Protein AF-0000000076757539 (afdb_homodimer)

Nearest PDB structures (foldseek):
  3tcv-assembly1_A  TM=9.777E-01  e=4.085E-31  Brucella abortus 2308
  8gxf-assembly2_C  TM=8.475E-01  e=1.167E-13  Pseudomonas flexibilis
  8gxj-assembly1_A  TM=8.467E-01  e=3.453E-13  Pseudomonas aeruginosa PAO1
  8gxk-assembly2_C  TM=8.502E-01  e=5.265E-13  Pseudomonas jinjuensis
  3igr-assembly1_A  TM=7.159E-01  e=2.612E-10  Aliivibrio fischeri ES114

pLDDT: mean 97.43, std 2.33, range [80.56, 98.94]

Solvent-accessible surface area (backbone atoms only — not comparable to full-atom values): 24868 Å² total; per-residue (Å²): 129,52,56,50,98,78,71,42,62,48,50,62,79,38,90,80,71,66,59,40,66,76,89,77,70,59,65,47,81,60,92,55,29,34,36,32,46,39,40,35,88,82,36,40,77,47,38,40,64,44,44,19,72,82,28,66,66,75,78,35,70,87,45,90,57,70,63,31,87,44,71,68,51,41,46,56,50,36,44,54,46,44,70,35,76,74,42,35,41,26,28,34,26,36,58,89,79,66,43,34,44,30,34,35,24,45,26,74,70,36,33,73,40,18,32,33,26,52,42,72,75,45,64,19,79,81,35,55,97,32,74,46,48,54,51,52,53,48,53,51,51,46,42,42,45,69,71,46,54,29,48,22,43,33,40,69,41,48,58,65,42,55,69,58,53,50,48,42,46,55,70,55,30,41,82,35,37,50,42,71,55,54,36,56,50,93,46,16,38,30,37,33,30,34,28,38,34,40,48,88,51,40,67,61,45,50,50,23,51,51,56,45,67,34,69,86,29,36,52,98,85,68,47,69,74,58,57,62,80,72,46,113,128,53,58,49,99,80,70,42,63,47,50,60,78,36,93,74,75,66,60,40,66,77,89,77,71,58,66,48,82,60,92,55,28,33,37,31,47,38,40,35,88,82,36,40,77,46,37,40,64,45,42,20,71,82,29,64,67,74,76,36,70,85,44,89,58,71,63,30,89,44,70,67,52,40,46,55,48,35,46,53,46,44,71,34,75,74,42,34,41,26,30,35,27,37,58,90,79,66,42,34,44,30,36,34,24,44,26,76,72,36,33,71,39,19,30,34,24,52,41,71,75,45,62,19,80,82,35,55,98,32,74,46,47,54,49,52,54,50,53,51,51,45,41,42,45,70,71,46,53,28,46,22,44,31,41,69,44,48,58,66,43,57,71,59,54,50,48,42,47,56,71,56,30,40,82,34,35,51,43,70,56,57,38,56,49,95,45,16,39,28,36,33,29,36,28,39,33,40,48,89,50,41,68,61,45,49,51,23,51,51,56,45,67,34,70,84,28,35,50,97,86,67,47,67,73,57,57,60,80,72,47,113

Radius of gyration: 25.23 Å; Cα contacts (8 Å, |Δi|>4): 912; chains: 2; bounding box: 50×80×59 Å

Organism: NCBI:txid1073362

Foldseek 3Di:
DDADPVRHDDDDDDPPDDFWDADDDQWQDDDFKIKGFQDCVQALVLCCLQQAPVADQVLCPFPLDHRDDDSVRSSVVSVVQSPDSAFGKIFIAGPVVRHGFWMKTKHPQDRRQLEIEIDPTGGHPVLPPALSVLVVVLRVVCCSCPVRNGFKYKYKTFPPPVVSVVVCVLLPWDWDDWAFQPDDGPNDGGIMTMTMDGSVRSVVSSVLSVVQSDPVQADPVRDGNDRSSRRD/DDADPVRHDDDDDDPDDDFWDADDDQWQDDDFKIKGFQDCVPALVLCCLQQAPVADQVLCPFPLDHRDDDSVRSSVVSVVQSPDSAFGKIFIAGPVVRHGFWMKTKHPQDRRQLEIEIDPTTGHPVLPPALSVLVVVLRVVCCSCPVRNGFKYKYKTFPPPVVSVVVCVLLPWDWDDWAFQPDDGPNDGGIMTMTMDGSVRSVVSSVLSCVQSDPVQADPVRDGVDRSSRGD

Sequence (464 aa):
MPVNEFNQPIGESLPGHTPGERPSAALLSGRYCRLEKLSAARHGADLYAVYGPDSPLQNWTYLSLNPVASVAELDALLQRLEQSSDPYYFAIIDQADGRAVGTMALQRADTANRVIEVGWVIYSERLKRSRIATEAQFLLAQYVFETLRYRRYEWKCDALNQASRRAAERLGFRFEGVFRQAVVYKGRNRDTAWFAMLDADWPQIKRRMQRWLAEGNFDEQGRQRVPLQEMEMPVNEFNQPIGESLPGHTPGERPSAALLSGRYCRLEKLSAARHGADLYAVYGPDSPLQNWTYLSLNPVASVAELDALLQRLEQSSDPYYFAIIDQADGRAVGTMALQRADTANRVIEVGWVIYSERLKRSRIATEAQFLLAQYVFETLRYRRYEWKCDALNQASRRAAERLGFRFEGVFRQAVVYKGRNRDTAWFAMLDADWPQIKRRMQRWLAEGNFDEQGRQRVPLQEME

Secondary structure (DSSP, 8-state):
--B-TTS-B-PPB-TT----PPP--SEEE-SSEEEEE--HHHHHHHHHHHHSTTS-GGGGTTSS----SSHHHHHHHHHHHHH-SSSEEEEEEETTTTEEEEEEEEEEEETTTTEEEEEEEEE-TTTTTSHHHHHHHHHHHHIIIIIS--SEEEEEEETT-HHHHHHHHHHT-EEEEEEEEEEEETTEEEEEEEEEEEGGGHHHHHHHHHHHHSGGGB-TTS-BSS-GGG--/--B-TTS-B-PPB-TT----PPP--SEEE-SSEEEEE--HHHHHHHHHHHHSTTS-GGGGTTSS----SSHHHHHHHHHHHHH-SSSEEEEEEETTT--EEEEEEEEEEETTTTEEEEEEEEE-TTTTTSHHHHHHHHHHHHIIIIIS--SEEEEEEETT-HHHHHHHHHHT-EEEEEEEEEEEETTEEEEEEEEEEEGGGHHHHHHHHHHHHSGGGB-TTS-BSS-GGG--

InterPro domains:
  IPR000182 GNAT domain [PF13302] (57-174)
  IPR000182 GNAT domain [PS51186] (49-191)
  IPR016181 Acyl-CoA N-acyltransferase [SSF55729] (28-198)
  IPR051908 Ribosomal-protein N-acetyltransferase [PTHR43441] (8-209)

Structure (mmCIF, N/CA/C/O backbone):
data_AF-0000000076757539-model_v1
#
loop_
_entity.id
_entity.type
_entity.pdbx_description
1 polymer 'N-acetyltransferase domain-containing protein'
#
loop_
_atom_site.group_PDB
_atom_site.id
_atom_site.type_symbol
_atom_site.label_atom_id
_atom_site.label_alt_id
_atom_site.label_comp_id
_atom_site.label_asym_id
_atom_site.label_entity_id
_atom_site.label_seq_id
_atom_site.pdbx_PDB_ins_code
_atom_site.Cartn_x
_atom_site.Cartn_y
_atom_site.Cartn_z
_atom_site.occupancy
_atom_site.B_iso_or_equiv
_atom_site.auth_seq_id
_atom_site.auth_comp_id
_atom_site.auth_asym_id
_atom_site.auth_atom_id
_atom_site.pdbx_PDB_model_num
ATOM 1 N N . MET A 1 1 ? -22.531 10.484 -7.57 1 86.06 1 MET A N 1
ATOM 2 C CA . MET A 1 1 ? -21.672 10.367 -6.398 1 86.06 1 MET A CA 1
ATOM 3 C C . MET A 1 1 ? -22.359 10.93 -5.16 1 86.06 1 MET A C 1
ATOM 5 O O . MET A 1 1 ? -22.859 12.055 -5.176 1 86.06 1 MET A O 1
ATOM 9 N N . PRO A 1 2 ? -22.594 10.109 -4.184 1 95.38 2 PRO A N 1
ATOM 10 C CA . PRO A 1 2 ? -23.266 10.617 -2.986 1 95.38 2 PRO A CA 1
ATOM 11 C C . PRO A 1 2 ? -22.516 11.773 -2.33 1 95.38 2 PRO A C 1
ATOM 13 O O . PRO A 1 2 ? -21.312 11.93 -2.531 1 95.38 2 PRO A O 1
ATOM 16 N N . VAL A 1 3 ? -23.266 12.578 -1.683 1 97.25 3 VAL A N 1
ATOM 17 C CA . VAL A 1 3 ? -22.688 13.672 -0.91 1 97.25 3 VAL A CA 1
ATOM 18 C C . VAL A 1 3 ? -23.188 13.617 0.528 1 97.25 3 VAL A C 1
ATOM 20 O O . VAL A 1 3 ? -24.281 13.086 0.789 1 97.25 3 VAL A O 1
ATOM 23 N N . ASN A 1 4 ? -22.422 14.156 1.456 1 96.94 4 ASN A N 1
ATOM 24 C CA . ASN A 1 4 ? -22.875 14.195 2.842 1 96.94 4 ASN A CA 1
ATOM 25 C C . ASN A 1 4 ? -23.625 15.5 3.145 1 96.94 4 ASN A C 1
ATOM 27 O O . ASN A 1 4 ? -23.984 16.234 2.23 1 96.94 4 ASN A O 1
ATOM 31 N N . GLU A 1 5 ? -23.984 15.742 4.422 1 96.25 5 GLU A N 1
ATOM 32 C CA . GLU A 1 5 ? -24.781 16.891 4.859 1 96.25 5 GLU A CA 1
ATOM 33 C C . GLU A 1 5 ? -24.047 18.203 4.602 1 96.25 5 GLU A C 1
ATOM 35 O O . GLU A 1 5 ? -24.656 19.266 4.617 1 96.25 5 GLU A O 1
ATOM 40 N N . PHE A 1 6 ? -22.719 18.141 4.328 1 97.19 6 PHE A N 1
ATOM 41 C CA . PHE A 1 6 ? -21.922 19.344 4.062 1 97.19 6 PHE A CA 1
ATOM 42 C C . PHE A 1 6 ? -21.688 19.516 2.566 1 97.19 6 PHE A C 1
ATOM 44 O O . PHE A 1 6 ? -20.844 20.312 2.152 1 97.19 6 PHE A O 1
ATOM 51 N N . ASN A 1 7 ? -22.312 18.688 1.763 1 97.31 7 ASN A N 1
ATOM 52 C CA . ASN A 1 7 ? -22.219 18.688 0.308 1 97.31 7 ASN A CA 1
ATOM 53 C C . ASN A 1 7 ? -20.828 18.25 -0.159 1 97.31 7 ASN A C 1
ATOM 55 O O . ASN A 1 7 ? -20.328 18.75 -1.175 1 97.31 7 ASN A O 1
ATOM 59 N N . GLN A 1 8 ? -20.172 17.469 0.599 1 97.94 8 GLN A N 1
ATOM 60 C CA . GLN A 1 8 ? -18.906 16.859 0.22 1 97.94 8 GLN A CA 1
ATOM 61 C C . GLN A 1 8 ? -19.125 15.477 -0.396 1 97.94 8 GLN A C 1
ATOM 63 O O . GLN A 1 8 ? -19.938 14.695 0.094 1 97.94 8 GLN A O 1
ATOM 68 N N . PRO A 1 9 ? -18.453 15.258 -1.508 1 98.56 9 PRO A N 1
ATOM 69 C CA . PRO A 1 9 ? -18.594 13.922 -2.086 1 98.56 9 PRO A CA 1
ATOM 70 C C . PRO A 1 9 ? -18.078 12.82 -1.162 1 98.56 9 PRO A C 1
ATOM 72 O O . PRO A 1 9 ? -17.047 13 -0.5 1 98.56 9 PRO A O 1
ATOM 75 N N . ILE A 1 10 ? -18.766 11.703 -0.985 1 98.19 10 ILE A N 1
ATOM 76 C CA . ILE A 1 10 ? -18.359 10.562 -0.169 1 98.19 10 ILE A CA 1
ATOM 77 C C . ILE A 1 10 ? -18.562 9.266 -0.959 1 98.19 10 ILE A C 1
ATOM 79 O O . ILE A 1 10 ? -19.234 9.258 -1.992 1 98.19 10 ILE A O 1
ATOM 83 N N . GLY A 1 11 ? -17.891 8.203 -0.491 1 98.06 11 GLY A N 1
ATOM 84 C CA . GLY A 1 11 ? -17.953 6.918 -1.168 1 98.06 11 GLY A CA 1
ATOM 85 C C . GLY A 1 11 ? -19.297 6.238 -1.011 1 98.06 11 GLY A C 1
ATOM 86 O O . GLY A 1 11 ? -20.109 6.641 -0.171 1 98.06 11 GLY A O 1
ATOM 87 N N . GLU A 1 12 ? -19.547 5.246 -1.83 1 97.44 12 GLU A N 1
ATOM 88 C CA . GLU A 1 12 ? -20.781 4.457 -1.769 1 97.44 12 GLU A CA 1
ATOM 89 C C . GLU A 1 12 ? -20.969 3.846 -0.384 1 97.44 12 GLU A C 1
ATOM 91 O O . GLU A 1 12 ? -20.016 3.379 0.234 1 97.44 12 GLU A O 1
ATOM 96 N N . SER A 1 13 ? -22.219 3.846 0.122 1 97.44 13 SER A N 1
ATOM 97 C CA . SER A 1 13 ? -22.562 3.299 1.43 1 97.44 13 SER A CA 1
ATOM 98 C C . SER A 1 13 ? -22.375 1.784 1.461 1 97.44 13 SER A C 1
ATOM 100 O O . SER A 1 13 ? -22.734 1.093 0.503 1 97.44 13 SER A O 1
ATOM 102 N N . LEU A 1 14 ? -21.859 1.327 2.623 1 97.12 14 LEU A N 1
ATOM 103 C CA . LEU A 1 14 ? -21.719 -0.099 2.895 1 97.12 14 LEU A CA 1
ATOM 104 C C . LEU A 1 14 ? -22.266 -0.448 4.273 1 97.12 14 LEU A C 1
ATOM 106 O O . LEU A 1 14 ? -21.516 -0.909 5.145 1 97.12 14 LEU A O 1
ATOM 110 N N . PRO A 1 15 ? -23.547 -0.148 4.699 1 90.44 15 PRO A N 1
ATOM 111 C CA . PRO A 1 15 ? -24.094 -0.267 6.051 1 90.44 15 PRO A CA 1
ATOM 112 C C . PRO A 1 15 ? -23.906 -1.665 6.641 1 90.44 15 PRO A C 1
ATOM 114 O O . PRO A 1 15 ? -23.766 -1.812 7.855 1 90.44 15 PRO A O 1
ATOM 117 N N . GLY A 1 16 ? -23.531 -2.652 6.031 1 91.12 16 GLY A N 1
ATOM 118 C CA . GLY A 1 16 ? -23.438 -4.012 6.539 1 91.12 16 GLY A CA 1
ATOM 119 C C . GLY A 1 16 ? -22.031 -4.598 6.395 1 91.12 16 GLY A C 1
ATOM 120 O O . GLY A 1 16 ? -21.859 -5.812 6.508 1 91.12 16 GLY A O 1
ATOM 121 N N . HIS A 1 17 ? -21.188 -3.693 6.324 1 96.25 17 HIS A N 1
ATOM 122 C CA . HIS A 1 17 ? -19.828 -4.176 6.16 1 96.25 17 HIS A CA 1
ATOM 123 C C . HIS A 1 17 ? -19.281 -4.77 7.457 1 96.25 17 HIS A C 1
ATOM 125 O O . HIS A 1 17 ? -19.438 -4.18 8.523 1 96.25 17 HIS A O 1
ATOM 131 N N . THR A 1 18 ? -18.688 -5.93 7.469 1 97.56 18 THR A N 1
ATOM 132 C CA . THR A 1 18 ? -18 -6.594 8.57 1 97.56 18 THR A CA 1
ATOM 133 C C . THR A 1 18 ? -16.641 -7.109 8.117 1 97.56 18 THR A C 1
ATOM 135 O O . THR A 1 18 ? -16.438 -7.379 6.93 1 97.56 18 THR A O 1
ATOM 138 N N . PRO A 1 19 ? -15.695 -7.199 9.031 1 98 19 PRO A N 1
ATOM 139 C CA . PRO A 1 19 ? -14.391 -7.742 8.672 1 98 19 PRO A CA 1
ATOM 140 C C . PRO A 1 19 ? -14.477 -9.141 8.07 1 98 19 PRO A C 1
ATOM 142 O O . PRO A 1 19 ? -15.367 -9.914 8.43 1 98 19 PRO A O 1
ATOM 145 N N . GLY A 1 20 ? -13.633 -9.438 7.156 1 98 20 GLY A N 1
ATOM 146 C CA . GLY A 1 20 ? -13.547 -10.758 6.551 1 98 20 GLY A CA 1
ATOM 147 C C . GLY A 1 20 ? -12.758 -11.75 7.391 1 98 20 GLY A C 1
ATOM 148 O O . GLY A 1 20 ? -12.172 -11.375 8.414 1 98 20 GLY A O 1
ATOM 149 N N . GLU A 1 21 ? -12.75 -12.953 6.93 1 98.44 21 GLU A N 1
ATOM 150 C CA . GLU A 1 21 ? -11.953 -14.008 7.551 1 98.44 21 GLU A CA 1
ATOM 151 C C . GLU A 1 21 ? -10.594 -14.141 6.859 1 98.44 21 GLU A C 1
ATOM 153 O O . GLU A 1 21 ? -10.453 -13.797 5.688 1 98.44 21 GLU A O 1
ATOM 158 N N . ARG A 1 22 ? -9.648 -14.609 7.605 1 98.81 22 ARG A N 1
ATOM 159 C CA . ARG A 1 22 ? -8.359 -14.93 7.004 1 98.81 22 ARG A CA 1
ATOM 160 C C . ARG A 1 22 ? -8.422 -16.25 6.23 1 98.81 22 ARG A C 1
ATOM 162 O O . ARG A 1 22 ? -9.266 -17.094 6.52 1 98.81 22 ARG A O 1
ATOM 169 N N . PRO A 1 23 ? -7.57 -16.422 5.227 1 98.81 23 PRO A N 1
ATOM 170 C CA . PRO A 1 23 ? -7.516 -17.688 4.5 1 98.81 23 PRO A CA 1
ATOM 171 C C . PRO A 1 23 ? -7.266 -18.891 5.418 1 98.81 23 PRO A C 1
ATOM 173 O O . PRO A 1 23 ? -6.461 -18.797 6.352 1 98.81 23 PRO A O 1
ATOM 176 N N . SER A 1 24 ? -7.988 -19.984 5.172 1 98.69 24 SER A N 1
ATOM 177 C CA . SER A 1 24 ? -7.832 -21.156 6.023 1 98.69 24 SER A CA 1
ATOM 178 C C . SER A 1 24 ? -8.109 -22.453 5.246 1 98.69 24 SER A C 1
ATOM 180 O O . SER A 1 24 ? -8.109 -23.531 5.82 1 98.69 24 SER A O 1
ATOM 182 N N . ALA A 1 25 ? -8.375 -22.344 3.984 1 98.75 25 ALA A N 1
ATOM 183 C CA . ALA A 1 25 ? -8.719 -23.516 3.193 1 98.75 25 ALA A CA 1
ATOM 184 C C . ALA A 1 25 ? -7.559 -24.5 3.154 1 98.75 25 ALA A C 1
ATOM 186 O O . ALA A 1 25 ? -6.414 -24.125 2.893 1 98.75 25 ALA A O 1
ATOM 187 N N . ALA A 1 26 ? -7.855 -25.75 3.322 1 98.62 26 ALA A N 1
ATOM 188 C CA . ALA A 1 26 ? -6.836 -26.797 3.227 1 98.62 26 ALA A CA 1
ATOM 189 C C . ALA A 1 26 ? -6.719 -27.328 1.797 1 98.62 26 ALA A C 1
ATOM 191 O O . ALA A 1 26 ? -5.676 -27.859 1.407 1 98.62 26 ALA A O 1
ATOM 192 N N . LEU A 1 27 ? -7.82 -27.156 1.147 1 98.81 27 LEU A N 1
ATOM 193 C CA . LEU A 1 27 ? -7.906 -27.719 -0.192 1 98.81 27 LEU A CA 1
ATOM 194 C C . LEU A 1 27 ? -8.875 -26.922 -1.061 1 98.81 27 LEU A C 1
ATOM 196 O O . LEU A 1 27 ? -9.992 -26.625 -0.633 1 98.81 27 LEU A O 1
ATOM 200 N N . LEU A 1 28 ? -8.453 -26.5 -2.246 1 98.88 28 LEU A N 1
ATOM 201 C CA . LEU A 1 28 ? -9.281 -25.953 -3.318 1 98.88 28 LEU A CA 1
ATOM 202 C C . LEU A 1 28 ? -9.172 -26.812 -4.574 1 98.88 28 LEU A C 1
ATOM 204 O O . LEU A 1 28 ? -8.125 -26.859 -5.215 1 98.88 28 LEU A O 1
ATOM 208 N N . SER A 1 29 ? -10.219 -27.438 -4.965 1 98.56 29 SER A N 1
ATOM 209 C CA . SER A 1 29 ? -10.156 -28.469 -6 1 98.56 29 SER A CA 1
ATOM 210 C C . SER A 1 29 ? -10.672 -27.938 -7.332 1 98.56 29 SER A C 1
ATOM 212 O O . SER A 1 29 ? -11.719 -27.281 -7.387 1 98.56 29 SER A O 1
ATOM 214 N N . GLY A 1 30 ? -9.93 -28.188 -8.359 1 98.31 30 GLY A N 1
ATOM 215 C CA . GLY A 1 30 ? -10.359 -27.922 -9.727 1 98.31 30 GLY A CA 1
ATOM 216 C C . GLY A 1 30 ? -10.398 -29.172 -10.586 1 98.31 30 GLY A C 1
ATOM 217 O O . GLY A 1 30 ? -10.461 -30.281 -10.07 1 98.31 30 GLY A O 1
ATOM 218 N N . ARG A 1 31 ? -10.523 -29.031 -11.906 1 97.62 31 ARG A N 1
ATOM 219 C CA . ARG A 1 31 ? -10.594 -30.141 -12.852 1 97.62 31 ARG A CA 1
ATOM 220 C C . ARG A 1 31 ? -9.195 -30.641 -13.211 1 97.62 31 ARG A C 1
ATOM 222 O O . ARG A 1 31 ? -8.953 -31.844 -13.266 1 97.62 31 ARG A O 1
ATOM 229 N N . TYR A 1 32 ? -8.281 -29.719 -13.391 1 98.06 32 TYR A N 1
ATOM 230 C CA . TYR A 1 32 ? -6.961 -30.047 -13.914 1 98.06 32 TYR A CA 1
ATOM 231 C C . TYR A 1 32 ? -5.902 -29.984 -12.82 1 98.06 32 TYR A C 1
ATOM 233 O O . TYR A 1 32 ? -4.844 -30.609 -12.93 1 98.06 32 TYR A O 1
ATOM 241 N N . CYS A 1 33 ? -6.188 -29.172 -11.805 1 98.62 33 CYS A N 1
ATOM 242 C CA . CYS A 1 33 ? -5.285 -29.078 -10.664 1 98.62 33 CYS A CA 1
ATOM 243 C C . CYS A 1 33 ? -6.062 -28.875 -9.367 1 98.62 33 CYS A C 1
ATOM 245 O O . CYS A 1 33 ? -7.289 -28.781 -9.383 1 98.62 33 CYS A O 1
ATOM 247 N N . ARG A 1 34 ? -5.344 -28.922 -8.266 1 98.81 34 ARG A N 1
ATOM 248 C CA . ARG A 1 34 ? -5.859 -28.516 -6.957 1 98.81 34 ARG A CA 1
ATOM 249 C C . ARG A 1 34 ? -4.809 -27.734 -6.168 1 98.81 34 ARG A C 1
ATOM 251 O O . ARG A 1 34 ? -3.611 -27.859 -6.434 1 98.81 34 ARG A O 1
ATOM 258 N N . LEU A 1 35 ? -5.293 -26.891 -5.324 1 98.94 35 LEU A N 1
ATOM 259 C CA . LEU A 1 35 ? -4.449 -26.156 -4.387 1 98.94 35 LEU A CA 1
ATOM 260 C C . LEU A 1 35 ? -4.543 -26.766 -2.988 1 98.94 35 LEU A C 1
ATOM 262 O O . LEU A 1 35 ? -5.637 -26.859 -2.426 1 98.94 35 LEU A O 1
ATOM 266 N N . GLU A 1 36 ? -3.428 -27.188 -2.492 1 98.94 36 GLU A N 1
ATOM 267 C CA . GLU A 1 36 ? -3.355 -27.703 -1.128 1 98.94 36 GLU A CA 1
ATOM 268 C C . GLU A 1 36 ? -2.574 -26.75 -0.222 1 98.94 36 GLU A C 1
ATOM 270 O O . GLU A 1 36 ? -1.568 -26.172 -0.639 1 98.94 36 GLU A O 1
ATOM 275 N N . LYS A 1 37 ? -3.078 -26.641 1.038 1 98.94 37 LYS A N 1
ATOM 276 C CA . LYS A 1 37 ? -2.217 -25.938 1.991 1 98.94 37 LYS A CA 1
ATOM 277 C C . LYS A 1 37 ? -0.804 -26.516 1.974 1 98.94 37 LYS A C 1
ATOM 279 O O . LYS A 1 37 ? -0.624 -27.734 2.006 1 98.94 37 LYS A O 1
ATOM 284 N N . LEU A 1 38 ? 0.139 -25.656 1.859 1 98.94 38 LEU A N 1
ATOM 285 C CA . LEU A 1 38 ? 1.523 -26.094 1.702 1 98.94 38 LEU A CA 1
ATOM 286 C C . LEU A 1 38 ? 1.959 -26.953 2.879 1 98.94 38 LEU A C 1
ATOM 288 O O . LEU A 1 38 ? 1.662 -26.641 4.031 1 98.94 38 LEU A O 1
ATOM 292 N N . SER A 1 39 ? 2.559 -28.031 2.598 1 98.81 39 SER A N 1
ATOM 293 C CA . SER A 1 39 ? 3.146 -28.953 3.566 1 98.81 39 SER A CA 1
ATOM 294 C C . SER A 1 39 ? 4.555 -29.359 3.154 1 98.81 39 SER A C 1
ATOM 296 O O . SER A 1 39 ? 4.754 -29.922 2.074 1 98.81 39 SER A O 1
ATOM 298 N N . ALA A 1 40 ? 5.469 -29.078 4.055 1 98.62 40 ALA A N 1
ATOM 299 C CA . ALA A 1 40 ? 6.844 -29.484 3.762 1 98.62 40 ALA A CA 1
ATOM 300 C C . ALA A 1 40 ? 6.949 -30.984 3.568 1 98.62 40 ALA A C 1
ATOM 302 O O . ALA A 1 40 ? 7.582 -31.453 2.619 1 98.62 40 ALA A O 1
ATOM 303 N N . ALA A 1 41 ? 6.266 -31.734 4.406 1 98.19 41 ALA A N 1
ATOM 304 C CA . ALA A 1 41 ? 6.332 -33.188 4.387 1 98.19 41 ALA A CA 1
ATOM 305 C C . ALA A 1 41 ? 5.688 -33.75 3.119 1 98.19 41 ALA A C 1
ATOM 307 O O . ALA A 1 41 ? 6.219 -34.688 2.504 1 98.19 41 ALA A O 1
ATOM 308 N N . ARG A 1 42 ? 4.609 -33.188 2.672 1 98.38 42 ARG A N 1
ATOM 309 C CA . ARG A 1 42 ? 3.85 -33.75 1.562 1 98.38 42 ARG A CA 1
ATOM 310 C C . ARG A 1 42 ? 4.395 -33.25 0.223 1 98.38 42 ARG A C 1
ATOM 312 O O . ARG A 1 42 ? 4.367 -34 -0.769 1 98.38 42 ARG A O 1
ATOM 319 N N . HIS A 1 43 ? 4.887 -32.031 0.207 1 98.69 43 HIS A N 1
ATOM 320 C CA . HIS A 1 43 ? 5.133 -31.406 -1.092 1 98.69 43 HIS A CA 1
ATOM 321 C C . HIS A 1 43 ? 6.625 -31.219 -1.336 1 98.69 43 HIS A C 1
ATOM 323 O O . HIS A 1 43 ? 7.039 -30.891 -2.451 1 98.69 43 HIS A O 1
ATOM 329 N N . GLY A 1 44 ? 7.469 -31.375 -0.336 1 98.25 44 GLY A N 1
ATOM 330 C CA . GLY A 1 44 ? 8.875 -31 -0.371 1 98.25 44 GLY A CA 1
ATOM 331 C C . GLY A 1 44 ? 9.633 -31.641 -1.516 1 98.25 44 GLY A C 1
ATOM 332 O O . GLY A 1 44 ? 10.344 -30.953 -2.254 1 98.25 44 GLY A O 1
ATOM 333 N N . ALA A 1 45 ? 9.484 -32.906 -1.7 1 97.69 45 ALA A N 1
ATOM 334 C CA . ALA A 1 45 ? 10.234 -33.656 -2.719 1 97.69 45 ALA A CA 1
ATOM 335 C C . ALA A 1 45 ? 9.938 -33.094 -4.113 1 97.69 45 ALA A C 1
ATOM 337 O O . ALA A 1 45 ? 10.852 -32.875 -4.906 1 97.69 45 ALA A O 1
ATOM 338 N N . ASP A 1 46 ? 8.695 -32.906 -4.418 1 98.06 46 ASP A N 1
ATOM 339 C CA . ASP A 1 46 ? 8.297 -32.406 -5.727 1 98.06 46 ASP A CA 1
ATOM 340 C C . ASP A 1 46 ? 8.781 -30.953 -5.926 1 98.06 46 ASP A C 1
ATOM 342 O O . ASP A 1 46 ? 9.227 -30.594 -7.016 1 98.06 46 ASP A O 1
ATOM 346 N N . LEU A 1 47 ? 8.742 -30.172 -4.879 1 98.44 47 LEU A N 1
ATOM 347 C CA . LEU A 1 47 ? 9.023 -28.75 -4.977 1 98.44 47 LEU A CA 1
ATOM 348 C C . LEU A 1 47 ? 10.531 -28.5 -5.051 1 98.44 47 LEU A C 1
ATOM 350 O O . LEU A 1 47 ? 10.961 -27.375 -5.336 1 98.44 47 LEU A O 1
ATOM 354 N N . TYR A 1 48 ? 11.281 -29.5 -4.785 1 97.56 48 TYR A N 1
ATOM 355 C CA . TYR A 1 48 ? 12.719 -29.344 -4.965 1 97.56 48 TYR A CA 1
ATOM 356 C C . TYR A 1 48 ? 13.055 -29 -6.414 1 97.56 48 TYR A C 1
ATOM 358 O O . TYR A 1 48 ? 13.992 -28.25 -6.684 1 97.56 48 TYR A O 1
ATOM 366 N N . ALA A 1 49 ? 12.297 -29.5 -7.363 1 94.75 49 ALA A N 1
ATOM 367 C CA . ALA A 1 49 ? 12.484 -29.188 -8.781 1 94.75 49 ALA A CA 1
ATOM 368 C C . ALA A 1 49 ? 12.125 -27.734 -9.07 1 94.75 49 ALA A C 1
ATOM 370 O O . ALA A 1 49 ? 12.562 -27.172 -10.078 1 94.75 49 ALA A O 1
ATOM 371 N N . VAL A 1 50 ? 11.336 -27.125 -8.234 1 96.88 50 VAL A N 1
ATOM 372 C CA . VAL A 1 50 ? 10.836 -25.766 -8.422 1 96.88 50 VAL A CA 1
ATOM 373 C C . VAL A 1 50 ? 11.773 -24.781 -7.742 1 96.88 50 VAL A C 1
ATOM 375 O O . VAL A 1 50 ? 12.156 -23.766 -8.344 1 96.88 50 VAL A O 1
ATOM 378 N N . TYR A 1 51 ? 12.234 -25.078 -6.504 1 97.75 51 TYR A N 1
ATOM 379 C CA . TYR A 1 51 ? 12.977 -24.156 -5.656 1 97.75 51 TYR A CA 1
ATOM 380 C C . TYR A 1 51 ? 14.461 -24.484 -5.656 1 97.75 51 TYR A C 1
ATOM 382 O O . TYR A 1 51 ? 15.281 -23.703 -5.164 1 97.75 51 TYR A O 1
ATOM 390 N N . GLY A 1 52 ? 14.766 -25.641 -6.133 1 96.38 52 GLY A N 1
ATOM 391 C CA . GLY A 1 52 ? 16.109 -26.172 -5.969 1 96.38 52 GLY A CA 1
ATOM 392 C C . GLY A 1 52 ? 17.094 -25.625 -6.977 1 96.38 52 GLY A C 1
ATOM 393 O O . GLY A 1 52 ? 16.766 -24.719 -7.75 1 96.38 52 GLY A O 1
ATOM 394 N N . PRO A 1 53 ? 18.297 -26.172 -6.957 1 94.69 53 PRO A N 1
ATOM 395 C CA . PRO A 1 53 ? 19.406 -25.625 -7.727 1 94.69 53 PRO A CA 1
ATOM 396 C C . PRO A 1 53 ? 19.219 -25.781 -9.234 1 94.69 53 PRO A C 1
ATOM 398 O O . PRO A 1 53 ? 19.844 -25.047 -10.016 1 94.69 53 PRO A O 1
ATOM 401 N N . ASP A 1 54 ? 18.406 -26.703 -9.648 1 93.5 54 ASP A N 1
ATOM 402 C CA . ASP A 1 54 ? 18.234 -26.938 -11.078 1 93.5 54 ASP A CA 1
ATOM 403 C C . ASP A 1 54 ? 17.203 -25.969 -11.672 1 93.5 54 ASP A C 1
ATOM 405 O O . ASP A 1 54 ? 17.016 -25.938 -12.891 1 93.5 54 ASP A O 1
ATOM 409 N N . SER A 1 55 ? 16.516 -25.281 -10.828 1 94.94 55 SER A N 1
ATOM 410 C CA . SER A 1 55 ? 15.594 -24.266 -11.336 1 94.94 55 SER A CA 1
ATOM 411 C C . SER A 1 55 ? 16.344 -23.203 -12.125 1 94.94 55 SER A C 1
ATOM 413 O O . SER A 1 55 ? 17.375 -22.703 -11.68 1 94.94 55 SER A O 1
ATOM 415 N N . PRO A 1 56 ? 15.844 -22.891 -13.352 1 95.75 56 PRO A N 1
ATOM 416 C CA . PRO A 1 56 ? 16.516 -21.844 -14.117 1 95.75 56 PRO A CA 1
ATOM 417 C C . PRO A 1 56 ? 16.656 -20.531 -13.344 1 95.75 56 PRO A C 1
ATOM 419 O O . PRO A 1 56 ? 15.648 -20 -12.859 1 95.75 56 PRO A O 1
ATOM 422 N N . LEU A 1 57 ? 17.812 -19.969 -13.297 1 95.56 57 LEU A N 1
ATOM 423 C CA . LEU A 1 57 ? 18.125 -18.812 -12.469 1 95.56 57 LEU A CA 1
ATOM 424 C C . LEU A 1 57 ? 17.359 -17.594 -12.938 1 95.56 57 LEU A C 1
ATOM 426 O O . LEU A 1 57 ? 17.016 -16.719 -12.133 1 95.56 57 LEU A O 1
ATOM 430 N N . GLN A 1 58 ? 17.062 -17.484 -14.227 1 95.69 58 GLN A N 1
ATOM 431 C CA . GLN A 1 58 ? 16.344 -16.344 -14.773 1 95.69 58 GLN A CA 1
ATOM 432 C C . GLN A 1 58 ? 14.945 -16.234 -14.195 1 95.69 58 GLN A C 1
ATOM 434 O O . GLN A 1 58 ? 14.328 -15.164 -14.227 1 95.69 58 GLN A O 1
ATOM 439 N N . ASN A 1 59 ? 14.406 -17.359 -13.641 1 95.56 59 ASN A N 1
ATOM 440 C CA . ASN A 1 59 ? 13.094 -17.344 -13.016 1 95.56 59 ASN A CA 1
ATOM 441 C C . ASN A 1 59 ? 13.094 -16.578 -11.703 1 95.56 59 ASN A C 1
ATOM 443 O O . ASN A 1 59 ? 12.039 -16.234 -11.172 1 95.56 59 ASN A O 1
ATOM 447 N N . TRP A 1 60 ? 14.258 -16.281 -11.211 1 97.38 60 TRP A N 1
ATOM 448 C CA . TRP A 1 60 ? 14.375 -15.766 -9.852 1 97.38 60 TRP A CA 1
ATOM 449 C C . TRP A 1 60 ? 14.773 -14.289 -9.859 1 97.38 60 TRP A C 1
ATOM 451 O O . TRP A 1 60 ? 14.953 -13.68 -8.805 1 97.38 60 TRP A O 1
ATOM 461 N N . THR A 1 61 ? 14.844 -13.727 -11.07 1 97.94 61 THR A N 1
ATOM 462 C CA . THR A 1 61 ? 15.305 -12.352 -11.234 1 97.94 61 THR A CA 1
ATOM 463 C C . THR A 1 61 ? 14.477 -11.398 -10.375 1 97.94 61 THR A C 1
ATOM 465 O O . THR A 1 61 ? 15.023 -10.547 -9.672 1 97.94 61 THR A O 1
ATOM 468 N N . TYR A 1 62 ? 13.188 -11.562 -10.352 1 98.12 62 TYR A N 1
ATOM 469 C CA . TYR A 1 62 ? 12.297 -10.57 -9.75 1 98.12 62 TYR A CA 1
ATOM 470 C C . TYR A 1 62 ? 11.727 -11.086 -8.43 1 98.12 62 TYR A C 1
ATOM 472 O O . TYR A 1 62 ? 10.672 -10.625 -7.98 1 98.12 62 TYR A O 1
ATOM 480 N N . LEU A 1 63 ? 12.359 -12.117 -7.844 1 97.06 63 LEU A N 1
ATOM 481 C CA . LEU A 1 63 ? 12.008 -12.633 -6.527 1 97.06 63 LEU A CA 1
ATOM 482 C C . LEU A 1 63 ? 13.055 -12.227 -5.488 1 97.06 63 LEU A C 1
ATOM 484 O O . LEU A 1 63 ? 14.234 -12.078 -5.812 1 97.06 63 LEU A O 1
ATOM 488 N N . SER A 1 64 ? 12.602 -12.055 -4.266 1 95.19 64 SER A N 1
ATOM 489 C CA . SER A 1 64 ? 13.539 -11.75 -3.195 1 95.19 64 SER A CA 1
ATOM 490 C C . SER A 1 64 ? 14.32 -12.992 -2.77 1 95.19 64 SER A C 1
ATOM 492 O O . SER A 1 64 ? 15.336 -12.891 -2.082 1 95.19 64 SER A O 1
ATOM 494 N N . LEU A 1 65 ? 13.875 -14.156 -3.199 1 94.88 65 LEU A N 1
ATOM 495 C CA . LEU A 1 65 ? 14.492 -15.438 -2.881 1 94.88 65 LEU A CA 1
ATOM 496 C C . LEU A 1 65 ? 15.438 -15.883 -3.992 1 94.88 65 LEU A C 1
ATOM 498 O O . LEU A 1 65 ? 15.305 -15.445 -5.137 1 94.88 65 LEU A O 1
ATOM 502 N N . ASN A 1 66 ? 16.375 -16.656 -3.613 1 95.31 66 ASN A N 1
ATOM 503 C CA . ASN A 1 66 ? 17.203 -17.438 -4.531 1 95.31 66 ASN A CA 1
ATOM 504 C C . ASN A 1 66 ? 16.938 -18.922 -4.379 1 95.31 66 ASN A C 1
ATOM 506 O O . ASN A 1 66 ? 16.359 -19.359 -3.387 1 95.31 66 ASN A O 1
ATOM 510 N N . PRO A 1 67 ? 17.312 -19.641 -5.406 1 97.25 67 PRO A N 1
ATOM 511 C CA . PRO A 1 67 ? 17.156 -21.094 -5.23 1 97.25 67 PRO A CA 1
ATOM 512 C C . PRO A 1 67 ? 17.891 -21.625 -4.004 1 97.25 67 PRO A C 1
ATOM 514 O O . PRO A 1 67 ? 18.969 -21.125 -3.67 1 97.25 67 PRO A O 1
ATOM 517 N N . VAL A 1 68 ? 17.25 -22.594 -3.381 1 97.69 68 VAL A N 1
ATOM 518 C CA . VAL A 1 68 ? 17.922 -23.234 -2.262 1 97.69 68 VAL A CA 1
ATOM 519 C C . VAL A 1 68 ? 19.094 -24.078 -2.775 1 97.69 68 VAL A C 1
ATOM 521 O O . VAL A 1 68 ? 19.141 -24.438 -3.955 1 97.69 68 VAL A O 1
ATOM 524 N N . ALA A 1 69 ? 19.969 -24.438 -1.896 1 96.62 69 ALA A N 1
ATOM 525 C CA . ALA A 1 69 ? 21.188 -25.125 -2.309 1 96.62 69 ALA A CA 1
ATOM 526 C C . ALA A 1 69 ? 21.094 -26.609 -2.025 1 96.62 69 ALA A C 1
ATOM 528 O O . ALA A 1 69 ? 21.922 -27.391 -2.514 1 96.62 69 ALA A O 1
ATOM 529 N N . SER A 1 70 ? 20.141 -27.031 -1.152 1 97.44 70 SER A N 1
ATOM 530 C CA . SER A 1 70 ? 20.047 -28.422 -0.735 1 97.44 70 SER A CA 1
ATOM 531 C C . SER A 1 70 ? 18.625 -28.797 -0.314 1 97.44 70 SER A C 1
ATOM 533 O O . SER A 1 70 ? 17.781 -27.906 -0.132 1 97.44 70 SER A O 1
ATOM 535 N N . VAL A 1 71 ? 18.438 -30.062 -0.181 1 97.44 71 VAL A N 1
ATOM 536 C CA . VAL A 1 71 ? 17.156 -30.562 0.295 1 97.44 71 VAL A CA 1
ATOM 537 C C . VAL A 1 71 ? 16.906 -30.062 1.714 1 97.44 71 VAL A C 1
ATOM 539 O O . VAL A 1 71 ? 15.773 -29.719 2.057 1 97.44 71 VAL A O 1
ATOM 542 N N . ALA A 1 72 ? 17.938 -30.016 2.449 1 97.88 72 ALA A N 1
ATOM 543 C CA . ALA A 1 72 ? 17.812 -29.547 3.83 1 97.88 72 ALA A CA 1
ATOM 544 C C . ALA A 1 72 ? 17.375 -28.094 3.881 1 97.88 72 ALA A C 1
ATOM 546 O O . ALA A 1 72 ? 16.531 -27.719 4.691 1 97.88 72 ALA A O 1
ATOM 547 N N . GLU A 1 73 ? 17.922 -27.266 3.029 1 98.06 73 GLU A N 1
ATOM 548 C CA . GLU A 1 73 ? 17.547 -25.859 2.967 1 98.06 73 GLU A CA 1
ATOM 549 C C . GLU A 1 73 ? 16.109 -25.688 2.508 1 98.06 73 GLU A C 1
ATOM 551 O O . GLU A 1 73 ? 15.391 -24.812 3.002 1 98.06 73 GLU A O 1
ATOM 556 N N . LEU A 1 74 ? 15.758 -26.547 1.57 1 98.31 74 LEU A N 1
ATOM 557 C CA . LEU A 1 74 ? 14.375 -26.484 1.111 1 98.31 74 LEU A CA 1
ATOM 558 C C . LEU A 1 74 ? 13.414 -26.844 2.238 1 98.31 74 LEU A C 1
ATOM 560 O O . LEU A 1 74 ? 12.406 -26.172 2.447 1 98.31 74 LEU A O 1
ATOM 564 N N . ASP A 1 75 ? 13.727 -27.906 2.852 1 98.19 75 ASP A N 1
ATOM 565 C CA . ASP A 1 75 ? 12.867 -28.359 3.945 1 98.19 75 ASP A CA 1
ATOM 566 C C . ASP A 1 75 ? 12.688 -27.25 4.984 1 98.19 75 ASP A C 1
ATOM 568 O O . ASP A 1 75 ? 11.57 -26.984 5.426 1 98.19 75 ASP A O 1
ATOM 572 N N . ALA A 1 76 ? 13.75 -26.609 5.383 1 98.38 76 ALA A N 1
ATOM 573 C CA . ALA A 1 76 ? 13.695 -25.516 6.348 1 98.38 76 ALA A CA 1
ATOM 574 C C . ALA A 1 76 ? 12.828 -24.375 5.828 1 98.38 76 ALA A C 1
ATOM 576 O O . ALA A 1 76 ? 12.008 -23.812 6.566 1 98.38 76 ALA A O 1
ATOM 577 N N . LEU A 1 77 ? 13.031 -24.047 4.586 1 98.5 77 LEU A N 1
ATOM 578 C CA . LEU A 1 77 ? 12.25 -23 3.961 1 98.5 77 LEU A CA 1
ATOM 579 C C . LEU A 1 77 ? 10.766 -23.344 3.967 1 98.5 77 LEU A C 1
ATOM 581 O O . LEU A 1 77 ? 9.938 -22.547 4.426 1 98.5 77 LEU A O 1
ATOM 585 N N . LEU A 1 78 ? 10.406 -24.516 3.498 1 98.69 78 LEU A N 1
ATOM 586 C CA . LEU A 1 78 ? 9.008 -24.922 3.355 1 98.69 78 LEU A CA 1
ATOM 587 C C . LEU A 1 78 ? 8.336 -25.031 4.719 1 98.69 78 LEU A C 1
ATOM 589 O O . LEU A 1 78 ? 7.145 -24.75 4.852 1 98.69 78 LEU A O 1
ATOM 593 N N . GLN A 1 79 ? 9.078 -25.453 5.691 1 98.69 79 GLN A N 1
ATOM 594 C CA . GLN A 1 79 ? 8.523 -25.5 7.039 1 98.69 79 GLN A CA 1
ATOM 595 C C . GLN A 1 79 ? 8.141 -24.109 7.52 1 98.69 79 GLN A C 1
ATOM 597 O O . GLN A 1 79 ? 7.086 -23.922 8.133 1 98.69 79 GLN A O 1
ATOM 602 N N . ARG A 1 80 ? 9.023 -23.188 7.266 1 98.5 80 ARG A N 1
ATOM 603 C CA . ARG A 1 80 ? 8.727 -21.797 7.613 1 98.5 80 ARG A CA 1
ATOM 604 C C . ARG A 1 80 ? 7.488 -21.297 6.875 1 98.5 80 ARG A C 1
ATOM 606 O O . ARG A 1 80 ? 6.609 -20.672 7.473 1 98.5 80 ARG A O 1
ATOM 613 N N . LEU A 1 81 ? 7.414 -21.578 5.574 1 98.62 81 LEU A N 1
ATOM 614 C CA . LEU A 1 81 ? 6.277 -21.156 4.766 1 98.62 81 LEU A CA 1
ATOM 615 C C . LEU A 1 81 ? 4.992 -21.828 5.242 1 98.62 81 LEU A C 1
ATOM 617 O O . LEU A 1 81 ? 3.939 -21.188 5.305 1 98.62 81 LEU A O 1
ATOM 621 N N . GLU A 1 82 ? 5.098 -23.078 5.551 1 98.75 82 GLU A N 1
ATOM 622 C CA . GLU A 1 82 ? 3.959 -23.875 6.023 1 98.75 82 GLU A CA 1
ATOM 623 C C . GLU A 1 82 ? 3.367 -23.266 7.297 1 98.75 82 GLU A C 1
ATOM 625 O O . GLU A 1 82 ? 2.15 -23.297 7.488 1 98.75 82 GLU A O 1
ATOM 630 N N . GLN A 1 83 ? 4.168 -22.703 8.141 1 98.44 83 GLN A N 1
ATOM 631 C CA . GLN A 1 83 ? 3.746 -22.188 9.438 1 98.44 83 GLN A CA 1
ATOM 632 C C . GLN A 1 83 ? 3.189 -20.781 9.312 1 98.44 83 GLN A C 1
ATOM 634 O O . GLN A 1 83 ? 2.551 -20.266 10.234 1 98.44 83 GLN A O 1
ATOM 639 N N . SER A 1 84 ? 3.463 -20.219 8.211 1 98.56 84 SER A N 1
ATOM 640 C CA . SER A 1 84 ? 3.027 -18.844 8.023 1 98.56 84 SER A CA 1
ATOM 641 C C . SER A 1 84 ? 1.514 -18.766 7.848 1 98.56 84 SER A C 1
ATOM 643 O O . SER A 1 84 ? 0.917 -19.594 7.156 1 98.56 84 SER A O 1
ATOM 645 N N . SER A 1 85 ? 0.866 -17.766 8.5 1 98.19 85 SER A N 1
ATOM 646 C CA . SER A 1 85 ? -0.556 -17.5 8.297 1 98.19 85 SER A CA 1
ATOM 647 C C . SER A 1 85 ? -0.773 -16.328 7.355 1 98.19 85 SER A C 1
ATOM 649 O O . SER A 1 85 ? -1.878 -16.141 6.844 1 98.19 85 SER A O 1
ATOM 651 N N . ASP A 1 86 ? 0.257 -15.547 7.258 1 98.5 86 ASP A N 1
ATOM 652 C CA . ASP A 1 86 ? 0.287 -14.414 6.336 1 98.5 86 ASP A CA 1
ATOM 653 C C . ASP A 1 86 ? 1.719 -14.078 5.926 1 98.5 86 ASP A C 1
ATOM 655 O O . ASP A 1 86 ? 2.416 -13.344 6.625 1 98.5 86 ASP A O 1
ATOM 659 N N . PRO A 1 87 ? 2.006 -14.555 4.844 1 98.62 87 PRO A N 1
ATOM 660 C CA . PRO A 1 87 ? 1.239 -15.141 3.738 1 98.62 87 PRO A CA 1
ATOM 661 C C . PRO A 1 87 ? 0.737 -16.547 4.051 1 98.62 87 PRO A C 1
ATOM 663 O O . PRO A 1 87 ? 1.368 -17.281 4.82 1 98.62 87 PRO A O 1
ATOM 666 N N . TYR A 1 88 ? -0.345 -16.906 3.451 1 98.94 88 TYR A N 1
ATOM 667 C CA . TYR A 1 88 ? -0.934 -18.234 3.488 1 98.94 88 TYR A CA 1
ATOM 668 C C . TYR A 1 88 ? -0.623 -19 2.207 1 98.94 88 TYR A C 1
ATOM 670 O O . TYR A 1 88 ? -1.21 -18.734 1.157 1 98.94 88 TYR A O 1
ATOM 678 N N . TYR A 1 89 ? 0.211 -20.078 2.281 1 98.94 89 TYR A N 1
ATOM 679 C CA . TYR A 1 89 ? 0.814 -20.688 1.098 1 98.94 89 TYR A CA 1
ATOM 680 C C . TYR A 1 89 ? 0.045 -21.922 0.666 1 98.94 89 TYR A C 1
ATOM 682 O O . TYR A 1 89 ? -0.375 -22.734 1.504 1 98.94 89 TYR A O 1
ATOM 690 N N . PHE A 1 90 ? -0.057 -22.062 -0.652 1 98.94 90 PHE A N 1
ATOM 691 C CA . PHE A 1 90 ? -0.593 -23.266 -1.294 1 98.94 90 PHE A CA 1
ATOM 692 C C . PHE A 1 90 ? 0.453 -23.906 -2.191 1 98.94 90 PHE A C 1
ATOM 694 O O . PHE A 1 90 ? 1.236 -23.219 -2.844 1 98.94 90 PHE A O 1
ATOM 701 N N . ALA A 1 91 ? 0.44 -25.203 -2.199 1 98.94 91 ALA A N 1
ATOM 702 C CA . ALA A 1 91 ? 1.073 -25.938 -3.287 1 98.94 91 ALA A CA 1
ATOM 703 C C . ALA A 1 91 ? 0.094 -26.188 -4.434 1 98.94 91 ALA A C 1
ATOM 705 O O . ALA A 1 91 ? -1.08 -26.484 -4.203 1 98.94 91 ALA A O 1
ATOM 706 N N . ILE A 1 92 ? 0.547 -26.016 -5.609 1 98.94 92 ILE A N 1
ATOM 707 C CA . ILE A 1 92 ? -0.23 -26.328 -6.805 1 98.94 92 ILE A CA 1
ATOM 708 C C . ILE A 1 92 ? 0.026 -27.766 -7.234 1 98.94 92 ILE A C 1
ATOM 710 O O . ILE A 1 92 ? 1.148 -28.125 -7.602 1 98.94 92 ILE A O 1
ATOM 714 N N . ILE A 1 93 ? -0.971 -28.578 -7.207 1 98.88 93 ILE A N 1
ATOM 715 C CA . ILE A 1 93 ? -0.829 -30 -7.512 1 98.88 93 ILE A CA 1
ATOM 716 C C . ILE A 1 93 ? -1.418 -30.297 -8.891 1 98.88 93 ILE A C 1
ATOM 718 O O . ILE A 1 93 ? -2.592 -30.016 -9.141 1 98.88 93 ILE A O 1
ATOM 722 N N . ASP A 1 94 ? -0.58 -30.844 -9.766 1 98.5 94 ASP A N 1
ATOM 723 C CA . ASP A 1 94 ? -1.062 -31.328 -11.055 1 98.5 94 ASP A CA 1
ATOM 724 C C . ASP A 1 94 ? -1.868 -32.625 -10.891 1 98.5 94 ASP A C 1
ATOM 726 O O . ASP A 1 94 ? -1.343 -33.625 -10.422 1 98.5 94 ASP A O 1
ATOM 730 N N . GLN A 1 95 ? -3.094 -32.594 -11.297 1 97.38 95 GLN A N 1
ATOM 731 C CA . GLN A 1 95 ? -3.959 -33.75 -11.078 1 97.38 95 GLN A CA 1
ATOM 732 C C . GLN A 1 95 ? -3.545 -34.906 -11.961 1 97.38 95 GLN A C 1
ATOM 734 O O . GLN A 1 95 ? -3.889 -36.062 -11.68 1 97.38 95 GLN A O 1
ATOM 739 N N . ALA A 1 96 ? -2.893 -34.625 -13.055 1 96.06 96 ALA A N 1
ATOM 740 C CA . ALA A 1 96 ? -2.482 -35.656 -13.977 1 96.06 96 ALA A CA 1
ATOM 741 C C . ALA A 1 96 ? -1.543 -36.656 -13.297 1 96.06 96 ALA A C 1
ATOM 743 O O . ALA A 1 96 ? -1.601 -37.844 -13.57 1 96.06 96 ALA A O 1
ATOM 744 N N . ASP A 1 97 ? -0.63 -36.25 -12.359 1 96.88 97 ASP A N 1
ATOM 745 C CA . ASP A 1 97 ? 0.333 -37.156 -11.758 1 96.88 97 ASP A CA 1
ATOM 746 C C . ASP A 1 97 ? 0.447 -36.938 -10.258 1 96.88 97 ASP A C 1
ATOM 748 O O . ASP A 1 97 ? 1.231 -37.594 -9.578 1 96.88 97 ASP A O 1
ATOM 752 N N . GLY A 1 98 ? -0.294 -35.969 -9.719 1 97.75 98 GLY A N 1
ATOM 753 C CA . GLY A 1 98 ? -0.37 -35.75 -8.281 1 97.75 98 GLY A CA 1
ATOM 754 C C . GLY A 1 98 ? 0.847 -35.031 -7.727 1 97.75 98 GLY A C 1
ATOM 755 O O . GLY A 1 98 ? 1.022 -34.938 -6.508 1 97.75 98 GLY A O 1
ATOM 756 N N . ARG A 1 99 ? 1.658 -34.438 -8.578 1 98.06 99 ARG A N 1
ATOM 757 C CA . ARG A 1 99 ? 2.895 -33.812 -8.125 1 98.06 99 ARG A CA 1
ATOM 758 C C . ARG A 1 99 ? 2.697 -32.312 -7.918 1 98.06 99 ARG A C 1
ATOM 760 O O . ARG A 1 99 ? 1.94 -31.688 -8.648 1 98.06 99 ARG A O 1
ATOM 767 N N . ALA A 1 100 ? 3.41 -31.812 -6.906 1 98.75 100 ALA A N 1
ATOM 768 C CA . ALA A 1 100 ? 3.459 -30.359 -6.73 1 98.75 100 ALA A CA 1
ATOM 769 C C . ALA A 1 100 ? 4.34 -29.719 -7.793 1 98.75 100 ALA A C 1
ATOM 771 O O . ALA A 1 100 ? 5.5 -30.094 -7.961 1 98.75 100 ALA A O 1
ATOM 772 N N . VAL A 1 101 ? 3.785 -28.734 -8.484 1 98.56 101 VAL A N 1
ATOM 773 C CA . VAL A 1 101 ? 4.496 -28.172 -9.625 1 98.56 101 VAL A CA 1
ATOM 774 C C . VAL A 1 101 ? 4.676 -26.672 -9.43 1 98.56 101 VAL A C 1
ATOM 776 O O . VAL A 1 101 ? 5.121 -25.969 -10.344 1 98.56 101 VAL A O 1
ATOM 779 N N . GLY A 1 102 ? 4.355 -26.078 -8.312 1 98.62 102 GLY A N 1
ATOM 780 C CA . GLY A 1 102 ? 4.508 -24.672 -7.969 1 98.62 102 GLY A CA 1
ATOM 781 C C . GLY A 1 102 ? 3.822 -24.297 -6.672 1 98.62 102 GLY A C 1
ATOM 782 O O . GLY A 1 102 ? 3.213 -25.141 -6.02 1 98.62 102 GLY A O 1
ATOM 783 N N . THR A 1 103 ? 3.998 -23.078 -6.273 1 98.81 103 THR A N 1
ATOM 784 C CA . THR A 1 103 ? 3.344 -22.547 -5.082 1 98.81 103 THR A CA 1
ATOM 785 C C . THR A 1 103 ? 2.768 -21.156 -5.363 1 98.81 103 THR A C 1
ATOM 787 O O . THR A 1 103 ? 3.16 -20.5 -6.328 1 98.81 103 THR A O 1
ATOM 790 N N . MET A 1 104 ? 1.827 -20.781 -4.633 1 98.69 104 MET A N 1
ATOM 791 C CA . MET A 1 104 ? 1.278 -19.422 -4.562 1 98.69 104 MET A CA 1
ATOM 792 C C . MET A 1 104 ? 0.73 -19.141 -3.168 1 98.69 104 MET A C 1
ATOM 794 O O . MET A 1 104 ? 0.561 -20.047 -2.359 1 98.69 104 MET A O 1
ATOM 798 N N . ALA A 1 105 ? 0.514 -17.906 -2.91 1 98.94 105 ALA A N 1
ATOM 799 C CA . ALA A 1 105 ? 0.068 -17.562 -1.562 1 98.94 105 ALA A CA 1
ATOM 800 C C . ALA A 1 105 ? -0.905 -16.391 -1.588 1 98.94 105 ALA A C 1
ATOM 802 O O . ALA A 1 105 ? -0.931 -15.617 -2.551 1 98.94 105 ALA A O 1
ATOM 803 N N . LEU A 1 106 ? -1.785 -16.328 -0.674 1 98.94 106 LEU A N 1
ATOM 804 C CA . LEU A 1 106 ? -2.508 -15.117 -0.303 1 98.94 106 LEU A CA 1
ATOM 805 C C . LEU A 1 106 ? -1.786 -14.375 0.818 1 98.94 106 LEU A C 1
ATOM 807 O O . LEU A 1 106 ? -1.354 -14.992 1.796 1 98.94 106 LEU A O 1
ATOM 811 N N . GLN A 1 107 ? -1.632 -13.094 0.636 1 98.81 107 GLN A N 1
ATOM 812 C CA . GLN A 1 107 ? -0.832 -12.344 1.602 1 98.81 107 GLN A CA 1
ATOM 813 C C . GLN A 1 107 ? -1.406 -10.953 1.829 1 98.81 107 GLN A C 1
ATOM 815 O O . GLN A 1 107 ? -2.307 -10.516 1.107 1 98.81 107 GLN A O 1
ATOM 820 N N . ARG A 1 108 ? -0.906 -10.305 2.914 1 98.38 108 ARG A N 1
ATOM 821 C CA . ARG A 1 108 ? -1.316 -8.945 3.254 1 98.38 108 ARG A CA 1
ATOM 822 C C . ARG A 1 108 ? -2.832 -8.844 3.385 1 98.38 108 ARG A C 1
ATOM 824 O O . ARG A 1 108 ? -3.459 -7.988 2.758 1 98.38 108 ARG A O 1
ATOM 831 N N . ALA A 1 109 ? -3.365 -9.781 4.125 1 98.69 109 ALA A N 1
ATOM 832 C CA . ALA A 1 109 ? -4.812 -9.781 4.32 1 98.69 109 ALA A CA 1
ATOM 833 C C . ALA A 1 109 ? -5.242 -8.625 5.227 1 98.69 109 ALA A C 1
ATOM 835 O O . ALA A 1 109 ? -4.828 -8.555 6.387 1 98.69 109 ALA A O 1
ATOM 836 N N . ASP A 1 110 ? -5.969 -7.734 4.777 1 98.75 110 ASP A N 1
ATOM 837 C CA . ASP A 1 110 ? -6.645 -6.688 5.539 1 98.75 110 ASP A CA 1
ATOM 838 C C . ASP A 1 110 ? -8.117 -7.039 5.766 1 98.75 110 ASP A C 1
ATOM 840 O O . ASP A 1 110 ? -8.984 -6.641 4.984 1 98.75 110 ASP A O 1
ATOM 844 N N . THR A 1 111 ? -8.359 -7.77 6.824 1 98.69 111 THR A N 1
ATOM 845 C CA . THR A 1 111 ? -9.695 -8.312 7.062 1 98.69 111 THR A CA 1
ATOM 846 C C . THR A 1 111 ? -10.703 -7.191 7.277 1 98.69 111 THR A C 1
ATOM 848 O O . THR A 1 111 ? -11.859 -7.293 6.84 1 98.69 111 THR A O 1
ATOM 851 N N . ALA A 1 112 ? -10.297 -6.07 7.902 1 98.31 112 ALA A N 1
ATOM 852 C CA . ALA A 1 112 ? -11.203 -4.961 8.188 1 98.31 112 ALA A CA 1
ATOM 853 C C . ALA A 1 112 ? -11.742 -4.352 6.895 1 98.31 112 ALA A C 1
ATOM 855 O O . ALA A 1 112 ? -12.898 -3.922 6.84 1 98.31 112 ALA A O 1
ATOM 856 N N . ASN A 1 113 ? -10.953 -4.328 5.883 1 98.75 113 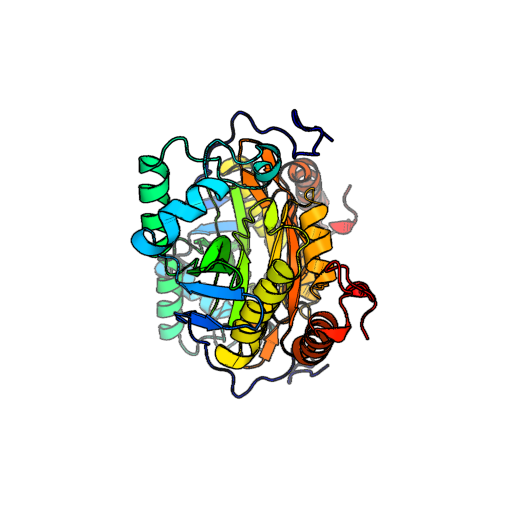ASN A N 1
ATOM 857 C CA . ASN A 1 113 ? -11.328 -3.697 4.621 1 98.75 113 ASN A CA 1
ATOM 858 C C . ASN A 1 113 ? -11.609 -4.734 3.539 1 98.75 113 ASN A C 1
ATOM 860 O O . ASN A 1 113 ? -11.984 -4.383 2.418 1 98.75 113 ASN A O 1
ATOM 864 N N . ARG A 1 114 ? -11.32 -6.02 3.875 1 98.75 114 ARG A N 1
ATOM 865 C CA . ARG A 1 114 ? -11.516 -7.148 2.975 1 98.75 114 ARG A CA 1
ATOM 866 C C . ARG A 1 114 ? -10.719 -6.969 1.688 1 98.75 114 ARG A C 1
ATOM 868 O O . ARG A 1 114 ? -11.266 -7.062 0.589 1 98.75 114 ARG A O 1
ATOM 875 N N . VAL A 1 115 ? -9.492 -6.719 1.838 1 98.94 115 VAL A N 1
ATOM 876 C CA . VAL A 1 115 ? -8.484 -6.59 0.786 1 98.94 115 VAL A CA 1
ATOM 877 C C . VAL A 1 115 ? -7.41 -7.66 0.963 1 98.94 115 VAL A C 1
ATOM 879 O O . VAL A 1 115 ? -6.965 -7.922 2.082 1 98.94 115 VAL A O 1
ATOM 882 N N . ILE A 1 116 ? -7.027 -8.32 -0.1 1 98.94 116 ILE A N 1
ATOM 883 C CA . ILE A 1 116 ? -6.016 -9.367 -0.014 1 98.94 116 ILE A CA 1
ATOM 884 C C . ILE A 1 116 ? -5.207 -9.406 -1.31 1 98.94 116 ILE A C 1
ATOM 886 O O . ILE A 1 116 ? -5.629 -8.859 -2.33 1 98.94 116 ILE A O 1
ATOM 890 N N . GLU A 1 117 ? -4.031 -9.953 -1.237 1 98.94 117 GLU A N 1
ATOM 891 C CA . GLU A 1 117 ? -3.088 -9.969 -2.35 1 98.94 117 GLU A CA 1
ATOM 892 C C . GLU A 1 117 ? -2.648 -11.391 -2.682 1 98.94 117 GLU A C 1
ATOM 894 O O . GLU A 1 117 ? -2.408 -12.195 -1.78 1 98.94 117 GLU A O 1
ATOM 899 N N . VAL A 1 118 ? -2.646 -11.711 -3.936 1 98.94 118 VAL A N 1
ATOM 900 C CA . VAL A 1 118 ? -1.957 -12.922 -4.352 1 98.94 118 VAL A CA 1
ATOM 901 C C . VAL A 1 118 ? -0.472 -12.633 -4.559 1 98.94 118 VAL A C 1
ATOM 903 O O . VAL A 1 118 ? -0.11 -11.586 -5.102 1 98.94 118 VAL A O 1
ATOM 906 N N . GLY A 1 119 ? 0.349 -13.508 -4.062 1 98.31 119 GLY A N 1
ATOM 907 C CA . GLY A 1 119 ? 1.785 -13.367 -4.242 1 98.31 119 GLY A CA 1
ATOM 908 C C . GLY A 1 119 ? 2.529 -14.688 -4.133 1 98.31 119 GLY A C 1
ATOM 909 O O . GLY A 1 119 ? 1.911 -15.75 -4.125 1 98.31 119 GLY A O 1
ATOM 910 N N . TRP A 1 120 ? 3.844 -14.594 -4.281 1 97.81 120 TRP A N 1
ATOM 911 C CA . TRP A 1 120 ? 4.73 -15.742 -4.176 1 97.81 120 TRP A CA 1
ATOM 912 C C . TRP A 1 120 ? 4.363 -16.812 -5.207 1 97.81 120 TRP A C 1
ATOM 914 O O . TRP A 1 120 ? 4.277 -18 -4.879 1 97.81 120 TRP A O 1
ATOM 924 N N . VAL A 1 121 ? 3.98 -16.266 -6.371 1 98.12 121 VAL A N 1
ATOM 925 C CA . VAL A 1 121 ? 3.66 -17.156 -7.484 1 98.12 121 VAL A CA 1
ATOM 926 C C . VAL A 1 121 ? 4.949 -17.719 -8.086 1 98.12 121 VAL A C 1
ATOM 928 O O . VAL A 1 121 ? 5.648 -17.016 -8.828 1 98.12 121 VAL A O 1
ATOM 931 N N . ILE A 1 122 ? 5.281 -18.891 -7.738 1 97.94 122 ILE A N 1
ATOM 932 C CA . ILE A 1 122 ? 6.492 -19.547 -8.195 1 97.94 122 ILE A CA 1
ATOM 933 C C . ILE A 1 122 ? 6.129 -20.844 -8.914 1 97.94 122 ILE A C 1
ATOM 935 O O . ILE A 1 122 ? 5.668 -21.797 -8.281 1 97.94 122 ILE A O 1
ATOM 939 N N . TYR A 1 123 ? 6.336 -20.875 -10.18 1 97.69 123 TYR A N 1
ATOM 940 C CA . TYR A 1 123 ? 5.922 -21.969 -11.055 1 97.69 123 TYR A CA 1
ATOM 941 C C . TYR A 1 123 ? 7.129 -22.781 -11.516 1 97.69 123 TYR A C 1
ATOM 943 O O . TYR A 1 123 ? 8.18 -22.219 -11.828 1 97.69 123 TYR A O 1
ATOM 951 N N . SER A 1 124 ? 6.977 -24.078 -11.57 1 96.31 124 SER A N 1
ATOM 952 C CA . SER A 1 124 ? 7.926 -24.875 -12.344 1 96.31 124 SER A CA 1
ATOM 953 C C . SER A 1 124 ? 7.848 -24.547 -13.828 1 96.31 124 SER A C 1
ATOM 955 O O . SER A 1 124 ? 6.898 -23.891 -14.281 1 96.31 124 SER A O 1
ATOM 957 N N . GLU A 1 125 ? 8.859 -25 -14.555 1 94.06 125 GLU A N 1
ATOM 958 C CA . GLU A 1 125 ? 8.875 -24.781 -15.992 1 94.06 125 GLU A CA 1
ATOM 959 C C . GLU A 1 125 ? 7.664 -25.422 -16.656 1 94.06 125 GLU A C 1
ATOM 961 O O . GLU A 1 125 ? 7.078 -24.859 -17.594 1 94.06 125 GLU A O 1
ATOM 966 N N . ARG A 1 126 ? 7.277 -26.562 -16.219 1 92.5 126 ARG A N 1
ATOM 967 C CA . ARG A 1 126 ? 6.172 -27.281 -16.859 1 92.5 126 ARG A CA 1
ATOM 968 C C . ARG A 1 126 ? 4.84 -26.594 -16.562 1 92.5 126 ARG A C 1
ATOM 970 O O . ARG A 1 126 ? 3.869 -26.781 -17.297 1 92.5 126 ARG A O 1
ATOM 977 N N . LEU A 1 127 ? 4.781 -25.875 -15.477 1 95.75 127 LEU A N 1
ATOM 978 C CA . LEU A 1 127 ? 3.549 -25.203 -15.078 1 95.75 127 LEU A CA 1
ATOM 979 C C . LEU A 1 127 ? 3.348 -23.922 -15.883 1 95.75 127 LEU A C 1
ATOM 981 O O . LEU A 1 127 ? 2.211 -23.547 -16.172 1 95.75 127 LEU A O 1
ATOM 985 N N . LYS A 1 128 ? 4.367 -23.234 -16.266 1 94 128 LYS A N 1
ATOM 986 C CA . LYS A 1 128 ? 4.281 -21.969 -17 1 94 128 LYS A CA 1
ATOM 987 C C . LYS A 1 128 ? 3.51 -22.141 -18.297 1 94 128 LYS A C 1
ATOM 989 O O . LYS A 1 128 ? 3.688 -23.125 -19.016 1 94 128 LYS A O 1
ATOM 994 N N . ARG A 1 129 ? 2.613 -21.234 -18.547 1 93.06 129 ARG A N 1
ATOM 995 C CA . ARG A 1 129 ? 1.848 -21.156 -19.781 1 93.06 129 ARG A CA 1
ATOM 996 C C . ARG A 1 129 ? 1.017 -22.406 -20 1 93.06 129 ARG A C 1
ATOM 998 O O . ARG A 1 129 ? 0.868 -22.875 -21.125 1 93.06 129 ARG A O 1
ATOM 1005 N N . SER A 1 130 ? 0.608 -23.016 -18.922 1 94.56 130 SER A N 1
ATOM 1006 C CA . SER A 1 130 ? -0.204 -24.234 -18.984 1 94.56 130 SER A CA 1
ATOM 1007 C C . SER A 1 130 ? -1.645 -23.953 -18.562 1 94.56 130 SER A C 1
ATOM 1009 O O . SER A 1 130 ? -1.93 -22.922 -17.938 1 94.56 130 SER A O 1
ATOM 1011 N N . ARG A 1 131 ? -2.535 -24.875 -18.922 1 96.19 131 ARG A N 1
ATOM 1012 C CA . ARG A 1 131 ? -3.926 -24.875 -18.484 1 96.19 131 ARG A CA 1
ATOM 1013 C C . ARG A 1 131 ? -4.02 -24.922 -16.969 1 96.19 131 ARG A C 1
ATOM 1015 O O . ARG A 1 131 ? -4.852 -24.25 -16.359 1 96.19 131 ARG A O 1
ATOM 1022 N N . ILE A 1 132 ? -3.141 -25.625 -16.328 1 97.19 132 ILE A N 1
ATOM 1023 C CA . ILE A 1 132 ? -3.088 -25.828 -14.891 1 97.19 132 ILE A CA 1
ATOM 1024 C C . ILE A 1 132 ? -2.785 -24.5 -14.195 1 97.19 132 ILE A C 1
ATOM 1026 O O . ILE A 1 132 ? -3.4 -24.172 -13.18 1 97.19 132 ILE A O 1
ATOM 1030 N N . ALA A 1 133 ? -1.902 -23.734 -14.758 1 98.06 133 ALA A N 1
ATOM 1031 C CA . ALA A 1 133 ? -1.539 -22.438 -14.164 1 98.06 133 ALA A CA 1
ATOM 1032 C C . ALA A 1 133 ? -2.746 -21.516 -14.094 1 98.06 133 ALA A C 1
ATOM 1034 O O . ALA A 1 133 ? -2.979 -20.859 -13.07 1 98.06 133 ALA A O 1
ATOM 1035 N N . THR A 1 134 ? -3.48 -21.453 -15.172 1 98.38 134 THR A N 1
ATOM 1036 C CA . THR A 1 134 ? -4.652 -20.594 -15.211 1 98.38 134 THR A CA 1
ATOM 1037 C C . THR A 1 134 ? -5.727 -21.094 -14.25 1 98.38 134 THR A C 1
ATOM 1039 O O . THR A 1 134 ? -6.363 -20.297 -13.555 1 98.38 134 THR A O 1
ATOM 1042 N N . GLU A 1 135 ? -5.949 -22.422 -14.219 1 98.81 135 GLU A N 1
ATOM 1043 C CA . GLU A 1 135 ? -6.938 -22.953 -13.281 1 98.81 135 GLU A CA 1
ATOM 1044 C C . GLU A 1 135 ? -6.539 -22.656 -11.836 1 98.81 135 GLU A C 1
ATOM 1046 O O . GLU A 1 135 ? -7.395 -22.359 -11 1 98.81 135 GLU A O 1
ATOM 1051 N N . ALA A 1 136 ? -5.242 -22.75 -11.508 1 98.88 136 ALA A N 1
ATOM 1052 C CA . ALA A 1 136 ? -4.773 -22.438 -10.164 1 98.88 136 ALA A CA 1
ATOM 1053 C C . ALA A 1 136 ? -5.16 -21.016 -9.766 1 98.88 136 ALA A C 1
ATOM 1055 O O . ALA A 1 136 ? -5.664 -20.797 -8.664 1 98.88 136 ALA A O 1
ATOM 1056 N N . GLN A 1 137 ? -4.922 -20.094 -10.672 1 98.88 137 GLN A N 1
ATOM 1057 C CA . GLN A 1 137 ? -5.277 -18.703 -10.438 1 98.88 137 GLN A CA 1
ATOM 1058 C C . GLN A 1 137 ? -6.785 -18.531 -10.297 1 98.88 137 GLN A C 1
ATOM 1060 O O . GLN A 1 137 ? -7.254 -17.766 -9.461 1 98.88 137 GLN A O 1
ATOM 1065 N N . PHE A 1 138 ? -7.539 -19.25 -11.102 1 98.94 138 PHE A N 1
ATOM 1066 C CA . PHE A 1 138 ? -8.992 -19.219 -11.039 1 98.94 138 PHE A CA 1
ATOM 1067 C C . PHE A 1 138 ? -9.484 -19.703 -9.672 1 98.94 138 PHE A C 1
ATOM 1069 O O . PHE A 1 138 ? -10.32 -19.047 -9.047 1 98.94 138 PHE A O 1
ATOM 1076 N N . LEU A 1 139 ? -8.969 -20.828 -9.227 1 98.94 139 LEU A N 1
ATOM 1077 C CA . LEU A 1 139 ? -9.383 -21.406 -7.953 1 98.94 139 LEU A CA 1
ATOM 1078 C C . LEU A 1 139 ? -9.125 -20.453 -6.801 1 98.94 139 LEU A C 1
ATOM 1080 O O . LEU A 1 139 ? -9.961 -20.312 -5.906 1 98.94 139 LEU A O 1
ATOM 1084 N N . LEU A 1 140 ? -7.984 -19.844 -6.844 1 98.94 140 LEU A N 1
ATOM 1085 C CA . LEU A 1 140 ? -7.617 -18.938 -5.766 1 98.94 140 LEU A CA 1
ATOM 1086 C C . LEU A 1 140 ? -8.508 -17.688 -5.777 1 98.94 140 LEU A C 1
ATOM 1088 O O . LEU A 1 140 ? -8.984 -17.25 -4.727 1 98.94 140 LEU A O 1
ATOM 1092 N N . ALA A 1 141 ? -8.734 -17.141 -6.926 1 98.94 141 ALA A N 1
ATOM 1093 C CA . ALA A 1 141 ? -9.617 -15.984 -7.051 1 98.94 141 ALA A CA 1
ATOM 1094 C C . ALA A 1 141 ? -11.031 -16.328 -6.602 1 98.94 141 ALA A C 1
ATOM 1096 O O . ALA A 1 141 ? -11.688 -15.539 -5.914 1 98.94 141 ALA A O 1
ATOM 1097 N N . GLN A 1 142 ? -11.492 -17.484 -7.031 1 98.94 142 GLN A N 1
ATOM 1098 C CA . GLN A 1 142 ? -12.812 -17.938 -6.621 1 98.94 142 GLN A CA 1
ATOM 1099 C C . GLN A 1 142 ? -12.914 -18.047 -5.102 1 98.94 142 GLN A C 1
ATOM 1101 O O . GLN A 1 142 ? -13.914 -17.625 -4.508 1 98.94 142 GLN A O 1
ATOM 1106 N N . TYR A 1 143 ? -11.906 -18.594 -4.52 1 98.94 143 TYR A N 1
ATOM 1107 C CA . TYR A 1 143 ? -11.852 -18.688 -3.064 1 98.94 143 TYR A CA 1
ATOM 1108 C C . TYR A 1 143 ? -11.914 -17.312 -2.422 1 98.94 143 TYR A C 1
ATOM 1110 O O . TYR A 1 143 ? -12.688 -17.094 -1.485 1 98.94 143 TYR A O 1
ATOM 1118 N N . VAL A 1 144 ? -11.203 -16.328 -2.895 1 98.94 144 VAL A N 1
ATOM 1119 C CA . VAL A 1 144 ? -11.109 -14.977 -2.357 1 98.94 144 VAL A CA 1
ATOM 1120 C C . VAL A 1 144 ? -12.461 -14.273 -2.465 1 98.94 144 VAL A C 1
ATOM 1122 O O . VAL A 1 144 ? -12.945 -13.695 -1.492 1 98.94 144 VAL A O 1
ATOM 1125 N N . PHE A 1 145 ? -13.117 -14.383 -3.621 1 98.94 145 PHE A N 1
ATOM 1126 C CA . PHE A 1 145 ? -14.305 -13.57 -3.867 1 98.94 145 PHE A CA 1
ATOM 1127 C C . PHE A 1 145 ? -15.555 -14.297 -3.395 1 98.94 145 PHE A C 1
ATOM 1129 O O . PHE A 1 145 ? -16.5 -13.664 -2.914 1 98.94 145 PHE A O 1
ATOM 1136 N N . GLU A 1 146 ? -15.594 -15.594 -3.49 1 98.81 146 GLU A N 1
ATOM 1137 C CA . GLU A 1 146 ? -16.859 -16.297 -3.236 1 98.81 146 GLU A CA 1
ATOM 1138 C C . GLU A 1 146 ? -16.875 -16.891 -1.834 1 98.81 146 GLU A C 1
ATOM 1140 O O . GLU A 1 146 ? -17.922 -16.906 -1.174 1 98.81 146 GLU A O 1
ATOM 1145 N N . THR A 1 147 ? -15.773 -17.438 -1.391 1 98.81 147 THR A N 1
ATOM 1146 C CA . THR A 1 147 ? -15.727 -18.047 -0.064 1 98.81 147 THR A CA 1
ATOM 1147 C C . THR A 1 147 ? -15.383 -17 0.993 1 98.81 147 THR A C 1
ATOM 1149 O O . THR A 1 147 ? -16.125 -16.812 1.954 1 98.81 147 THR A O 1
ATOM 1152 N N . LEU A 1 148 ? -14.273 -16.328 0.812 1 98.81 148 LEU A N 1
ATOM 1153 C CA . LEU A 1 148 ? -13.836 -15.336 1.792 1 98.81 148 LEU A CA 1
ATOM 1154 C C . LEU A 1 148 ? -14.641 -14.047 1.658 1 98.81 148 LEU A C 1
ATOM 1156 O O . LEU A 1 148 ? -14.672 -13.234 2.584 1 98.81 148 LEU A O 1
ATOM 1160 N N . ARG A 1 149 ? -15.164 -13.758 0.444 1 98.5 149 ARG A N 1
ATOM 1161 C CA . ARG A 1 149 ? -16.016 -12.609 0.151 1 98.5 149 ARG A CA 1
ATOM 1162 C C . ARG A 1 149 ? -15.25 -11.305 0.314 1 98.5 149 ARG A C 1
ATOM 1164 O O . ARG A 1 149 ? -15.75 -10.352 0.917 1 98.5 149 ARG A O 1
ATOM 1171 N N . TYR A 1 150 ? -14.07 -11.352 -0.059 1 98.88 150 TYR A N 1
ATOM 1172 C CA . TYR A 1 150 ? -13.289 -10.125 -0.115 1 98.88 150 TYR A CA 1
ATOM 1173 C C . TYR A 1 150 ? -13.742 -9.234 -1.264 1 98.88 150 TYR A C 1
ATOM 1175 O O . TYR A 1 150 ? -14.383 -9.703 -2.205 1 98.88 150 TYR A O 1
ATOM 1183 N N . ARG A 1 151 ? -13.477 -7.953 -1.174 1 98.69 151 ARG A N 1
ATOM 1184 C CA . ARG A 1 151 ? -13.977 -7.004 -2.162 1 98.69 151 ARG A CA 1
ATOM 1185 C C . ARG A 1 151 ? -12.867 -6.566 -3.113 1 98.69 151 ARG A C 1
ATOM 1187 O O . ARG A 1 151 ? -13.141 -6.039 -4.195 1 98.69 151 ARG A O 1
ATOM 1194 N N . ARG A 1 152 ? -11.633 -6.711 -2.742 1 98.94 152 ARG A N 1
ATOM 1195 C CA . ARG A 1 152 ? -10.469 -6.289 -3.514 1 98.94 152 ARG A CA 1
ATOM 1196 C C . ARG A 1 152 ? -9.367 -7.34 -3.463 1 98.94 152 ARG A C 1
ATOM 1198 O O . ARG A 1 152 ? -8.992 -7.805 -2.383 1 98.94 152 ARG A O 1
ATOM 1205 N N . TYR A 1 153 ? -8.914 -7.789 -4.602 1 98.94 153 TYR A N 1
ATOM 1206 C CA . TYR A 1 153 ? -7.875 -8.789 -4.816 1 98.94 153 TYR A CA 1
ATOM 1207 C C . TYR A 1 153 ? -6.699 -8.203 -5.59 1 98.94 153 TYR A C 1
ATOM 1209 O O . TYR A 1 153 ? -6.848 -7.816 -6.754 1 98.94 153 TYR A O 1
ATOM 1217 N N . GLU A 1 154 ? -5.516 -8.141 -4.906 1 98.94 154 GLU A N 1
ATOM 1218 C CA . GLU A 1 154 ? -4.41 -7.352 -5.441 1 98.94 154 GLU A CA 1
ATOM 1219 C C . GLU A 1 154 ? -3.33 -8.25 -6.035 1 98.94 154 GLU A C 1
ATOM 1221 O O . GLU A 1 154 ? -3.205 -9.414 -5.656 1 98.94 154 GLU A O 1
ATOM 1226 N N . TRP A 1 155 ? -2.662 -7.695 -7.004 1 98.88 155 TRP A N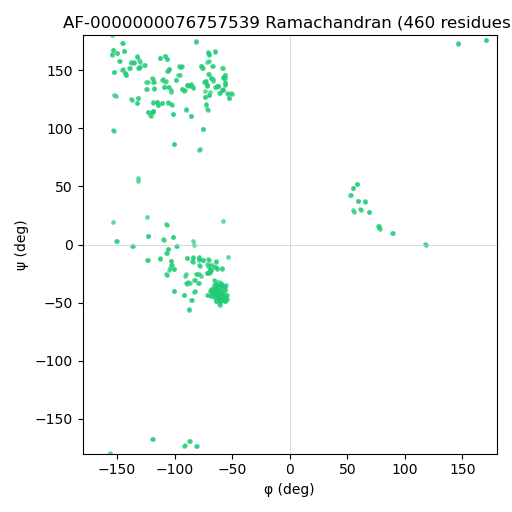 1
ATOM 1227 C CA . TRP A 1 155 ? -1.456 -8.211 -7.645 1 98.88 155 TRP A CA 1
ATOM 1228 C C . TRP A 1 155 ? -0.392 -7.121 -7.754 1 98.88 155 TRP A C 1
ATOM 1230 O O . TRP A 1 155 ? -0.689 -5.992 -8.148 1 98.88 155 TRP A O 1
ATOM 1240 N N . LYS A 1 156 ? 0.815 -7.418 -7.234 1 98.75 156 LYS A N 1
ATOM 1241 C CA . LYS A 1 156 ? 1.912 -6.484 -7.469 1 98.75 156 LYS A CA 1
ATOM 1242 C C . LYS A 1 156 ? 3.15 -7.207 -7.988 1 98.75 156 LYS A C 1
ATOM 1244 O O . LYS A 1 156 ? 3.367 -8.383 -7.672 1 98.75 156 LYS A O 1
ATOM 1249 N N . CYS A 1 157 ? 3.957 -6.488 -8.742 1 98.69 157 CYS A N 1
ATOM 1250 C CA . CYS A 1 157 ? 5.195 -7.055 -9.273 1 98.69 157 CYS A CA 1
ATOM 1251 C C . CYS A 1 157 ? 6.219 -5.961 -9.547 1 98.69 157 CYS A C 1
ATOM 1253 O O . CYS A 1 157 ? 5.902 -4.773 -9.477 1 98.69 157 CYS A O 1
ATOM 1255 N N . ASP A 1 158 ? 7.465 -6.402 -9.688 1 98.69 158 ASP A N 1
ATOM 1256 C CA . ASP A 1 158 ? 8.469 -5.492 -10.227 1 98.69 158 ASP A CA 1
ATOM 1257 C C . ASP A 1 158 ? 8.008 -4.879 -11.547 1 98.69 158 ASP A C 1
ATOM 1259 O O . ASP A 1 158 ? 7.605 -5.598 -12.469 1 98.69 158 ASP A O 1
ATOM 1263 N N . ALA A 1 159 ? 8.039 -3.557 -11.594 1 98.75 159 ALA A N 1
ATOM 1264 C CA . ALA A 1 159 ? 7.531 -2.861 -12.773 1 98.75 159 ALA A CA 1
ATOM 1265 C C . ALA A 1 159 ? 8.281 -3.297 -14.031 1 98.75 159 ALA A C 1
ATOM 1267 O O . ALA A 1 159 ? 7.773 -3.148 -15.141 1 98.75 159 ALA A O 1
ATOM 1268 N N . LEU A 1 160 ? 9.461 -3.836 -13.898 1 98.62 160 LEU A N 1
ATOM 1269 C CA . LEU A 1 160 ? 10.273 -4.281 -15.023 1 98.62 160 LEU A CA 1
ATOM 1270 C C . LEU A 1 160 ? 9.969 -5.734 -15.375 1 98.62 160 LEU A C 1
ATOM 1272 O O . LEU A 1 160 ? 10.461 -6.254 -16.375 1 98.62 160 LEU A O 1
ATOM 1276 N N . ASN A 1 161 ? 9.227 -6.449 -14.516 1 98.31 161 ASN A N 1
ATOM 1277 C CA . ASN A 1 161 ? 8.789 -7.816 -14.797 1 98.31 161 ASN A CA 1
ATOM 1278 C C . ASN A 1 161 ? 7.598 -7.844 -15.75 1 98.31 161 ASN A C 1
ATOM 1280 O O . ASN A 1 161 ? 6.465 -8.062 -15.32 1 98.31 161 ASN A O 1
ATOM 1284 N N . GLN A 1 162 ? 7.867 -7.738 -17 1 97.75 162 GLN A N 1
ATOM 1285 C CA . GLN A 1 162 ? 6.816 -7.602 -18.016 1 97.75 162 GLN A CA 1
ATOM 1286 C C . GLN A 1 162 ? 5.949 -8.859 -18.078 1 97.75 162 GLN A C 1
ATOM 1288 O O . GLN A 1 162 ? 4.742 -8.773 -18.312 1 97.75 162 GLN A O 1
ATOM 1293 N N . ALA A 1 163 ? 6.559 -10.008 -17.938 1 97 163 ALA A N 1
ATOM 1294 C CA . ALA A 1 163 ? 5.789 -11.25 -17.953 1 97 163 ALA A CA 1
ATOM 1295 C C . ALA A 1 163 ? 4.738 -11.258 -16.844 1 97 163 ALA A C 1
ATOM 1297 O O . ALA A 1 163 ? 3.594 -11.656 -17.078 1 97 163 ALA A O 1
ATOM 1298 N N . SER A 1 164 ? 5.102 -10.82 -15.68 1 98.19 164 SER A N 1
ATOM 1299 C CA . SER A 1 164 ? 4.172 -10.758 -14.555 1 98.19 164 SER A CA 1
ATOM 1300 C C . SER A 1 164 ? 3.068 -9.734 -14.812 1 98.19 164 SER A C 1
ATOM 1302 O O . SER A 1 164 ? 1.899 -9.984 -14.508 1 98.19 164 SER A O 1
ATOM 1304 N N . ARG A 1 165 ? 3.4 -8.602 -15.344 1 98.56 165 ARG A N 1
ATOM 1305 C CA . ARG A 1 165 ? 2.406 -7.582 -15.68 1 98.56 165 ARG A CA 1
ATOM 1306 C C . ARG A 1 165 ? 1.38 -8.125 -16.672 1 98.56 165 ARG A C 1
ATOM 1308 O O . ARG A 1 165 ? 0.174 -7.961 -16.469 1 98.56 165 ARG A O 1
ATOM 1315 N N . ARG A 1 166 ? 1.855 -8.773 -17.656 1 97.88 166 ARG A N 1
ATOM 1316 C CA . ARG A 1 166 ? 0.977 -9.344 -18.672 1 97.88 166 ARG A CA 1
ATOM 1317 C C . ARG A 1 166 ? 0.069 -10.414 -18.078 1 97.88 166 ARG A C 1
ATOM 1319 O O . ARG A 1 166 ? -1.1 -10.523 -18.453 1 97.88 166 ARG A O 1
ATOM 1326 N N . ALA A 1 167 ? 0.636 -11.203 -17.203 1 98.06 167 ALA A N 1
ATOM 1327 C CA . ALA A 1 167 ? -0.156 -12.242 -16.531 1 98.06 167 ALA A CA 1
ATOM 1328 C C . ALA A 1 167 ? -1.306 -11.625 -15.742 1 98.06 167 ALA A C 1
ATOM 1330 O O . ALA A 1 167 ? -2.441 -12.102 -15.812 1 98.06 167 ALA A O 1
ATOM 1331 N N . ALA A 1 168 ? -1.008 -10.586 -14.992 1 98.5 168 ALA A N 1
ATOM 1332 C CA . ALA A 1 168 ? -2.041 -9.914 -14.211 1 98.5 168 ALA A CA 1
ATOM 1333 C C . ALA A 1 168 ? -3.18 -9.438 -15.109 1 98.5 168 ALA A C 1
ATOM 1335 O O . ALA A 1 168 ? -4.352 -9.711 -14.836 1 98.5 168 ALA A O 1
ATOM 1336 N N . GLU A 1 169 ? -2.814 -8.812 -16.156 1 98.12 169 GLU A N 1
ATOM 1337 C CA . GLU A 1 169 ? -3.812 -8.281 -17.078 1 98.12 169 GLU A CA 1
ATOM 1338 C C . GLU A 1 169 ? -4.598 -9.406 -17.75 1 98.12 169 GLU A C 1
ATOM 1340 O O . GLU A 1 169 ? -5.82 -9.32 -17.875 1 98.12 169 GLU A O 1
ATOM 1345 N N . ARG A 1 170 ? -3.885 -10.43 -18.172 1 97.81 170 ARG A N 1
ATOM 1346 C CA . ARG A 1 170 ? -4.52 -11.586 -18.781 1 97.81 170 ARG A CA 1
ATOM 1347 C C . ARG A 1 170 ? -5.57 -12.195 -17.859 1 97.81 170 ARG A C 1
ATOM 1349 O O . ARG A 1 170 ? -6.637 -12.609 -18.328 1 97.81 170 ARG A O 1
ATOM 1356 N N . LEU A 1 171 ? -5.293 -12.234 -16.625 1 98.19 171 LEU A N 1
ATOM 1357 C CA . LEU A 1 171 ? -6.148 -12.891 -15.641 1 98.19 171 LEU A CA 1
ATOM 1358 C C . LEU A 1 171 ? -7.348 -12.016 -15.289 1 98.19 171 LEU A C 1
ATOM 1360 O O . LEU A 1 171 ? -8.312 -12.492 -14.695 1 98.19 171 LEU A O 1
ATOM 1364 N N . GLY A 1 172 ? -7.262 -10.695 -15.594 1 97.81 172 GLY A N 1
ATOM 1365 C CA . GLY A 1 172 ? -8.406 -9.828 -15.359 1 97.81 172 GLY A CA 1
ATOM 1366 C C . GLY A 1 172 ? -8.125 -8.719 -14.367 1 97.81 172 GLY A C 1
ATOM 1367 O O . GLY A 1 172 ? -9 -7.906 -14.07 1 97.81 172 GLY A O 1
ATOM 1368 N N . PHE A 1 173 ? -6.938 -8.68 -13.852 1 98.75 173 PHE A N 1
ATOM 1369 C CA . PHE A 1 173 ? -6.574 -7.57 -12.984 1 98.75 173 PHE A CA 1
ATOM 1370 C C . PHE A 1 173 ? -6.43 -6.281 -13.781 1 98.75 173 PHE A C 1
ATOM 1372 O O . PHE A 1 173 ? -5.945 -6.297 -14.914 1 98.75 173 PHE A O 1
ATOM 1379 N N . ARG A 1 174 ? -6.773 -5.176 -13.141 1 98.69 174 ARG A N 1
ATOM 1380 C CA . ARG A 1 174 ? -6.633 -3.863 -13.766 1 98.69 174 ARG A CA 1
ATOM 1381 C C . ARG A 1 174 ? -5.445 -3.104 -13.18 1 98.69 174 ARG A C 1
ATOM 1383 O O . ARG A 1 174 ? -5.242 -3.092 -11.969 1 98.69 174 ARG A O 1
ATOM 1390 N N . PHE A 1 175 ? -4.695 -2.508 -14.07 1 98.88 175 PHE A N 1
ATOM 1391 C CA . PHE A 1 175 ? -3.549 -1.698 -13.672 1 98.88 175 PHE A CA 1
ATOM 1392 C C . PHE A 1 175 ? -4 -0.482 -12.867 1 98.88 175 PHE A C 1
ATOM 1394 O O . PHE A 1 175 ? -4.949 0.205 -13.25 1 98.88 175 PHE A O 1
ATOM 1401 N N . GLU A 1 176 ? -3.271 -0.201 -11.727 1 98.88 176 GLU A N 1
ATOM 1402 C CA . GLU A 1 176 ? -3.709 0.915 -10.898 1 98.88 176 GLU A CA 1
ATOM 1403 C C . GLU A 1 176 ? -2.59 1.935 -10.703 1 98.88 176 GLU A C 1
ATOM 1405 O O . GLU A 1 176 ? -2.826 3.035 -10.203 1 98.88 176 GLU A O 1
ATOM 1410 N N . GLY A 1 177 ? -1.354 1.599 -11.031 1 98.75 177 GLY A N 1
ATOM 1411 C CA . GLY A 1 177 ? -0.267 2.562 -10.969 1 98.75 177 GLY A CA 1
ATOM 1412 C C . GLY A 1 177 ? 1.061 1.943 -10.578 1 98.75 177 GLY A C 1
ATOM 1413 O O . GLY A 1 177 ? 1.126 0.755 -10.258 1 98.75 177 GLY A O 1
ATOM 1414 N N . VAL A 1 178 ? 2.104 2.727 -10.641 1 98.88 178 VAL A N 1
ATOM 1415 C CA . VAL A 1 178 ? 3.451 2.309 -10.273 1 98.88 178 VAL A CA 1
ATOM 1416 C C . VAL A 1 178 ? 3.924 3.109 -9.062 1 98.88 178 VAL A C 1
ATOM 1418 O O . VAL A 1 178 ? 3.889 4.344 -9.07 1 98.88 178 VAL A O 1
ATOM 1421 N N . PHE A 1 179 ? 4.293 2.436 -7.98 1 98.94 179 PHE A N 1
ATOM 1422 C CA . PHE A 1 179 ? 4.984 3.055 -6.855 1 98.94 179 PHE A CA 1
ATOM 1423 C C . PHE A 1 179 ? 6.488 3.082 -7.094 1 98.94 179 PHE A C 1
ATOM 1425 O O . PHE A 1 179 ? 7.145 2.037 -7.09 1 98.94 179 PHE A O 1
ATOM 1432 N N . ARG A 1 180 ? 7.012 4.246 -7.305 1 98.81 180 ARG A N 1
ATOM 1433 C CA . ARG A 1 180 ? 8.445 4.398 -7.547 1 98.81 180 ARG A CA 1
ATOM 1434 C C . ARG A 1 180 ? 9.242 4.191 -6.262 1 98.81 180 ARG A C 1
ATOM 1436 O O . ARG A 1 180 ? 8.789 4.574 -5.18 1 98.81 180 ARG A O 1
ATOM 1443 N N . GLN A 1 181 ? 10.406 3.51 -6.418 1 98.81 181 GLN A N 1
ATOM 1444 C CA . GLN A 1 181 ? 11.336 3.279 -5.316 1 98.81 181 GLN A CA 1
ATOM 1445 C C . GLN A 1 181 ? 10.633 2.643 -4.125 1 98.81 181 GLN A C 1
ATOM 1447 O O . GLN A 1 181 ? 10.859 3.033 -2.979 1 98.81 181 GLN A O 1
ATOM 1452 N N . ALA A 1 182 ? 9.758 1.658 -4.363 1 98.75 182 ALA A N 1
ATOM 1453 C CA . ALA A 1 182 ? 8.914 1.092 -3.314 1 98.75 182 ALA A CA 1
ATOM 1454 C C . ALA A 1 182 ? 9.664 0.022 -2.525 1 98.75 182 ALA A C 1
ATOM 1456 O O . ALA A 1 182 ? 9.398 -0.177 -1.337 1 98.75 182 ALA A O 1
ATOM 1457 N N . VAL A 1 183 ? 10.586 -0.661 -3.172 1 98.62 183 VAL A N 1
ATOM 1458 C CA . VAL A 1 183 ? 11.219 -1.816 -2.547 1 98.62 183 VAL A CA 1
ATOM 1459 C C . VAL A 1 183 ? 12.703 -1.859 -2.924 1 98.62 183 VAL A C 1
ATOM 1461 O O . VAL A 1 183 ? 13.086 -1.406 -4.004 1 98.62 183 VAL A O 1
ATOM 1464 N N . VAL A 1 184 ? 13.5 -2.309 -2.029 1 98.25 184 VAL A N 1
ATOM 1465 C CA . VAL A 1 184 ? 14.883 -2.693 -2.311 1 98.25 184 VAL A CA 1
ATOM 1466 C C . VAL A 1 184 ? 15.047 -4.195 -2.107 1 98.25 184 VAL A C 1
ATOM 1468 O O . VAL A 1 184 ? 14.75 -4.723 -1.034 1 98.25 184 VAL A O 1
ATOM 1471 N N . TYR A 1 185 ? 15.422 -4.84 -3.107 1 97.06 185 TYR A N 1
ATOM 1472 C CA . TYR A 1 185 ? 15.773 -6.254 -2.982 1 97.06 185 TYR A CA 1
ATOM 1473 C C . TYR A 1 185 ? 16.938 -6.605 -3.887 1 97.06 185 TYR A C 1
ATOM 1475 O O . TYR A 1 185 ? 17.156 -5.969 -4.922 1 97.06 185 TYR A O 1
ATOM 1483 N N . LYS A 1 186 ? 17.75 -7.535 -3.459 1 95.25 186 LYS A N 1
ATOM 1484 C CA . LYS A 1 186 ? 18.922 -8 -4.184 1 95.25 186 LYS A CA 1
ATOM 1485 C C . LYS A 1 186 ? 19.859 -6.844 -4.52 1 95.25 186 LYS A C 1
ATOM 1487 O O . LYS A 1 186 ? 20.453 -6.812 -5.598 1 95.25 186 LYS A O 1
ATOM 1492 N N . GLY A 1 187 ? 19.781 -5.801 -3.629 1 95.81 187 GLY A N 1
ATOM 1493 C CA . GLY A 1 187 ? 20.688 -4.676 -3.746 1 95.81 187 GLY A CA 1
ATOM 1494 C C . GLY A 1 187 ? 20.312 -3.705 -4.848 1 95.81 187 GLY A C 1
ATOM 1495 O O . GLY A 1 187 ? 21.141 -2.924 -5.312 1 95.81 187 GLY A O 1
ATOM 1496 N N . ARG A 1 188 ? 19.031 -3.848 -5.309 1 97.44 188 ARG A N 1
ATOM 1497 C CA . ARG A 1 188 ? 18.578 -2.982 -6.395 1 97.44 188 ARG A CA 1
ATOM 1498 C C . ARG A 1 188 ? 17.234 -2.33 -6.062 1 97.44 188 ARG A C 1
ATOM 1500 O O . ARG A 1 188 ? 16.484 -2.836 -5.223 1 97.44 188 ARG A O 1
ATOM 1507 N N . ASN A 1 189 ? 17.016 -1.234 -6.734 1 98.12 189 ASN A N 1
ATOM 1508 C CA . ASN A 1 189 ? 15.727 -0.551 -6.625 1 98.12 189 ASN A CA 1
ATOM 1509 C C . ASN A 1 189 ? 14.625 -1.307 -7.363 1 98.12 189 ASN A C 1
ATOM 1511 O O . ASN A 1 189 ? 14.852 -1.821 -8.461 1 98.12 189 ASN A O 1
ATOM 1515 N N . ARG A 1 190 ? 13.492 -1.36 -6.793 1 98.44 190 ARG A N 1
ATOM 1516 C CA . ARG A 1 190 ? 12.312 -1.873 -7.477 1 98.44 190 ARG A CA 1
ATOM 1517 C C . ARG A 1 190 ? 11.188 -0.838 -7.484 1 98.44 190 ARG A C 1
ATOM 1519 O O . ARG A 1 190 ? 10.703 -0.438 -6.426 1 98.44 190 ARG A O 1
ATOM 1526 N N . ASP A 1 191 ? 10.844 -0.351 -8.641 1 98.81 191 ASP A N 1
ATOM 1527 C CA . ASP A 1 191 ? 9.508 0.201 -8.828 1 98.81 191 ASP A CA 1
ATOM 1528 C C . ASP A 1 191 ? 8.453 -0.907 -8.859 1 98.81 191 ASP A C 1
ATOM 1530 O O . ASP A 1 191 ? 8.68 -1.964 -9.453 1 98.81 191 ASP A O 1
ATOM 1534 N N . THR A 1 192 ? 7.336 -0.684 -8.188 1 98.88 192 THR A N 1
ATOM 1535 C CA . THR A 1 192 ? 6.336 -1.735 -8.055 1 98.88 192 THR A CA 1
ATOM 1536 C C . THR A 1 192 ? 5.078 -1.385 -8.844 1 98.88 192 THR A C 1
ATOM 1538 O O . THR A 1 192 ? 4.477 -0.328 -8.633 1 98.88 192 THR A O 1
ATOM 1541 N N . ALA A 1 193 ? 4.688 -2.209 -9.766 1 98.94 193 ALA A N 1
ATOM 1542 C CA . ALA A 1 193 ? 3.422 -2.08 -10.484 1 98.94 193 ALA A CA 1
ATOM 1543 C C . ALA A 1 193 ? 2.287 -2.75 -9.719 1 98.94 193 ALA A C 1
ATOM 1545 O O . ALA A 1 193 ? 2.453 -3.852 -9.188 1 98.94 193 ALA A O 1
ATOM 1546 N N . TRP A 1 194 ? 1.164 -2.055 -9.703 1 98.94 194 TRP A N 1
ATOM 1547 C CA . TRP A 1 194 ? 0.024 -2.525 -8.922 1 98.94 194 TRP A CA 1
ATOM 1548 C C . TRP A 1 194 ? -1.176 -2.799 -9.82 1 98.94 194 TRP A C 1
ATOM 1550 O O . TRP A 1 194 ? -1.463 -2.021 -10.734 1 98.94 194 TRP A O 1
ATOM 1560 N N . PHE A 1 195 ? -1.885 -3.871 -9.539 1 98.94 195 PHE A N 1
ATOM 1561 C CA . PHE A 1 195 ? -3.119 -4.293 -10.195 1 98.94 195 PHE A CA 1
ATOM 1562 C C . PHE A 1 195 ? -4.133 -4.789 -9.172 1 98.94 195 PHE A C 1
ATOM 1564 O O . PHE A 1 195 ? -3.756 -5.246 -8.086 1 98.94 195 PHE A O 1
ATOM 1571 N N . ALA A 1 196 ? -5.398 -4.73 -9.578 1 98.94 196 ALA A N 1
ATOM 1572 C CA . ALA A 1 196 ? -6.406 -5.281 -8.672 1 98.94 196 ALA A CA 1
ATOM 1573 C C . ALA A 1 196 ? -7.633 -5.762 -9.445 1 98.94 196 ALA A C 1
ATOM 1575 O O . ALA A 1 196 ? -7.906 -5.281 -10.547 1 98.94 196 ALA A O 1
ATOM 1576 N N . MET A 1 197 ? -8.219 -6.738 -8.914 1 98.75 197 MET A N 1
ATOM 1577 C CA . MET A 1 197 ? -9.555 -7.219 -9.273 1 98.75 197 MET A CA 1
ATOM 1578 C C . MET A 1 197 ? -10.555 -6.914 -8.164 1 98.75 197 MET A C 1
ATOM 1580 O O . MET A 1 197 ? -10.25 -7.074 -6.98 1 98.75 197 MET A O 1
ATOM 1584 N N . LEU A 1 198 ? -11.719 -6.434 -8.523 1 98.81 198 LEU A N 1
ATOM 1585 C CA . LEU A 1 198 ? -12.734 -6.121 -7.527 1 98.81 198 LEU A CA 1
ATOM 1586 C C . LEU A 1 198 ? -13.859 -7.148 -7.555 1 98.81 198 LEU A C 1
ATOM 1588 O O . LEU A 1 198 ? -14.031 -7.859 -8.547 1 98.81 198 LEU A O 1
ATOM 1592 N N . ASP A 1 199 ? -14.594 -7.207 -6.465 1 98.38 199 ASP A N 1
ATOM 1593 C CA . ASP A 1 199 ? -15.711 -8.133 -6.367 1 98.38 199 ASP A CA 1
ATOM 1594 C C . ASP A 1 199 ? -16.719 -7.902 -7.488 1 98.38 199 ASP A C 1
ATOM 1596 O O . ASP A 1 199 ? -17.266 -8.852 -8.055 1 98.38 199 ASP A O 1
ATOM 1600 N N . ALA A 1 200 ? -16.922 -6.664 -7.879 1 97.69 200 ALA A N 1
ATOM 1601 C CA . ALA A 1 200 ? -17.875 -6.344 -8.938 1 97.69 200 ALA A CA 1
ATOM 1602 C C . ALA A 1 200 ? -17.375 -6.852 -10.289 1 97.69 200 ALA A C 1
ATOM 1604 O O . ALA A 1 200 ? -18.172 -7.07 -11.203 1 97.69 200 ALA A O 1
ATOM 1605 N N . ASP A 1 201 ? -16.062 -7.035 -10.445 1 97.25 201 ASP A N 1
ATOM 1606 C CA . ASP A 1 201 ? -15.461 -7.512 -11.688 1 97.25 201 ASP A CA 1
ATOM 1607 C C . ASP A 1 201 ? -15.57 -9.031 -11.805 1 97.25 201 ASP A C 1
ATOM 1609 O O . ASP A 1 201 ? -15.516 -9.578 -12.906 1 97.25 201 ASP A O 1
ATOM 1613 N N . TRP A 1 202 ? -15.672 -9.75 -10.75 1 98.38 202 TRP A N 1
ATOM 1614 C CA . TRP A 1 202 ? -15.398 -11.18 -10.633 1 98.38 202 TRP A CA 1
ATOM 1615 C C . TRP A 1 202 ? -16.391 -11.992 -11.453 1 98.38 202 TRP A C 1
ATOM 1617 O O . TRP A 1 202 ? -16.016 -12.914 -12.18 1 98.38 202 TRP A O 1
ATOM 1627 N N . PRO A 1 203 ? -17.734 -11.625 -11.438 1 98.12 203 PRO A N 1
ATOM 1628 C CA . PRO A 1 203 ? -18.656 -12.469 -12.195 1 98.12 203 PRO A CA 1
ATOM 1629 C C . PRO A 1 203 ? -18.297 -12.578 -13.672 1 98.12 203 PRO A C 1
ATOM 1631 O O . PRO A 1 203 ? -18.328 -13.664 -14.25 1 98.12 203 PRO A O 1
ATOM 1634 N N . GLN A 1 204 ? -17.906 -11.5 -14.258 1 97.75 204 GLN A N 1
ATOM 1635 C CA . GLN A 1 204 ? -17.516 -11.523 -15.664 1 97.75 204 GLN A CA 1
ATOM 1636 C C . GLN A 1 204 ? -16.188 -12.234 -15.859 1 97.75 204 GLN A C 1
ATOM 1638 O O . GLN A 1 204 ? -16.016 -13.008 -16.797 1 97.75 204 GLN A O 1
ATOM 1643 N N . ILE A 1 205 ? -15.258 -11.984 -15.047 1 98.31 205 ILE A N 1
ATOM 1644 C CA . ILE A 1 205 ? -13.945 -12.609 -15.125 1 98.31 205 ILE A CA 1
ATOM 1645 C C . ILE A 1 205 ? -14.078 -14.117 -14.93 1 98.31 205 ILE A C 1
ATOM 1647 O O . ILE A 1 205 ? -13.461 -14.906 -15.656 1 98.31 205 ILE A O 1
ATOM 1651 N N . LYS A 1 206 ? -14.891 -14.492 -13.938 1 98.31 206 LYS A N 1
ATOM 1652 C CA . LYS A 1 206 ? -15.148 -15.906 -13.68 1 98.31 206 LYS A CA 1
ATOM 1653 C C . LYS A 1 206 ? -15.68 -16.609 -14.922 1 98.31 206 LYS A C 1
ATOM 1655 O O . LYS A 1 206 ? -15.18 -17.656 -15.312 1 98.31 206 LYS A O 1
ATOM 1660 N N . ARG A 1 207 ? -16.656 -15.992 -15.523 1 97.81 207 ARG A N 1
ATOM 1661 C CA . ARG A 1 207 ? -17.25 -16.562 -16.719 1 97.81 207 ARG A CA 1
ATOM 1662 C C . ARG A 1 207 ? -16.219 -16.734 -17.828 1 97.81 207 ARG A C 1
ATOM 1664 O O . ARG A 1 207 ? -16.156 -17.781 -18.484 1 97.81 207 ARG A O 1
ATOM 1671 N N . ARG A 1 208 ? -15.453 -15.719 -18.016 1 97.75 208 ARG A N 1
ATOM 1672 C CA . ARG A 1 208 ? -14.406 -15.734 -19.047 1 97.75 208 ARG A CA 1
ATOM 1673 C C . ARG A 1 208 ? -13.398 -16.844 -18.781 1 97.75 208 ARG A C 1
ATOM 1675 O O . ARG A 1 208 ? -13.031 -17.594 -19.688 1 97.75 208 ARG A O 1
ATOM 1682 N N . MET A 1 209 ? -12.953 -17 -17.578 1 98.19 209 MET A N 1
ATOM 1683 C CA . MET A 1 209 ? -11.953 -18.016 -17.234 1 98.19 209 MET A CA 1
ATOM 1684 C C . MET A 1 209 ? -12.539 -19.422 -17.344 1 98.19 209 MET A C 1
ATOM 1686 O O . MET A 1 209 ? -11.859 -20.328 -17.812 1 98.19 209 MET A O 1
ATOM 1690 N N . GLN A 1 210 ? -13.797 -19.547 -16.906 1 97.94 210 GLN A N 1
ATOM 1691 C CA . GLN A 1 210 ? -14.445 -20.844 -17.016 1 97.94 210 GLN A CA 1
ATOM 1692 C C . GLN A 1 210 ? -14.586 -21.281 -18.469 1 97.94 210 GLN A C 1
ATOM 1694 O O . GLN A 1 210 ? -14.352 -22.438 -18.812 1 97.94 210 GLN A O 1
ATOM 1699 N N . ARG A 1 211 ? -14.969 -20.328 -19.297 1 97.62 211 ARG A N 1
ATOM 1700 C CA . ARG A 1 211 ? -15.07 -20.641 -20.719 1 97.62 211 ARG A CA 1
ATOM 1701 C C . ARG A 1 211 ? -13.711 -21.031 -21.297 1 97.62 211 ARG A C 1
ATOM 1703 O O . ARG A 1 211 ? -13.617 -21.984 -22.078 1 97.62 211 ARG A O 1
ATOM 1710 N N . TRP A 1 212 ? -12.727 -20.297 -20.953 1 98.06 212 TRP A N 1
ATOM 1711 C CA . TRP A 1 212 ? -11.383 -20.609 -21.438 1 98.06 212 TRP A CA 1
ATOM 1712 C C . TRP A 1 212 ? -10.93 -21.984 -20.953 1 98.06 212 TRP A C 1
ATOM 1714 O O . TRP A 1 212 ? -10.289 -22.734 -21.703 1 98.06 212 TRP A O 1
ATOM 1724 N N . LEU A 1 213 ? -11.266 -22.344 -19.75 1 97.88 213 LEU A N 1
ATOM 1725 C CA . LEU A 1 213 ? -10.812 -23.578 -19.109 1 97.88 213 LEU A CA 1
ATOM 1726 C C . LEU A 1 213 ? -11.609 -24.766 -19.609 1 97.88 213 LEU A C 1
ATOM 1728 O O . LEU A 1 213 ? -11.25 -25.922 -19.359 1 97.88 213 LEU A O 1
ATOM 1732 N N . ALA A 1 214 ? -12.664 -24.516 -20.281 1 97.06 214 ALA A N 1
ATOM 1733 C CA . ALA A 1 214 ? -13.5 -25.609 -20.797 1 97.06 214 ALA A CA 1
ATOM 1734 C C . ALA A 1 214 ? -12.703 -26.531 -21.703 1 97.06 214 ALA A C 1
ATOM 1736 O O . ALA A 1 214 ? -11.852 -26.078 -22.484 1 97.06 214 ALA A O 1
ATOM 1737 N N . GLU A 1 215 ? -13.016 -27.828 -21.641 1 95.25 215 GLU A N 1
ATOM 1738 C CA . GLU A 1 215 ? -12.312 -28.844 -22.422 1 95.25 215 GLU A CA 1
ATOM 1739 C C . GLU A 1 215 ? -12.359 -28.5 -23.922 1 95.25 215 GLU A C 1
ATOM 1741 O O . GLU A 1 215 ? -11.391 -28.719 -24.641 1 95.25 215 GLU A O 1
ATOM 1746 N N . GLY A 1 216 ? -13.43 -27.969 -24.344 1 95.31 216 GLY A N 1
ATOM 1747 C CA . GLY A 1 216 ? -13.648 -27.672 -25.75 1 95.31 216 GLY A CA 1
ATOM 1748 C C . GLY A 1 216 ? -12.75 -26.578 -26.281 1 95.31 216 GLY A C 1
ATOM 1749 O O . GLY A 1 216 ? -12.617 -26.391 -27.484 1 95.31 216 GLY A O 1
ATOM 1750 N N . ASN A 1 217 ? -12.188 -25.828 -25.391 1 97.06 217 ASN A N 1
ATOM 1751 C CA . ASN A 1 217 ? -11.305 -24.75 -25.844 1 97.06 217 ASN A CA 1
ATOM 1752 C C . ASN A 1 217 ? -9.898 -25.266 -26.125 1 97.06 217 ASN A C 1
ATOM 1754 O O . ASN A 1 217 ? -8.992 -24.484 -26.406 1 97.06 217 ASN A O 1
ATOM 1758 N N . PHE A 1 218 ? -9.633 -26.547 -25.938 1 95.94 218 PHE A N 1
ATOM 1759 C CA . PHE A 1 218 ? -8.32 -27.125 -26.188 1 95.94 218 PHE A CA 1
ATOM 1760 C C . PHE A 1 218 ? -8.398 -28.266 -27.188 1 95.94 218 PHE A C 1
ATOM 1762 O O . PHE A 1 218 ? -9.344 -29.062 -27.172 1 95.94 218 PHE A O 1
ATOM 1769 N N . ASP A 1 219 ? -7.469 -28.328 -28.031 1 94.88 219 ASP A N 1
ATOM 1770 C CA . ASP A 1 219 ? -7.457 -29.391 -29.047 1 94.88 219 ASP A CA 1
ATOM 1771 C C . ASP A 1 219 ? -6.777 -30.656 -28.516 1 94.88 219 ASP A C 1
ATOM 1773 O O . ASP A 1 219 ? -6.488 -30.75 -27.312 1 94.88 219 ASP A O 1
ATOM 1777 N N . GLU A 1 220 ? -6.508 -31.594 -29.391 1 91.25 220 GLU A N 1
ATOM 1778 C CA . GLU A 1 220 ? -6 -32.906 -29 1 91.25 220 GLU A CA 1
ATOM 1779 C C . GLU A 1 220 ? -4.555 -32.812 -28.516 1 91.25 220 GLU A C 1
ATOM 1781 O O . GLU A 1 220 ? -4.086 -33.688 -27.781 1 91.25 220 GLU A O 1
ATOM 1786 N N . GLN A 1 221 ? -3.891 -31.703 -28.875 1 90.31 221 GLN A N 1
ATOM 1787 C CA . GLN A 1 221 ? -2.498 -31.516 -28.484 1 90.31 221 GLN A CA 1
ATOM 1788 C C . GLN A 1 221 ? -2.391 -30.641 -27.25 1 90.31 221 GLN A C 1
ATOM 1790 O O . GLN A 1 221 ? -1.286 -30.312 -26.797 1 90.31 221 GLN A O 1
ATOM 1795 N N . GLY A 1 222 ? -3.539 -30.156 -26.719 1 88.38 222 GLY A N 1
ATOM 1796 C CA . GLY A 1 222 ? -3.535 -29.359 -25.5 1 88.38 222 GLY A CA 1
ATOM 1797 C C . GLY A 1 222 ? -3.375 -27.875 -25.766 1 88.38 222 GLY A C 1
ATOM 1798 O O . GLY A 1 222 ? -3.17 -27.094 -24.828 1 88.38 222 GLY A O 1
ATOM 1799 N N . ARG A 1 223 ? -3.477 -27.547 -27.078 1 91.19 223 ARG A N 1
ATOM 1800 C CA . ARG A 1 223 ? -3.354 -26.125 -27.438 1 91.19 223 ARG A CA 1
ATOM 1801 C C . ARG A 1 223 ? -4.707 -25.422 -27.359 1 91.19 223 ARG A C 1
ATOM 1803 O O . ARG A 1 223 ? -5.715 -25.953 -27.828 1 91.19 223 ARG A O 1
ATOM 1810 N N . GLN A 1 224 ? -4.656 -24.281 -26.797 1 94 224 GLN A N 1
ATOM 1811 C CA . GLN A 1 224 ? -5.895 -23.516 -26.688 1 94 224 GLN A CA 1
ATOM 1812 C C . GLN A 1 224 ? -6.379 -23.047 -28.047 1 94 224 GLN A C 1
ATOM 1814 O O . GLN A 1 224 ? -5.578 -22.672 -28.906 1 94 224 GLN A O 1
ATOM 1819 N N . ARG A 1 225 ? -7.703 -23.031 -28.266 1 95.25 225 ARG A N 1
ATOM 1820 C CA . ARG A 1 225 ? -8.328 -22.531 -29.484 1 95.25 225 ARG A CA 1
ATOM 1821 C C . ARG A 1 225 ? -8.531 -21.031 -29.438 1 95.25 225 ARG A C 1
ATOM 1823 O O . ARG A 1 225 ? -8.273 -20.328 -30.422 1 95.25 225 ARG A O 1
ATOM 1830 N N . VAL A 1 226 ? -9.07 -20.547 -28.328 1 95.31 226 VAL A N 1
ATOM 1831 C CA . VAL A 1 226 ? -9.281 -19.125 -28.078 1 95.31 226 VAL A CA 1
ATOM 1832 C C . VAL A 1 226 ? -8.492 -18.688 -26.859 1 95.31 226 VAL A C 1
ATOM 1834 O O . VAL A 1 226 ? -8.633 -19.266 -25.781 1 95.31 226 VAL A O 1
ATOM 1837 N N . PRO A 1 227 ? -7.617 -17.688 -27.078 1 95.88 227 PRO A N 1
ATOM 1838 C CA . PRO A 1 227 ? -6.871 -17.203 -25.922 1 95.88 227 PRO A CA 1
ATOM 1839 C C . PRO A 1 227 ? -7.762 -16.5 -24.891 1 95.88 227 PRO A C 1
ATOM 1841 O O . PRO A 1 227 ? -8.805 -15.945 -25.266 1 95.88 227 PRO A O 1
ATOM 1844 N N . LEU A 1 228 ? -7.293 -16.531 -23.656 1 95.75 228 LEU A N 1
ATOM 1845 C CA . LEU A 1 228 ? -8.094 -16 -22.562 1 95.75 228 LEU A CA 1
ATOM 1846 C C . LEU A 1 228 ? -8.414 -14.523 -22.797 1 95.75 228 LEU A C 1
ATOM 1848 O O . LEU A 1 228 ? -9.531 -14.078 -22.516 1 95.75 228 LEU A O 1
ATOM 1852 N N . GLN A 1 229 ? -7.52 -13.75 -23.359 1 92.31 229 GLN A N 1
ATOM 1853 C CA . GLN A 1 229 ? -7.68 -12.312 -23.578 1 92.31 229 GLN A CA 1
ATOM 1854 C C . GLN A 1 229 ? -8.805 -12.031 -24.562 1 92.31 229 GLN A C 1
ATOM 1856 O O . GLN A 1 229 ? -9.328 -10.914 -24.625 1 92.31 229 GLN A O 1
ATOM 1861 N N . GLU A 1 230 ? -9.164 -13.031 -25.328 1 90.75 230 GLU A N 1
ATOM 1862 C CA . GLU A 1 230 ? -10.18 -12.867 -26.375 1 90.75 230 GLU A CA 1
ATOM 1863 C C . GLU A 1 230 ? -11.5 -13.516 -25.969 1 90.75 230 GLU A C 1
ATOM 1865 O O . GLU A 1 230 ? -12.477 -13.484 -26.719 1 90.75 230 GLU A O 1
ATOM 1870 N N . MET A 1 231 ? -11.406 -14.109 -24.859 1 89.31 231 MET A N 1
ATOM 1871 C CA . MET A 1 231 ? -12.625 -14.742 -24.375 1 89.31 231 MET A CA 1
ATOM 1872 C C . MET A 1 231 ? -13.648 -13.695 -23.953 1 89.31 231 MET A C 1
ATOM 1874 O O . MET A 1 231 ? -13.297 -12.68 -23.344 1 89.31 231 MET A O 1
ATOM 1878 N N . GLU A 1 232 ? -14.906 -13.711 -24.406 1 80.56 232 GLU A N 1
ATOM 1879 C CA . GLU A 1 232 ? -15.984 -12.805 -24.016 1 80.56 232 GLU A CA 1
ATOM 1880 C C . GLU A 1 232 ? -16.641 -13.242 -22.719 1 80.56 232 GLU A C 1
ATOM 1882 O O . GLU A 1 232 ? -16.719 -14.438 -22.422 1 80.56 232 GLU A O 1
ATOM 1887 N N . MET B 1 1 ? 18.594 1.346 -18.984 1 86.12 1 MET B N 1
ATOM 1888 C CA . MET B 1 1 ? 18.094 0.417 -17.969 1 86.12 1 MET B CA 1
ATOM 1889 C C . MET B 1 1 ? 19.031 -0.786 -17.828 1 86.12 1 MET B C 1
ATOM 1891 O O . MET B 1 1 ? 19.344 -1.436 -18.828 1 86.12 1 MET B O 1
ATOM 1895 N N . PRO B 1 2 ? 19.594 -0.971 -16.688 1 95.38 2 PRO B N 1
ATOM 1896 C CA . PRO B 1 2 ? 20.5 -2.111 -16.531 1 95.38 2 PRO B CA 1
ATOM 1897 C C . PRO B 1 2 ? 19.828 -3.447 -16.812 1 95.38 2 PRO B C 1
ATOM 1899 O O . PRO B 1 2 ? 18.594 -3.551 -16.719 1 95.38 2 PRO B O 1
ATOM 1902 N N . VAL B 1 3 ? 20.609 -4.363 -17.234 1 97.25 3 VAL B N 1
ATOM 1903 C CA . VAL B 1 3 ? 20.125 -5.723 -17.438 1 97.25 3 VAL B CA 1
ATOM 1904 C C . VAL B 1 3 ? 21.016 -6.707 -16.688 1 97.25 3 VAL B C 1
ATOM 1906 O O . VAL B 1 3 ? 22.188 -6.422 -16.422 1 97.25 3 VAL B O 1
ATOM 1909 N N . ASN B 1 4 ? 20.453 -7.855 -16.328 1 96.88 4 ASN B N 1
ATOM 1910 C CA . ASN B 1 4 ? 21.266 -8.875 -15.672 1 96.88 4 ASN B CA 1
ATOM 1911 C C . ASN B 1 4 ? 21.891 -9.836 -16.672 1 96.88 4 ASN B C 1
ATOM 1913 O O . ASN B 1 4 ? 21.875 -9.578 -17.875 1 96.88 4 ASN B O 1
ATOM 1917 N N . GLU B 1 5 ? 22.547 -10.914 -16.188 1 96.19 5 GLU B N 1
ATOM 1918 C CA . GLU B 1 5 ? 23.281 -11.875 -17.016 1 96.19 5 GLU B CA 1
ATOM 1919 C C . GLU B 1 5 ? 22.344 -12.617 -17.953 1 96.19 5 GLU B C 1
ATOM 1921 O O . GLU B 1 5 ? 22.797 -13.234 -18.922 1 96.19 5 GLU B O 1
ATOM 1926 N N . PHE B 1 6 ? 21.016 -12.547 -17.719 1 97.19 6 PHE B N 1
ATOM 1927 C CA . PHE B 1 6 ? 20.031 -13.211 -18.578 1 97.19 6 PHE B CA 1
ATOM 1928 C C . PHE B 1 6 ? 19.375 -12.219 -19.531 1 97.19 6 PHE B C 1
ATOM 1930 O O . PHE B 1 6 ? 18.359 -12.531 -20.156 1 97.19 6 PHE B O 1
ATOM 1937 N N . ASN B 1 7 ? 19.859 -11 -19.547 1 97.31 7 ASN B N 1
ATOM 1938 C CA . ASN B 1 7 ? 19.359 -9.914 -20.391 1 97.31 7 ASN B CA 1
ATOM 1939 C C . ASN B 1 7 ? 17.969 -9.469 -19.969 1 97.31 7 ASN B C 1
ATOM 1941 O O . ASN B 1 7 ? 17.156 -9.078 -20.812 1 97.31 7 ASN B O 1
ATOM 1945 N N . GLN B 1 8 ? 17.656 -9.625 -18.734 1 98 8 GLN B N 1
ATOM 1946 C CA . GLN B 1 8 ? 16.422 -9.109 -18.156 1 98 8 GLN B CA 1
ATOM 1947 C C . GLN B 1 8 ? 16.641 -7.73 -17.547 1 98 8 GLN B C 1
ATOM 1949 O O . GLN B 1 8 ? 17.656 -7.488 -16.891 1 98 8 GLN B O 1
ATOM 1954 N N . PRO B 1 9 ? 15.727 -6.848 -17.859 1 98.56 9 PRO B N 1
ATOM 1955 C CA . PRO B 1 9 ? 15.875 -5.531 -17.219 1 98.56 9 PRO B CA 1
ATOM 1956 C C . PRO B 1 9 ? 15.773 -5.59 -15.703 1 98.56 9 PRO B C 1
ATOM 1958 O O . PRO B 1 9 ? 14.953 -6.336 -15.164 1 98.56 9 PRO B O 1
ATOM 1961 N N . ILE B 1 10 ? 16.625 -4.914 -14.945 1 98.19 10 ILE B N 1
ATOM 1962 C CA . ILE B 1 10 ? 16.609 -4.848 -13.484 1 98.19 10 ILE B CA 1
ATOM 1963 C C . ILE B 1 10 ? 16.75 -3.396 -13.031 1 98.19 10 ILE B C 1
ATOM 1965 O O . ILE B 1 10 ? 17.109 -2.523 -13.82 1 98.19 10 ILE B O 1
ATOM 1969 N N . GLY B 1 11 ? 16.359 -3.15 -11.766 1 98.06 11 GLY B N 1
ATOM 1970 C CA . GLY B 1 11 ? 16.422 -1.803 -11.227 1 98.06 11 GLY B CA 1
ATOM 1971 C C . GLY B 1 11 ? 17.844 -1.315 -10.977 1 98.06 11 GLY B C 1
ATOM 1972 O O . GLY B 1 11 ? 18.781 -2.107 -11 1 98.06 11 GLY B O 1
ATOM 1973 N N . GLU B 1 12 ? 17.984 -0.034 -10.781 1 97.44 12 GLU B N 1
ATOM 1974 C CA . GLU B 1 12 ? 19.281 0.578 -10.484 1 97.44 12 GLU B CA 1
ATOM 1975 C C . GLU B 1 12 ? 19.922 -0.053 -9.25 1 97.44 12 GLU B C 1
ATOM 1977 O O . GLU B 1 12 ? 19.234 -0.342 -8.266 1 97.44 12 GLU B O 1
ATOM 1982 N N . SER B 1 13 ? 21.234 -0.282 -9.297 1 97.44 13 SER B N 1
ATOM 1983 C CA . SER B 1 13 ? 21.984 -0.874 -8.195 1 97.44 13 SER B CA 1
ATOM 1984 C C . SER B 1 13 ? 22.016 0.055 -6.988 1 97.44 13 SER B C 1
ATOM 1986 O O . SER B 1 13 ? 22.188 1.268 -7.133 1 97.44 13 SER B O 1
ATOM 1988 N N . LEU B 1 14 ? 21.922 -0.567 -5.824 1 97.12 14 LEU B N 1
ATOM 1989 C CA . LEU B 1 14 ? 22.047 0.13 -4.547 1 97.12 14 LEU B CA 1
ATOM 1990 C C . LEU B 1 14 ? 23 -0.604 -3.617 1 97.12 14 LEU B C 1
ATOM 1992 O O . LEU B 1 14 ? 22.609 -1.063 -2.545 1 97.12 14 LEU B O 1
ATOM 1996 N N . PRO B 1 15 ? 24.391 -0.874 -4.043 1 91.06 15 PRO B N 1
ATOM 1997 C CA . PRO B 1 15 ? 25.328 -1.714 -3.309 1 91.06 15 PRO B CA 1
ATOM 1998 C C . PRO B 1 15 ? 25.562 -1.234 -1.876 1 91.06 15 PRO B C 1
ATOM 2000 O O . PRO B 1 15 ? 25.891 -2.035 -0.998 1 91.06 15 PRO B O 1
ATOM 2003 N N . GLY B 1 16 ? 24.922 -0.533 -1.168 1 91 16 GLY B N 1
ATOM 2004 C CA . GLY B 1 16 ? 25.141 -0.056 0.189 1 91 16 GLY B CA 1
ATOM 2005 C C . GLY B 1 16 ? 23.859 0.264 0.924 1 91 16 GLY B C 1
ATOM 2006 O O . GLY B 1 16 ? 23.875 0.925 1.965 1 91 16 GLY B O 1
ATOM 2007 N N . HIS B 1 17 ? 22.922 -0.282 0.397 1 96.12 17 HIS B N 1
ATOM 2008 C CA . HIS B 1 17 ? 21.625 -0.022 1.035 1 96.12 17 HIS B CA 1
ATOM 2009 C C . HIS B 1 17 ? 21.547 -0.686 2.406 1 96.12 17 HIS B C 1
ATOM 2011 O O . HIS B 1 17 ? 21.922 -1.853 2.559 1 96.12 17 HIS B O 1
ATOM 2017 N N . THR B 1 18 ? 21.141 -0.016 3.449 1 97.56 18 THR B N 1
ATOM 2018 C CA . THR B 1 18 ? 20.859 -0.51 4.797 1 97.56 18 THR B CA 1
ATOM 2019 C C . THR B 1 18 ? 19.516 -0.014 5.289 1 97.56 18 THR B C 1
ATOM 2021 O O . THR B 1 18 ? 19.016 1.024 4.84 1 97.56 18 THR B O 1
ATOM 2024 N N . PRO B 1 19 ? 18.891 -0.779 6.156 1 98 19 PRO B N 1
ATOM 2025 C CA . PRO B 1 19 ? 17.609 -0.325 6.707 1 98 19 PRO B CA 1
ATOM 2026 C C . PRO B 1 19 ? 17.703 1.041 7.383 1 98 19 PRO B C 1
ATOM 2028 O O . PRO B 1 19 ? 18.75 1.387 7.934 1 98 19 PRO B O 1
ATOM 2031 N N . GLY B 1 20 ? 16.688 1.814 7.293 1 98 20 GLY B N 1
ATOM 2032 C CA . GLY B 1 20 ? 16.609 3.107 7.953 1 98 20 GLY B CA 1
ATOM 2033 C C . GLY B 1 20 ? 16.219 3.008 9.414 1 98 20 GLY B C 1
ATOM 2034 O O . GLY B 1 20 ? 15.891 1.924 9.898 1 98 20 GLY B O 1
ATOM 2035 N N . GLU B 1 21 ? 16.25 4.121 10.055 1 98.38 21 GLU B N 1
ATOM 2036 C CA . GLU B 1 21 ? 15.797 4.227 11.438 1 98.38 21 GLU B CA 1
ATOM 2037 C C . GLU B 1 21 ? 14.336 4.656 11.5 1 98.38 21 GLU B C 1
ATOM 2039 O O . GLU B 1 21 ? 13.828 5.297 10.578 1 98.38 21 GLU B O 1
ATOM 2044 N N . ARG B 1 22 ? 13.695 4.281 12.555 1 98.81 22 ARG B N 1
ATOM 2045 C CA . ARG B 1 22 ? 12.344 4.773 12.789 1 98.81 22 ARG B CA 1
ATOM 2046 C C . ARG B 1 22 ? 12.367 6.207 13.305 1 98.81 22 ARG B C 1
ATOM 2048 O O . ARG B 1 22 ? 13.359 6.648 13.891 1 98.81 22 ARG B O 1
ATOM 2055 N N . PRO B 1 23 ? 11.305 6.973 13.078 1 98.81 23 PRO B N 1
ATOM 2056 C CA . PRO B 1 23 ? 11.219 8.328 13.625 1 98.81 23 PRO B CA 1
ATOM 2057 C C . PRO B 1 23 ? 11.383 8.367 15.141 1 98.81 23 PRO B C 1
ATOM 2059 O O . PRO B 1 23 ? 10.859 7.5 15.844 1 98.81 23 PRO B O 1
ATOM 2062 N N . SER B 1 24 ? 12.148 9.352 15.625 1 98.69 24 SER B N 1
ATOM 2063 C CA . SER B 1 24 ? 12.383 9.445 17.062 1 98.69 24 SER B CA 1
ATOM 2064 C C . SER B 1 24 ? 12.609 10.891 17.5 1 98.69 24 SER B C 1
ATOM 2066 O O . SER B 1 24 ? 12.891 11.156 18.672 1 98.69 24 SER B O 1
ATOM 2068 N N . ALA B 1 25 ? 12.5 11.805 16.578 1 98.75 25 ALA B N 1
ATOM 2069 C CA . ALA B 1 25 ? 12.766 13.203 16.906 1 98.75 25 ALA B CA 1
ATOM 2070 C C . ALA B 1 25 ? 11.773 13.719 17.953 1 98.75 25 ALA B C 1
ATOM 2072 O O . ALA B 1 25 ? 10.562 13.523 17.812 1 98.75 25 ALA B O 1
ATOM 2073 N N . ALA B 1 26 ? 12.258 14.438 18.906 1 98.62 26 ALA B N 1
ATOM 2074 C CA . ALA B 1 26 ? 11.398 15.047 19.922 1 98.62 26 ALA B CA 1
ATOM 2075 C C . ALA B 1 26 ? 10.961 16.438 19.5 1 98.62 26 ALA B C 1
ATOM 2077 O O . ALA B 1 26 ? 9.93 16.953 19.953 1 98.62 26 ALA B O 1
ATOM 2078 N N . LEU B 1 27 ? 11.828 16.984 18.688 1 98.81 27 LEU B N 1
ATOM 2079 C CA . LEU B 1 27 ? 11.617 18.359 18.297 1 98.81 27 LEU B CA 1
ATOM 2080 C C . LEU B 1 27 ? 12.203 18.641 16.906 1 98.81 27 LEU B C 1
ATOM 2082 O O . LEU B 1 27 ? 13.336 18.25 16.625 1 98.81 27 LEU B O 1
ATOM 2086 N N . LEU B 1 28 ? 11.406 19.203 16 1 98.88 28 LEU B N 1
ATOM 2087 C CA . LEU B 1 28 ? 11.828 19.766 14.727 1 98.88 28 LEU B CA 1
ATOM 2088 C C . LEU B 1 28 ? 11.5 21.25 14.656 1 98.88 28 LEU B C 1
ATOM 2090 O O . LEU B 1 28 ? 10.328 21.641 14.594 1 98.88 28 LEU B O 1
ATOM 2094 N N . SER B 1 29 ? 12.469 22.094 14.617 1 98.56 29 SER B N 1
ATOM 2095 C CA . SER B 1 29 ? 12.258 23.516 14.789 1 98.56 29 SER B CA 1
ATOM 2096 C C . SER B 1 29 ? 12.32 24.266 13.461 1 98.56 29 SER B C 1
ATOM 2098 O O . SER B 1 29 ? 13.219 24.016 12.656 1 98.56 29 SER B O 1
ATOM 2100 N N . GLY B 1 30 ? 11.359 25.094 13.227 1 98.38 30 GLY B N 1
ATOM 2101 C CA . GLY B 1 30 ? 11.367 26.016 12.102 1 98.38 30 GLY B CA 1
ATOM 2102 C C . GLY B 1 30 ? 11.328 27.469 12.523 1 98.38 30 GLY B C 1
ATOM 2103 O O . GLY B 1 30 ? 11.68 27.797 13.656 1 98.38 30 GLY B O 1
ATOM 2104 N N . ARG B 1 31 ? 11.078 28.391 11.586 1 97.62 31 ARG B N 1
ATOM 2105 C CA . ARG B 1 31 ? 11.023 29.828 11.844 1 97.62 31 ARG B CA 1
ATOM 2106 C C . ARG B 1 31 ? 9.664 30.234 12.391 1 97.62 31 ARG B C 1
ATOM 2108 O O . ARG B 1 31 ? 9.578 31.031 13.328 1 97.62 31 ARG B O 1
ATOM 2115 N N . TYR B 1 32 ? 8.617 29.656 11.852 1 98.06 32 TYR B N 1
ATOM 2116 C CA . TYR B 1 32 ? 7.266 30.094 12.164 1 98.06 32 TYR B CA 1
ATOM 2117 C C . TYR B 1 32 ? 6.543 29.094 13.047 1 98.06 32 TYR B C 1
ATOM 2119 O O . TYR B 1 32 ? 5.59 29.438 13.742 1 98.06 32 TYR B O 1
ATOM 2127 N N . CYS B 1 33 ? 6.996 27.844 12.953 1 98.62 33 CYS B N 1
ATOM 2128 C CA . CYS B 1 33 ? 6.438 26.812 13.82 1 98.62 33 CYS B CA 1
ATOM 2129 C C . CYS B 1 33 ? 7.5 25.781 14.211 1 98.62 33 CYS B C 1
ATOM 2131 O O . CYS B 1 33 ? 8.656 25.891 13.789 1 98.62 33 CYS B O 1
ATOM 2133 N N . ARG B 1 34 ? 7.129 24.891 15.102 1 98.81 34 ARG B N 1
ATOM 2134 C CA . ARG B 1 34 ? 7.922 23.719 15.43 1 98.81 34 ARG B CA 1
ATOM 2135 C C . ARG B 1 34 ? 7.031 22.484 15.602 1 98.81 34 ARG B C 1
ATOM 2137 O O . ARG B 1 34 ? 5.836 22.609 15.867 1 98.81 34 ARG B O 1
ATOM 2144 N N . LEU B 1 35 ? 7.609 21.375 15.328 1 98.94 35 LEU B N 1
ATOM 2145 C CA . LEU B 1 35 ? 6.965 20.078 15.562 1 98.94 35 LEU B CA 1
ATOM 2146 C C . LEU B 1 35 ? 7.516 19.422 16.828 1 98.94 35 LEU B C 1
ATOM 2148 O O . LEU B 1 35 ? 8.727 19.203 16.938 1 98.94 35 LEU B O 1
ATOM 2152 N N . GLU B 1 36 ? 6.648 19.172 17.75 1 98.94 36 GLU B N 1
ATOM 2153 C CA . GLU B 1 36 ? 7.016 18.469 18.969 1 98.94 36 GLU B CA 1
ATOM 2154 C C . GLU B 1 36 ? 6.398 17.078 19.016 1 98.94 36 GLU B C 1
ATOM 2156 O O . GLU B 1 36 ? 5.246 16.891 18.609 1 98.94 36 GLU B O 1
ATOM 2161 N N . LYS B 1 37 ? 7.199 16.109 19.531 1 98.94 37 LYS B N 1
ATOM 2162 C CA . LYS B 1 37 ? 6.551 14.836 19.812 1 98.94 37 LYS B CA 1
ATOM 2163 C C . LYS B 1 37 ? 5.273 15.039 20.625 1 98.94 37 LYS B C 1
ATOM 2165 O O . LYS B 1 37 ? 5.27 15.773 21.609 1 98.94 37 LYS B O 1
ATOM 2170 N N . LEU B 1 38 ? 4.238 14.445 20.156 1 98.94 38 LEU B N 1
ATOM 2171 C CA . LEU B 1 38 ? 2.932 14.664 20.781 1 98.94 38 LEU B CA 1
ATOM 2172 C C . LEU B 1 38 ? 2.949 14.273 22.25 1 98.94 38 LEU B C 1
ATOM 2174 O O . LEU B 1 38 ? 3.508 13.234 22.609 1 98.94 38 LEU B O 1
ATOM 2178 N N . SER B 1 39 ? 2.441 15.109 23.062 1 98.81 39 SER B N 1
ATOM 2179 C CA . SER B 1 39 ? 2.266 14.891 24.5 1 98.81 39 SER B CA 1
ATOM 2180 C C . SER B 1 39 ? 0.863 15.281 24.953 1 98.81 39 SER B C 1
ATOM 2182 O O . SER B 1 39 ? 0.452 16.438 24.781 1 98.81 39 SER B O 1
ATOM 2184 N N . ALA B 1 40 ? 0.202 14.305 25.516 1 98.56 40 ALA B N 1
ATOM 2185 C CA . ALA B 1 40 ? -1.136 14.602 26.016 1 98.56 40 ALA B CA 1
ATOM 2186 C C . 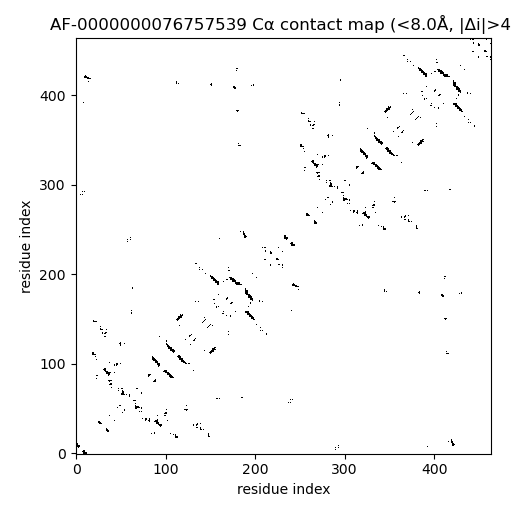ALA B 1 40 ? -1.092 15.703 27.078 1 98.56 40 ALA B C 1
ATOM 2188 O O . ALA B 1 40 ? -1.895 16.641 27.031 1 98.56 40 ALA B O 1
ATOM 2189 N N . ALA B 1 41 ? -0.114 15.641 27.953 1 98.12 41 ALA B N 1
ATOM 2190 C CA . ALA B 1 41 ? 0.006 16.578 29.062 1 98.12 41 ALA B CA 1
ATOM 2191 C C . ALA B 1 41 ? 0.349 17.984 28.562 1 98.12 41 ALA B C 1
ATOM 2193 O O . ALA B 1 41 ? -0.197 18.969 29.047 1 98.12 41 ALA B O 1
ATOM 2194 N N . ARG B 1 42 ? 1.175 18.094 27.562 1 98.38 42 ARG B N 1
ATOM 2195 C CA . ARG B 1 42 ? 1.671 19.391 27.125 1 98.38 42 ARG B CA 1
ATOM 2196 C C . ARG B 1 42 ? 0.726 20.016 26.094 1 98.38 42 ARG B C 1
ATOM 2198 O O . ARG B 1 42 ? 0.579 21.234 26.047 1 98.38 42 ARG B O 1
ATOM 2205 N N . HIS B 1 43 ? 0.094 19.172 25.297 1 98.69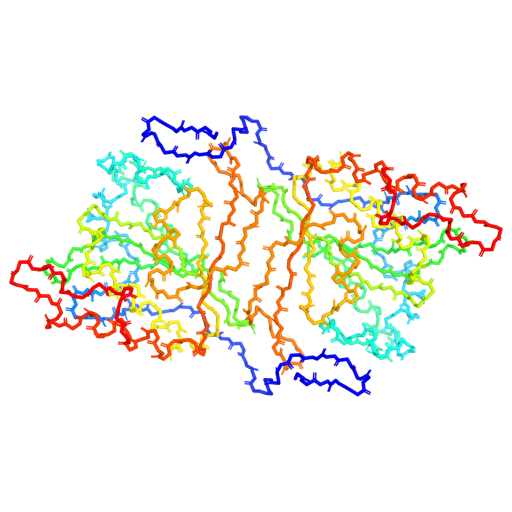 43 HIS B N 1
ATOM 2206 C CA . HIS B 1 43 ? -0.576 19.719 24.125 1 98.69 43 HIS B CA 1
ATOM 2207 C C . HIS B 1 43 ? -2.092 19.594 24.234 1 98.69 43 HIS B C 1
ATOM 2209 O O . HIS B 1 43 ? -2.832 20.172 23.438 1 98.69 43 HIS B O 1
ATOM 2215 N N . GLY B 1 44 ? -2.604 18.844 25.188 1 98.19 44 GLY B N 1
ATOM 2216 C CA . GLY B 1 44 ? -4 18.453 25.266 1 98.19 44 GLY B CA 1
ATOM 2217 C C . GLY B 1 44 ? -4.957 19.625 25.281 1 98.19 44 GLY B C 1
ATOM 2218 O O . GLY B 1 44 ? -5.93 19.656 24.516 1 98.19 44 GLY B O 1
ATOM 2219 N N . ALA B 1 45 ? -4.695 20.594 26.094 1 97.69 45 ALA B N 1
ATOM 2220 C CA . ALA B 1 45 ? -5.598 21.734 26.234 1 97.69 45 ALA B CA 1
ATOM 2221 C C . ALA B 1 45 ? -5.762 22.484 24.922 1 97.69 45 ALA B C 1
ATOM 2223 O O . ALA B 1 45 ? -6.883 22.812 24.516 1 97.69 45 ALA B O 1
ATOM 2224 N N . ASP B 1 46 ? -4.695 22.75 24.25 1 98.06 46 ASP B N 1
ATOM 2225 C CA . ASP B 1 46 ? -4.738 23.453 22.969 1 98.06 46 ASP B CA 1
ATOM 2226 C C . ASP B 1 46 ? -5.438 22.625 21.906 1 98.06 46 ASP B C 1
ATOM 2228 O O . ASP B 1 46 ? -6.203 23.156 21.094 1 98.06 46 ASP B O 1
ATOM 2232 N N . LEU B 1 47 ? -5.219 21.328 21.922 1 98.44 47 LEU B N 1
ATOM 2233 C CA . LEU B 1 47 ? -5.699 20.453 20.859 1 98.44 47 LEU B CA 1
ATOM 2234 C C . LEU B 1 47 ? -7.184 20.156 21.047 1 98.44 47 LEU B C 1
ATOM 2236 O O . LEU B 1 47 ? -7.816 19.594 20.141 1 98.44 47 LEU B O 1
ATOM 2240 N N . TYR B 1 48 ? -7.695 20.516 22.156 1 97.56 48 TYR B N 1
ATOM 2241 C CA . TYR B 1 48 ? -9.133 20.359 22.328 1 97.56 48 TYR B CA 1
ATOM 2242 C C . TYR B 1 48 ? -9.891 21.203 21.297 1 97.56 48 TYR B C 1
ATOM 2244 O O . TYR B 1 48 ? -10.961 20.797 20.828 1 97.56 48 TYR B O 1
ATOM 2252 N N . ALA B 1 49 ? -9.367 22.328 20.906 1 94.69 49 ALA B N 1
ATOM 2253 C CA . ALA B 1 49 ? -9.977 23.172 19.875 1 94.69 49 ALA B CA 1
ATOM 2254 C C . ALA B 1 49 ? -9.898 22.5 18.5 1 94.69 49 ALA B C 1
ATOM 2256 O O . ALA B 1 49 ? -10.672 22.844 17.594 1 94.69 49 ALA B O 1
ATOM 2257 N N . VAL B 1 50 ? -9 21.578 18.328 1 96.81 50 VAL B N 1
ATOM 2258 C CA . VAL B 1 50 ? -8.758 20.906 17.047 1 96.81 50 VAL B CA 1
ATOM 2259 C C . VAL B 1 50 ? -9.594 19.641 16.969 1 96.81 50 VAL B C 1
ATOM 2261 O O . VAL B 1 50 ? -10.258 19.391 15.953 1 96.81 50 VAL B O 1
ATOM 2264 N N . TYR B 1 51 ? -9.656 18.844 18.062 1 97.75 51 TYR B N 1
ATOM 2265 C CA . TYR B 1 51 ? -10.25 17.516 18.078 1 97.75 51 TYR B CA 1
ATOM 2266 C C . TYR B 1 51 ? -11.625 17.531 18.734 1 97.75 51 TYR B C 1
ATOM 2268 O O . TYR B 1 51 ? -12.375 16.547 18.672 1 97.75 51 TYR B O 1
ATOM 2276 N N . GLY B 1 52 ? -11.898 18.594 19.406 1 96.38 52 GLY B N 1
ATOM 2277 C CA . GLY B 1 52 ? -13.055 18.641 20.281 1 96.38 52 GLY B CA 1
ATOM 2278 C C . GLY B 1 52 ? -14.352 18.906 19.531 1 96.38 52 GLY B C 1
ATOM 2279 O O . GLY B 1 52 ? -14.367 18.953 18.297 1 96.38 52 GLY B O 1
ATOM 2280 N N . PRO B 1 53 ? -15.406 19.094 20.281 1 94.81 53 PRO B N 1
ATOM 2281 C CA . PRO B 1 53 ? -16.75 19.172 19.719 1 94.81 53 PRO B CA 1
ATOM 2282 C C . PRO B 1 53 ? -16.969 20.438 18.891 1 94.81 53 PRO B C 1
ATOM 2284 O O . PRO B 1 53 ? -17.859 20.484 18.047 1 94.81 53 PRO B O 1
ATOM 2287 N N . ASP B 1 54 ? -16.188 21.453 19.109 1 93.62 54 ASP B N 1
ATOM 2288 C CA . ASP B 1 54 ? -16.375 22.719 18.391 1 93.62 54 ASP B CA 1
ATOM 2289 C C . ASP B 1 54 ? -15.688 22.672 17.031 1 93.62 54 ASP B C 1
ATOM 2291 O O . ASP B 1 54 ? -15.844 23.594 16.234 1 93.62 54 ASP B O 1
ATOM 2295 N N . SER B 1 55 ? -14.883 21.672 16.812 1 95 55 SER B N 1
ATOM 2296 C CA . SER B 1 55 ? -14.273 21.531 15.5 1 95 55 SER B CA 1
ATOM 2297 C C . SER B 1 55 ? -15.336 21.344 14.422 1 95 55 SER B C 1
ATOM 2299 O O . SER B 1 55 ? -16.266 20.547 14.594 1 95 55 SER B O 1
ATOM 2301 N N . PRO B 1 56 ? -15.234 22.141 13.328 1 95.88 56 PRO B N 1
ATOM 2302 C CA . PRO B 1 56 ? -16.219 21.969 12.266 1 95.88 56 PRO B CA 1
ATOM 2303 C C . PRO B 1 56 ? -16.312 20.516 11.766 1 95.88 56 PRO B C 1
ATOM 2305 O O . PRO B 1 56 ? -15.297 19.938 11.383 1 95.88 56 PRO B O 1
ATOM 2308 N N . LEU B 1 57 ? -17.484 19.969 11.695 1 95.62 57 LEU B N 1
ATOM 2309 C CA . LEU B 1 57 ? -17.719 18.562 11.398 1 95.62 57 LEU B CA 1
ATOM 2310 C C . LEU B 1 57 ? -17.266 18.234 9.977 1 95.62 57 LEU B C 1
ATOM 2312 O O . LEU B 1 57 ? -16.844 17.109 9.703 1 95.62 57 LEU B O 1
ATOM 2316 N N . GLN B 1 58 ? -17.344 19.172 9.055 1 95.69 58 GLN B N 1
ATOM 2317 C CA . GLN B 1 58 ? -16.969 18.953 7.664 1 95.69 58 GLN B CA 1
ATOM 2318 C C . GLN B 1 58 ? -15.477 18.609 7.547 1 95.69 58 GLN B C 1
ATOM 2320 O O . GLN B 1 58 ? -15.039 18.031 6.555 1 95.69 58 GLN B O 1
ATOM 2325 N N . ASN B 1 59 ? -14.672 18.984 8.578 1 95.56 59 ASN B N 1
ATOM 2326 C CA . ASN B 1 59 ? -13.25 18.672 8.586 1 95.56 59 ASN B CA 1
ATOM 2327 C C . ASN B 1 59 ? -13 17.188 8.781 1 95.56 59 ASN B C 1
ATOM 2329 O O . ASN B 1 59 ? -11.891 16.703 8.555 1 95.56 59 ASN B O 1
ATOM 2333 N N . TRP B 1 60 ? -14.008 16.484 9.172 1 97.38 60 TRP B N 1
ATOM 2334 C CA . TRP B 1 60 ? -13.82 15.109 9.625 1 97.38 60 TRP B CA 1
ATOM 2335 C C . TRP B 1 60 ? -14.391 14.125 8.609 1 97.38 60 TRP B C 1
ATOM 2337 O O . TRP B 1 60 ? -14.359 12.906 8.828 1 97.38 60 TRP B O 1
ATOM 2347 N N . THR B 1 61 ? -14.875 14.672 7.484 1 97.94 61 THR B N 1
ATOM 2348 C CA . THR B 1 61 ? -15.539 13.852 6.48 1 97.94 61 THR B CA 1
ATOM 2349 C C . THR B 1 61 ? -14.641 12.695 6.039 1 97.94 61 THR B C 1
ATOM 2351 O O . THR B 1 61 ? -15.086 11.547 5.969 1 97.94 61 THR B O 1
ATOM 2354 N N . TYR B 1 62 ? -13.383 12.953 5.812 1 98.12 62 TYR B N 1
ATOM 2355 C CA . TYR B 1 62 ? -12.5 11.977 5.184 1 98.12 62 TYR B CA 1
ATOM 2356 C C . TYR B 1 62 ? -11.531 11.383 6.199 1 98.12 62 TYR B C 1
ATOM 2358 O O . TYR B 1 62 ? -10.469 10.875 5.828 1 98.12 62 TYR B O 1
ATOM 2366 N N . LEU B 1 63 ? -11.828 11.531 7.496 1 97.06 63 LEU B N 1
ATOM 2367 C CA . LEU B 1 63 ? -11.07 10.906 8.57 1 97.06 63 LEU B CA 1
ATOM 2368 C C . LEU B 1 63 ? -11.836 9.734 9.164 1 97.06 63 LEU B C 1
ATOM 2370 O O . LEU B 1 63 ? -13.07 9.742 9.203 1 97.06 63 LEU B O 1
ATOM 2374 N N . SER B 1 64 ? -11.094 8.75 9.633 1 95.19 64 SER B N 1
ATOM 2375 C CA . SER B 1 64 ? -11.742 7.621 10.297 1 95.19 64 SER B CA 1
ATOM 2376 C C . SER B 1 64 ? -12.195 8 11.703 1 95.19 64 SER B C 1
ATOM 2378 O O . SER B 1 64 ? -13 7.289 12.312 1 95.19 64 SER B O 1
ATOM 2380 N N . LEU B 1 65 ? -11.727 9.125 12.219 1 94.88 65 LEU B N 1
ATOM 2381 C CA . LEU B 1 65 ? -12.055 9.633 13.547 1 94.88 65 LEU B CA 1
ATOM 2382 C C . LEU B 1 65 ? -13.203 10.633 13.484 1 94.88 65 LEU B C 1
ATOM 2384 O O . LEU B 1 65 ? -13.453 11.234 12.438 1 94.88 65 LEU B O 1
ATOM 2388 N N . ASN B 1 66 ? -13.898 10.719 14.547 1 95.44 66 ASN B N 1
ATOM 2389 C CA . ASN B 1 66 ? -14.836 11.805 14.812 1 95.44 66 ASN B CA 1
ATOM 2390 C C . ASN B 1 66 ? -14.352 12.688 15.969 1 95.44 66 ASN B C 1
ATOM 2392 O O . ASN B 1 66 ? -13.469 12.289 16.734 1 95.44 66 ASN B O 1
ATOM 2396 N N . PRO B 1 67 ? -14.898 13.875 16 1 97.31 67 PRO B N 1
ATOM 2397 C CA . PRO B 1 67 ? -14.508 14.688 17.156 1 97.31 67 PRO B CA 1
ATOM 2398 C C . PRO B 1 67 ? -14.812 14.008 18.484 1 97.31 67 PRO B C 1
ATOM 2400 O O . PRO B 1 67 ? -15.812 13.297 18.609 1 97.31 67 PRO B O 1
ATOM 2403 N N . VAL B 1 68 ? -13.898 14.242 19.406 1 97.69 68 VAL B N 1
ATOM 2404 C CA . VAL B 1 68 ? -14.148 13.727 20.75 1 97.69 68 VAL B CA 1
ATOM 2405 C C . VAL B 1 68 ? -15.289 14.508 21.406 1 97.69 68 VAL B C 1
ATOM 2407 O O . VAL B 1 68 ? -15.594 15.625 20.984 1 97.69 68 VAL B O 1
ATOM 2410 N N . ALA B 1 69 ? -15.844 13.961 22.438 1 96.69 69 ALA B N 1
ATOM 2411 C CA . ALA B 1 69 ? -17.031 14.562 23.047 1 96.69 69 ALA B CA 1
ATOM 2412 C C . ALA B 1 69 ? -16.672 15.32 24.312 1 96.69 69 ALA B C 1
ATOM 2414 O O . ALA B 1 69 ? -17.469 16.094 24.844 1 96.69 69 ALA B O 1
ATOM 2415 N N . SER B 1 70 ? -15.461 15.039 24.891 1 97.5 70 SER B N 1
ATOM 2416 C CA . SER B 1 70 ? -15.078 15.633 26.172 1 97.5 70 SER B CA 1
ATOM 2417 C C . SER B 1 70 ? -13.562 15.727 26.297 1 97.5 70 SER B C 1
ATOM 2419 O O . SER B 1 70 ? -12.828 15.133 25.516 1 97.5 70 SER B O 1
ATOM 2421 N N . VAL B 1 71 ? -13.195 16.469 27.281 1 97.44 71 VAL B N 1
ATOM 2422 C CA . VAL B 1 71 ? -11.773 16.594 27.594 1 97.44 71 VAL B CA 1
ATOM 2423 C C . VAL B 1 71 ? -11.211 15.234 28 1 97.44 71 VAL B C 1
ATOM 2425 O O . VAL B 1 71 ? -10.086 14.898 27.625 1 97.44 71 VAL B O 1
ATOM 2428 N N . ALA B 1 72 ? -12 14.516 28.672 1 97.88 72 ALA B N 1
ATOM 2429 C CA . ALA B 1 72 ? -11.562 13.188 29.109 1 97.88 72 ALA B CA 1
ATOM 2430 C C . ALA B 1 72 ? -11.328 12.266 27.922 1 97.88 72 ALA B C 1
ATOM 2432 O O . ALA B 1 72 ? -10.344 11.523 27.891 1 97.88 72 ALA B O 1
ATOM 2433 N N . GLU B 1 73 ? -12.18 12.312 26.953 1 98.06 73 GLU B N 1
ATOM 2434 C CA . GLU B 1 73 ? -12.023 11.5 25.75 1 98.06 73 GLU B CA 1
ATOM 2435 C C . GLU B 1 73 ? -10.797 11.922 24.953 1 98.06 73 GLU B C 1
ATOM 2437 O O . GLU B 1 73 ? -10.094 11.086 24.375 1 98.06 73 GLU B O 1
ATOM 2442 N N . LEU B 1 74 ? -10.609 13.227 24.938 1 98.31 74 LEU B N 1
ATOM 2443 C CA . LEU B 1 74 ? -9.422 13.711 24.234 1 98.31 74 LEU B CA 1
ATOM 2444 C C . LEU B 1 74 ? -8.148 13.219 24.922 1 98.31 74 LEU B C 1
ATOM 2446 O O . LEU B 1 74 ? -7.23 12.75 24.25 1 98.31 74 LEU B O 1
ATOM 2450 N N . ASP B 1 75 ? -8.141 13.398 26.172 1 98.19 75 ASP B N 1
ATOM 2451 C CA . ASP B 1 75 ? -6.969 12.969 26.922 1 98.19 75 ASP B CA 1
ATOM 2452 C C . ASP B 1 75 ? -6.656 11.492 26.672 1 98.19 75 ASP B C 1
ATOM 2454 O O . ASP B 1 75 ? -5.504 11.133 26.422 1 98.19 75 ASP B O 1
ATOM 2458 N N . ALA B 1 76 ? -7.645 10.641 26.703 1 98.38 76 ALA B N 1
ATOM 2459 C CA . ALA B 1 76 ? -7.469 9.219 26.438 1 98.38 76 ALA B CA 1
ATOM 2460 C C . ALA B 1 76 ? -6.938 8.984 25.031 1 98.38 76 ALA B C 1
ATOM 2462 O O . ALA B 1 76 ? -6.027 8.18 24.828 1 98.38 76 ALA B O 1
ATOM 2463 N N . LEU B 1 77 ? -7.512 9.695 24.109 1 98.5 77 LEU B N 1
ATOM 2464 C CA . LEU B 1 77 ? -7.07 9.586 22.719 1 98.5 77 LEU B CA 1
ATOM 2465 C C . LEU B 1 77 ? -5.609 10 22.578 1 98.5 77 LEU B C 1
ATOM 2467 O O . LEU B 1 77 ? -4.801 9.25 22.031 1 98.5 77 LEU B O 1
ATOM 2471 N N . LEU B 1 78 ? -5.25 11.164 23.094 1 98.69 78 LEU B N 1
ATOM 2472 C CA . LEU B 1 78 ? -3.904 11.703 22.922 1 98.69 78 LEU B CA 1
ATOM 2473 C C . LEU B 1 78 ? -2.877 10.828 23.641 1 98.69 78 LEU B C 1
ATOM 2475 O O . LEU B 1 78 ? -1.74 10.703 23.172 1 98.69 78 LEU B O 1
ATOM 2479 N N . GLN B 1 79 ? -3.264 10.273 24.75 1 98.69 79 GLN B N 1
ATOM 2480 C CA . GLN B 1 79 ? -2.357 9.352 25.422 1 98.69 79 GLN B CA 1
ATOM 2481 C C . GLN B 1 79 ? -2.043 8.141 24.547 1 98.69 79 GLN B C 1
ATOM 2483 O O . GLN B 1 79 ? -0.895 7.699 24.484 1 98.69 79 GLN B O 1
ATOM 2488 N N . ARG B 1 80 ? -3.074 7.629 23.938 1 98.5 80 ARG B N 1
ATOM 2489 C CA . ARG B 1 80 ? -2.873 6.516 23.016 1 98.5 80 ARG B CA 1
ATOM 2490 C C . ARG B 1 80 ? -1.962 6.918 21.875 1 98.5 80 ARG B C 1
ATOM 2492 O O . ARG B 1 80 ? -1.042 6.18 21.516 1 98.5 80 ARG B O 1
ATOM 2499 N N . LEU B 1 81 ? -2.213 8.078 21.281 1 98.62 81 LEU B N 1
ATOM 2500 C CA . LEU B 1 81 ? -1.406 8.57 20.156 1 98.62 81 LEU B CA 1
ATOM 2501 C C . LEU B 1 81 ? 0.035 8.805 20.594 1 98.62 81 LEU B C 1
ATOM 2503 O O . LEU B 1 81 ? 0.972 8.484 19.875 1 98.62 81 LEU B O 1
ATOM 2507 N N . GLU B 1 82 ? 0.188 9.375 21.766 1 98.75 82 GLU B N 1
ATOM 2508 C CA . GLU B 1 82 ? 1.503 9.672 22.328 1 98.75 82 GLU B CA 1
ATOM 2509 C C . GLU B 1 82 ? 2.34 8.398 22.469 1 98.75 82 GLU B C 1
ATOM 2511 O O . GLU B 1 82 ? 3.555 8.422 22.266 1 98.75 82 GLU B O 1
ATOM 2516 N N . GLN B 1 83 ? 1.729 7.289 22.766 1 98.44 83 GLN B N 1
ATOM 2517 C CA . GLN B 1 83 ? 2.422 6.031 23.031 1 98.44 83 GLN B CA 1
ATOM 2518 C C . GLN B 1 83 ? 2.729 5.289 21.734 1 98.44 83 GLN B C 1
ATOM 2520 O O . GLN B 1 83 ? 3.52 4.344 21.719 1 98.44 83 GLN B O 1
ATOM 2525 N N . SER B 1 84 ? 2.1 5.73 20.734 1 98.56 84 SER B N 1
ATOM 2526 C CA . SER B 1 84 ? 2.279 5.047 19.453 1 98.56 84 SER B CA 1
ATOM 2527 C C . SER B 1 84 ? 3.662 5.316 18.875 1 98.56 84 SER B C 1
ATOM 2529 O O . SER B 1 84 ? 4.152 6.445 18.922 1 98.56 84 SER B O 1
ATOM 2531 N N . SER B 1 85 ? 4.328 4.273 18.344 1 98.19 85 SER B N 1
ATOM 2532 C CA . SER B 1 85 ? 5.594 4.438 17.641 1 98.19 85 SER B CA 1
ATOM 2533 C C . SER B 1 85 ? 5.391 4.426 16.125 1 98.19 85 SER B C 1
ATOM 2535 O O . SER B 1 85 ? 6.277 4.824 15.367 1 98.19 85 SER B O 1
ATOM 2537 N N . ASP B 1 86 ? 4.285 3.857 15.75 1 98.5 86 ASP B N 1
ATOM 2538 C CA . ASP B 1 86 ? 3.857 3.822 14.352 1 98.5 86 ASP B CA 1
ATOM 2539 C C . ASP B 1 86 ? 2.336 3.73 14.25 1 98.5 86 ASP B C 1
ATOM 2541 O O . ASP B 1 86 ? 1.771 2.637 14.297 1 98.5 86 ASP B O 1
ATOM 2545 N N . PRO B 1 87 ? 1.831 4.824 14.062 1 98.62 87 PRO B N 1
ATOM 2546 C CA . PRO B 1 87 ? 2.334 6.133 13.641 1 98.62 87 PRO B CA 1
ATOM 2547 C C . PRO B 1 87 ? 3.084 6.867 14.75 1 98.62 87 PRO B C 1
ATOM 2549 O O . PRO B 1 87 ? 2.791 6.664 15.93 1 98.62 87 PRO B O 1
ATOM 2552 N N . TYR B 1 88 ? 3.996 7.684 14.367 1 98.94 88 TYR B N 1
ATOM 2553 C CA . TYR B 1 88 ? 4.738 8.586 15.234 1 98.94 88 TYR B CA 1
ATOM 2554 C C . TYR B 1 88 ? 4.195 10.008 15.133 1 98.94 88 TYR B C 1
ATOM 2556 O O . TYR B 1 88 ? 4.434 10.703 14.141 1 98.94 88 TYR B O 1
ATOM 2564 N N . TYR B 1 89 ? 3.561 10.539 16.219 1 98.94 89 TYR B N 1
ATOM 2565 C CA . TYR B 1 89 ? 2.742 11.742 16.141 1 98.94 89 TYR B CA 1
ATOM 2566 C C . TYR B 1 89 ? 3.52 12.969 16.609 1 98.94 89 TYR B C 1
ATOM 2568 O O . TYR B 1 89 ? 4.254 12.898 17.594 1 98.94 89 TYR B O 1
ATOM 2576 N N . PHE B 1 90 ? 3.271 14.07 15.898 1 98.94 90 PHE B N 1
ATOM 2577 C CA . PHE B 1 90 ? 3.764 15.391 16.266 1 98.94 90 PHE B CA 1
ATOM 2578 C C . PHE B 1 90 ? 2.604 16.344 16.516 1 98.94 90 PHE B C 1
ATOM 2580 O O . PHE B 1 90 ? 1.588 16.297 15.82 1 98.94 90 PHE B O 1
ATOM 2587 N N . ALA B 1 91 ? 2.779 17.188 17.484 1 98.94 91 ALA B N 1
ATOM 2588 C CA . ALA B 1 91 ? 1.977 18.406 17.562 1 98.94 91 ALA B CA 1
ATOM 2589 C C . ALA B 1 91 ? 2.627 19.547 16.797 1 98.94 91 ALA B C 1
ATOM 2591 O O . ALA B 1 91 ? 3.848 19.719 16.828 1 98.94 91 ALA B O 1
ATOM 2592 N N . ILE B 1 92 ? 1.85 20.266 16.094 1 98.94 92 ILE B N 1
ATOM 2593 C CA . ILE B 1 92 ? 2.303 21.469 15.398 1 98.94 92 ILE B CA 1
ATOM 2594 C C . ILE B 1 92 ? 2.131 22.688 16.312 1 98.94 92 ILE B C 1
ATOM 2596 O O . ILE B 1 92 ? 1.008 23.047 16.672 1 98.94 92 ILE B O 1
ATOM 2600 N N . ILE B 1 93 ? 3.201 23.312 16.672 1 98.88 93 ILE B N 1
ATOM 2601 C CA . ILE B 1 93 ? 3.17 24.438 17.594 1 98.88 93 ILE B CA 1
ATOM 2602 C C . ILE B 1 93 ? 3.395 25.75 16.844 1 98.88 93 ILE B C 1
ATOM 2604 O O . ILE B 1 93 ? 4.406 25.906 16.156 1 98.88 93 ILE B O 1
ATOM 2608 N N . ASP B 1 94 ? 2.424 26.656 16.969 1 98.5 94 ASP B N 1
ATOM 2609 C CA . ASP B 1 94 ? 2.594 28 16.438 1 98.5 94 ASP B CA 1
ATOM 2610 C C . ASP B 1 94 ? 3.578 28.812 17.297 1 98.5 94 ASP B C 1
ATOM 2612 O O . ASP B 1 94 ? 3.342 29.031 18.484 1 98.5 94 ASP B O 1
ATOM 2616 N N . GLN B 1 95 ? 4.629 29.266 16.688 1 97.31 95 GLN B N 1
ATOM 2617 C CA . GLN B 1 95 ? 5.66 29.953 17.453 1 97.31 95 GLN B CA 1
ATOM 2618 C C . GLN B 1 95 ? 5.176 31.312 17.922 1 97.31 95 GLN B C 1
ATOM 2620 O O . GLN B 1 95 ? 5.727 31.875 18.875 1 97.31 95 GLN B O 1
ATOM 2625 N N . ALA B 1 96 ? 4.219 31.844 17.234 1 96.06 96 ALA B N 1
ATOM 2626 C CA . ALA B 1 96 ? 3.711 33.188 17.594 1 96.06 96 ALA B CA 1
ATOM 2627 C C . ALA B 1 96 ? 3.131 33.188 19 1 96.06 96 ALA B C 1
ATOM 2629 O O . ALA B 1 96 ? 3.271 34.156 19.734 1 96.06 96 ALA B O 1
ATOM 2630 N N . ASP B 1 97 ? 2.461 32.094 19.484 1 96.88 97 ASP B N 1
ATOM 2631 C CA . ASP B 1 97 ? 1.829 32.094 20.797 1 96.88 97 ASP B CA 1
ATOM 2632 C C . ASP B 1 97 ? 2.104 30.797 21.562 1 96.88 97 ASP B C 1
ATOM 2634 O O . ASP B 1 97 ? 1.634 30.609 22.688 1 96.88 97 ASP B O 1
ATOM 2638 N N . GLY B 1 98 ? 2.822 29.875 20.938 1 97.75 98 GLY B N 1
ATOM 2639 C CA . GLY B 1 98 ? 3.26 28.656 21.609 1 97.75 98 GLY B CA 1
ATOM 2640 C C . GLY B 1 98 ? 2.158 27.609 21.734 1 97.75 98 GLY B C 1
ATOM 2641 O O . GLY B 1 98 ? 2.318 26.609 22.438 1 97.75 98 GLY B O 1
ATOM 2642 N N . ARG B 1 99 ? 1.085 27.797 21.016 1 98.06 99 ARG B N 1
ATOM 2643 C CA . ARG B 1 99 ? -0.05 26.891 21.156 1 98.06 99 ARG B CA 1
ATOM 2644 C C . ARG B 1 99 ? 0.001 25.797 20.094 1 98.06 99 ARG B C 1
ATOM 2646 O O . ARG B 1 99 ? 0.444 26.047 18.969 1 98.06 99 ARG B O 1
ATOM 2653 N N . ALA B 1 100 ? -0.47 24.609 20.5 1 98.69 100 ALA B N 1
ATOM 2654 C CA . ALA B 1 100 ? -0.655 23.531 19.516 1 98.69 100 ALA B CA 1
ATOM 2655 C C . ALA B 1 100 ? -1.869 23.812 18.641 1 98.69 100 ALA B C 1
ATOM 2657 O O . ALA B 1 100 ? -2.975 24.031 19.141 1 98.69 100 ALA B O 1
ATOM 2658 N N . VAL B 1 101 ? -1.656 23.781 17.328 1 98.5 101 VAL B N 1
ATOM 2659 C CA . VAL B 1 101 ? -2.721 24.188 16.422 1 98.5 101 VAL B CA 1
ATOM 2660 C C . VAL B 1 101 ? -3.031 23.047 15.453 1 98.5 101 VAL B C 1
ATOM 2662 O O . VAL B 1 101 ? -3.791 23.234 14.5 1 98.5 101 VAL B O 1
ATOM 2665 N N . GLY B 1 102 ? -2.512 21.859 15.57 1 98.62 102 GLY B N 1
ATOM 2666 C CA . GLY B 1 102 ? -2.746 20.688 14.758 1 98.62 102 GLY B CA 1
ATOM 2667 C C . GLY B 1 102 ? -1.789 19.547 15.07 1 98.62 102 GLY B C 1
ATOM 2668 O O . GLY B 1 102 ? -0.923 19.672 15.938 1 98.62 102 GLY B O 1
ATOM 2669 N N . THR B 1 103 ? -2 18.453 14.438 1 98.81 103 THR B N 1
ATOM 2670 C CA . THR B 1 103 ? -1.124 17.281 14.562 1 98.81 103 THR B CA 1
ATOM 2671 C C . THR B 1 103 ? -0.832 16.688 13.195 1 98.81 103 THR B C 1
ATOM 2673 O O . THR B 1 103 ? -1.554 16.938 12.227 1 98.81 103 THR B O 1
ATOM 2676 N N . MET B 1 104 ? 0.214 16 13.078 1 98.69 104 MET B N 1
ATOM 2677 C CA . MET B 1 104 ? 0.58 15.156 11.953 1 98.69 104 MET B CA 1
ATOM 2678 C C . MET B 1 104 ? 1.448 13.984 12.406 1 98.69 104 MET B C 1
ATOM 2680 O O . MET B 1 104 ? 1.952 13.984 13.531 1 98.69 104 MET B O 1
ATOM 2684 N N . ALA B 1 105 ? 1.565 13.031 11.57 1 98.94 105 ALA B N 1
ATOM 2685 C CA . ALA B 1 105 ? 2.314 11.852 11.984 1 98.94 105 ALA B CA 1
ATOM 2686 C C . ALA B 1 105 ? 3.082 11.242 10.82 1 98.94 105 ALA B C 1
ATOM 2688 O O . ALA B 1 105 ? 2.752 11.492 9.656 1 98.94 105 ALA B O 1
ATOM 2689 N N . LEU B 1 106 ? 4.164 10.633 11.078 1 98.94 106 LEU B N 1
ATOM 2690 C CA . LEU B 1 106 ? 4.793 9.664 10.188 1 98.94 106 LEU B CA 1
ATOM 2691 C C . LEU B 1 106 ? 4.316 8.25 10.492 1 98.94 106 LEU B C 1
ATOM 2693 O O . LEU B 1 106 ? 4.25 7.848 11.656 1 98.94 106 LEU B O 1
ATOM 2697 N N . GLN B 1 107 ? 3.951 7.535 9.453 1 98.81 107 GLN B N 1
ATOM 2698 C CA . GLN B 1 107 ? 3.355 6.227 9.688 1 98.81 107 GLN B CA 1
ATOM 2699 C C . GLN B 1 107 ? 3.779 5.23 8.609 1 98.81 107 GLN B C 1
ATOM 2701 O O . GLN B 1 107 ? 4.387 5.617 7.602 1 98.81 107 GLN B O 1
ATOM 2706 N N . ARG B 1 108 ? 3.514 3.928 8.898 1 98.38 108 ARG B N 1
ATOM 2707 C CA . ARG B 1 108 ? 3.824 2.854 7.957 1 98.38 108 ARG B CA 1
ATOM 2708 C C . ARG B 1 108 ? 5.293 2.893 7.547 1 98.38 108 ARG B C 1
ATOM 2710 O O . ARG B 1 108 ? 5.605 2.908 6.355 1 98.38 108 ARG B O 1
ATOM 2717 N N . ALA B 1 109 ? 6.121 2.994 8.547 1 98.69 109 ALA B N 1
ATOM 2718 C CA . ALA B 1 109 ? 7.555 3.033 8.266 1 98.69 109 ALA B CA 1
ATOM 2719 C C . ALA B 1 109 ? 8.062 1.669 7.812 1 98.69 109 ALA B C 1
ATOM 2721 O O . ALA B 1 109 ? 7.984 0.691 8.562 1 98.69 109 ALA B O 1
ATOM 2722 N N . ASP B 1 110 ? 8.523 1.529 6.676 1 98.75 110 ASP B N 1
ATOM 2723 C CA . ASP B 1 110 ? 9.242 0.374 6.148 1 98.75 110 ASP B CA 1
ATOM 2724 C C . ASP B 1 110 ? 10.742 0.619 6.145 1 98.75 110 ASP B C 1
ATOM 2726 O O . ASP B 1 110 ? 11.305 1.066 5.145 1 98.75 110 ASP B O 1
ATOM 2730 N N . THR B 1 111 ? 11.359 0.325 7.27 1 98.69 111 THR B N 1
ATOM 2731 C CA . THR B 1 111 ? 12.766 0.67 7.457 1 98.69 111 THR B CA 1
ATOM 2732 C C . THR B 1 111 ? 13.641 -0.079 6.457 1 98.69 111 THR B C 1
ATOM 2734 O O . THR B 1 111 ? 14.633 0.467 5.961 1 98.69 111 THR B O 1
ATOM 2737 N N . ALA B 1 112 ? 13.297 -1.324 6.094 1 98.38 112 ALA B N 1
ATOM 2738 C CA . ALA B 1 112 ? 14.094 -2.131 5.18 1 98.38 112 ALA B CA 1
ATOM 2739 C C . ALA B 1 112 ? 14.172 -1.481 3.799 1 98.38 112 ALA B C 1
ATOM 2741 O O . ALA B 1 112 ? 15.203 -1.558 3.129 1 98.38 112 ALA B O 1
ATOM 2742 N N . ASN B 1 113 ? 13.133 -0.854 3.391 1 98.75 113 ASN B N 1
ATOM 2743 C CA . ASN B 1 113 ? 13.062 -0.255 2.062 1 98.75 113 ASN B CA 1
ATOM 2744 C C . ASN B 1 113 ? 13.172 1.265 2.125 1 98.75 113 ASN B C 1
ATOM 2746 O O . ASN B 1 113 ? 13.18 1.936 1.092 1 98.75 113 ASN B O 1
ATOM 2750 N N . ARG B 1 114 ? 13.156 1.798 3.375 1 98.75 114 ARG B N 1
ATOM 2751 C CA . ARG B 1 114 ? 13.242 3.23 3.643 1 98.75 114 ARG B CA 1
ATOM 2752 C C . ARG B 1 114 ? 12.109 3.984 2.965 1 98.75 114 ARG B C 1
ATOM 2754 O O . ARG B 1 114 ? 12.344 4.945 2.23 1 98.75 114 ARG B O 1
ATOM 2761 N N . VAL B 1 115 ? 10.938 3.551 3.195 1 98.94 115 VAL B N 1
ATOM 2762 C CA . VAL B 1 115 ? 9.68 4.133 2.748 1 98.94 115 VAL B CA 1
ATOM 2763 C C . VAL B 1 115 ? 8.844 4.547 3.957 1 98.94 115 VAL B C 1
ATOM 2765 O O . VAL B 1 115 ? 8.758 3.809 4.941 1 98.94 115 VAL B O 1
ATOM 2768 N N . ILE B 1 116 ? 8.281 5.727 3.938 1 98.94 116 ILE B N 1
ATOM 2769 C CA . ILE B 1 116 ? 7.477 6.199 5.055 1 98.94 116 ILE B CA 1
ATOM 2770 C C . ILE B 1 116 ? 6.359 7.102 4.539 1 98.94 116 ILE B C 1
ATOM 2772 O O . ILE B 1 116 ? 6.406 7.574 3.4 1 98.94 116 ILE B O 1
ATOM 2776 N N . GLU B 1 117 ? 5.328 7.246 5.312 1 98.94 117 GLU B N 1
ATOM 2777 C CA . GLU B 1 117 ? 4.125 7.973 4.918 1 98.94 117 GLU B CA 1
ATOM 2778 C C . GLU B 1 117 ? 3.801 9.086 5.914 1 98.94 117 GLU B C 1
ATOM 2780 O O . GLU B 1 117 ? 3.922 8.898 7.125 1 98.94 117 GLU B O 1
ATOM 2785 N N . VAL B 1 118 ? 3.5 10.242 5.402 1 98.94 118 VAL B N 1
ATOM 2786 C CA . VAL B 1 118 ? 2.887 11.25 6.262 1 98.94 118 VAL B CA 1
ATOM 2787 C C . VAL B 1 118 ? 1.377 11.023 6.324 1 98.94 118 VAL B C 1
ATOM 2789 O O . VAL B 1 118 ? 0.747 10.719 5.309 1 98.94 118 VAL B O 1
ATOM 2792 N N . GLY B 1 119 ? 0.84 11.086 7.504 1 98.31 119 GLY B N 1
ATOM 2793 C CA . GLY B 1 119 ? -0.595 10.938 7.691 1 98.31 119 GLY B CA 1
ATOM 2794 C C . GLY B 1 119 ? -1.104 11.617 8.953 1 98.31 119 GLY B C 1
ATOM 2795 O O . GLY B 1 119 ? -0.375 12.375 9.594 1 98.31 119 GLY B O 1
ATOM 2796 N N . TRP B 1 120 ? -2.406 11.5 9.148 1 97.81 120 TRP B N 1
ATOM 2797 C CA . TRP B 1 120 ? -3.076 12.055 10.328 1 97.81 120 TRP B CA 1
ATOM 2798 C C . TRP B 1 120 ? -2.867 13.562 10.414 1 97.81 120 TRP B C 1
ATOM 2800 O O . TRP B 1 120 ? -2.537 14.086 11.484 1 97.81 120 TRP B O 1
ATOM 2810 N N . VAL B 1 121 ? -2.891 14.141 9.211 1 98.12 121 VAL B N 1
ATOM 2811 C CA . VAL B 1 121 ? -2.77 15.594 9.133 1 98.12 121 VAL B CA 1
ATOM 2812 C C . VAL B 1 121 ? -4.09 16.25 9.547 1 98.12 121 VAL B C 1
ATOM 2814 O O . VAL B 1 121 ? -5.047 16.266 8.773 1 98.12 121 VAL B O 1
ATOM 2817 N N . ILE B 1 122 ? -4.164 16.688 10.734 1 97.94 122 ILE B N 1
ATOM 2818 C CA . ILE B 1 122 ? -5.359 17.312 11.305 1 97.94 122 ILE B CA 1
ATOM 2819 C C . ILE B 1 122 ? -5.035 18.734 11.758 1 97.94 122 ILE B C 1
ATOM 2821 O O . ILE B 1 122 ? -4.297 18.922 12.727 1 97.94 122 ILE B O 1
ATOM 2825 N N . TYR B 1 123 ? -5.57 19.688 11.078 1 97.69 123 TYR B N 1
ATOM 2826 C CA . TYR B 1 123 ? -5.273 21.094 11.281 1 97.69 123 TYR B CA 1
ATOM 2827 C C . TYR B 1 123 ? -6.441 21.812 11.953 1 97.69 123 TYR B C 1
ATOM 2829 O O . TYR B 1 123 ? -7.605 21.531 11.633 1 97.69 123 TYR B O 1
ATOM 2837 N N . SER B 1 124 ? -6.145 22.688 12.836 1 96.31 124 SER B N 1
ATOM 2838 C CA . SER B 1 124 ? -7.156 23.656 13.25 1 96.31 124 SER B CA 1
ATOM 2839 C C . SER B 1 124 ? -7.535 24.578 12.094 1 96.31 124 SER B C 1
ATOM 2841 O O . SER B 1 124 ? -6.84 24.641 11.078 1 96.31 124 SER B O 1
ATOM 2843 N N . GLU B 1 125 ? -8.648 25.297 12.289 1 94 125 GLU B N 1
ATOM 2844 C CA . GLU B 1 125 ? -9.078 26.234 11.266 1 94 125 GLU B CA 1
ATOM 2845 C C . GLU B 1 125 ? -8.023 27.328 11.031 1 94 125 GLU B C 1
ATOM 2847 O O . GLU B 1 125 ? -7.797 27.734 9.898 1 94 125 GLU B O 1
ATOM 2852 N N . ARG B 1 126 ? -7.395 27.766 12.047 1 92.44 126 ARG B N 1
ATOM 2853 C CA . ARG B 1 126 ? -6.426 28.859 11.914 1 92.44 126 ARG B CA 1
ATOM 2854 C C . ARG B 1 126 ? -5.16 28.375 11.211 1 92.44 126 ARG B C 1
ATOM 2856 O O . ARG B 1 126 ? -4.422 29.172 10.633 1 92.44 126 ARG B O 1
ATOM 2863 N N . LEU B 1 127 ? -4.902 27.109 11.281 1 95.69 127 LEU B N 1
ATOM 2864 C CA . LEU B 1 127 ? -3.707 26.531 10.672 1 95.69 127 LEU B CA 1
ATOM 2865 C C . LEU B 1 127 ? -3.906 26.344 9.164 1 95.69 127 LEU B C 1
ATOM 2867 O O . LEU B 1 127 ? -2.955 26.469 8.391 1 95.69 127 LEU B O 1
ATOM 2871 N N . LYS B 1 128 ? -5.074 26.062 8.703 1 93.88 128 LYS B N 1
ATOM 2872 C 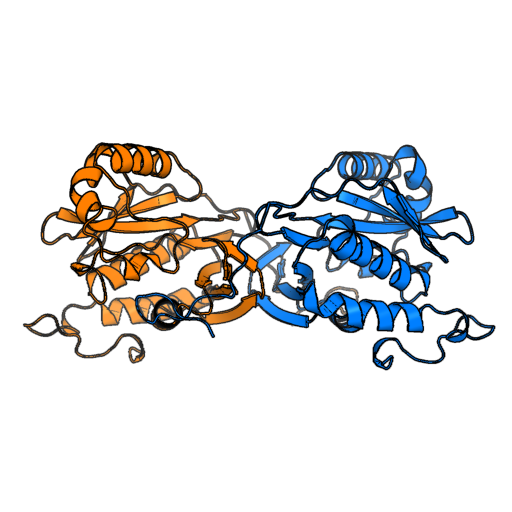CA . LYS B 1 128 ? -5.359 25.812 7.293 1 93.88 128 LYS B CA 1
ATOM 2873 C C . LYS B 1 128 ? -4.961 27 6.43 1 93.88 128 LYS B C 1
ATOM 2875 O O . LYS B 1 128 ? -5.199 28.156 6.801 1 93.88 128 LYS B O 1
ATOM 2880 N N . ARG B 1 129 ? -4.281 26.719 5.359 1 92.94 129 ARG B N 1
ATOM 2881 C CA . ARG B 1 129 ? -3.898 27.719 4.352 1 92.94 129 ARG B CA 1
ATOM 2882 C C . ARG B 1 129 ? -2.998 28.781 4.953 1 92.94 129 ARG B C 1
ATOM 2884 O O . ARG B 1 129 ? -3.104 29.969 4.594 1 92.94 129 ARG B O 1
ATOM 2891 N N . SER B 1 130 ? -2.236 28.406 5.945 1 94.38 130 SER B N 1
ATOM 2892 C CA . SER B 1 130 ? -1.32 29.344 6.598 1 94.38 130 SER B CA 1
ATOM 2893 C C . SER B 1 130 ? 0.13 29.031 6.242 1 94.38 130 SER B C 1
ATOM 2895 O O . SER B 1 130 ? 0.436 27.938 5.762 1 94.38 130 SER B O 1
ATOM 2897 N N . ARG B 1 131 ? 1 30.016 6.477 1 96.12 131 ARG B N 1
ATOM 2898 C CA . ARG B 1 131 ? 2.445 29.844 6.352 1 96.12 131 ARG B CA 1
ATOM 2899 C C . ARG B 1 131 ? 2.955 28.75 7.27 1 96.12 131 ARG B C 1
ATOM 2901 O O . ARG B 1 131 ? 3.826 27.969 6.883 1 96.12 131 ARG B O 1
ATOM 2908 N N . ILE B 1 132 ? 2.379 28.609 8.422 1 97.12 132 ILE B N 1
ATOM 2909 C CA . ILE B 1 132 ? 2.75 27.641 9.438 1 97.12 132 ILE B CA 1
ATOM 2910 C C . ILE B 1 132 ? 2.475 26.219 8.93 1 97.12 132 ILE B C 1
ATOM 2912 O O . ILE B 1 132 ? 3.297 25.328 9.109 1 97.12 132 ILE B O 1
ATOM 2916 N N . ALA B 1 133 ? 1.385 26.031 8.258 1 98.06 133 ALA B N 1
ATOM 2917 C CA . ALA B 1 133 ? 1.03 24.719 7.738 1 98.06 133 ALA B CA 1
ATOM 2918 C C . ALA B 1 133 ? 2.078 24.219 6.746 1 98.06 133 ALA B C 1
ATOM 2920 O O . ALA B 1 133 ? 2.49 23.047 6.801 1 98.06 133 ALA B O 1
ATOM 2921 N N . THR B 1 134 ? 2.477 25.094 5.867 1 98.38 134 THR B N 1
ATOM 2922 C CA . THR B 1 134 ? 3.471 24.719 4.867 1 98.38 134 THR B CA 1
ATOM 2923 C C . THR B 1 134 ? 4.82 24.453 5.523 1 98.38 134 THR B C 1
ATOM 2925 O O . THR B 1 134 ? 5.516 23.5 5.164 1 98.38 134 THR B O 1
ATOM 2928 N N . GLU B 1 135 ? 5.227 25.297 6.484 1 98.81 135 GLU B N 1
ATOM 2929 C CA . GLU B 1 135 ? 6.492 25.062 7.168 1 98.81 135 GLU B CA 1
ATOM 2930 C C . GLU B 1 135 ? 6.469 23.734 7.922 1 98.81 135 GLU B C 1
ATOM 2932 O O . GLU B 1 135 ? 7.477 23.016 7.961 1 98.81 135 GLU B O 1
ATOM 2937 N N . ALA B 1 136 ? 5.328 23.391 8.539 1 98.88 136 ALA B N 1
ATOM 2938 C CA . ALA B 1 136 ? 5.207 22.109 9.234 1 98.88 136 ALA B CA 1
ATOM 2939 C C . ALA B 1 136 ? 5.5 20.938 8.297 1 98.88 136 ALA B C 1
ATOM 2941 O O . ALA B 1 136 ? 6.25 20.031 8.641 1 98.88 136 ALA B O 1
ATOM 2942 N N . GLN B 1 137 ? 4.902 21 7.117 1 98.88 137 GLN B N 1
ATOM 2943 C CA . GLN B 1 137 ? 5.125 19.969 6.105 1 98.88 137 GLN B CA 1
ATOM 2944 C C . GLN B 1 137 ? 6.582 19.953 5.652 1 98.88 137 GLN B C 1
ATOM 2946 O O . GLN B 1 137 ? 7.156 18.875 5.434 1 98.88 137 GLN B O 1
ATOM 2951 N N . PHE B 1 138 ? 7.172 21.125 5.504 1 98.94 138 PHE B N 1
ATOM 2952 C CA . PHE B 1 138 ? 8.578 21.25 5.125 1 98.94 138 PHE B CA 1
ATOM 2953 C C . PHE B 1 138 ? 9.477 20.578 6.16 1 98.94 138 PHE B C 1
ATOM 2955 O O . PHE B 1 138 ? 10.359 19.797 5.812 1 98.94 138 PHE B O 1
ATOM 2962 N N . LEU B 1 139 ? 9.25 20.906 7.426 1 98.94 139 LEU B N 1
ATOM 2963 C CA . LEU B 1 139 ? 10.07 20.375 8.508 1 98.94 139 LEU B CA 1
ATOM 2964 C C . LEU B 1 139 ? 10.016 18.844 8.539 1 98.94 139 LEU B C 1
ATOM 2966 O O . LEU B 1 139 ? 11.039 18.188 8.734 1 98.94 139 LEU B O 1
ATOM 2970 N N . LEU B 1 140 ? 8.844 18.344 8.359 1 98.94 140 LEU B N 1
ATOM 2971 C CA . LEU B 1 140 ? 8.672 16.891 8.414 1 98.94 140 LEU B CA 1
ATOM 2972 C C . LEU B 1 140 ? 9.352 16.219 7.23 1 98.94 140 LEU B C 1
ATOM 2974 O O . LEU B 1 140 ? 10.039 15.203 7.395 1 98.94 140 LEU B O 1
ATOM 2978 N N . ALA B 1 141 ? 9.18 16.766 6.074 1 98.94 141 ALA B N 1
ATOM 2979 C CA . ALA B 1 141 ? 9.836 16.234 4.887 1 98.94 141 ALA B CA 1
ATOM 2980 C C . ALA B 1 141 ? 11.359 16.297 5.027 1 98.94 141 ALA B C 1
ATOM 2982 O O . ALA B 1 141 ? 12.062 15.352 4.656 1 98.94 141 ALA B O 1
ATOM 2983 N N . GLN B 1 142 ? 11.828 17.422 5.512 1 98.94 142 GLN B N 1
ATOM 2984 C CA . GLN B 1 142 ? 13.258 17.578 5.746 1 98.94 142 GLN B CA 1
ATOM 2985 C C . GLN B 1 142 ? 13.781 16.5 6.695 1 98.94 142 GLN B C 1
ATOM 2987 O O . GLN B 1 142 ? 14.836 15.914 6.457 1 98.94 142 GLN B O 1
ATOM 2992 N N . TYR B 1 143 ? 13.047 16.281 7.738 1 98.94 143 TYR B N 1
ATOM 2993 C CA . TYR B 1 143 ? 13.406 15.242 8.688 1 98.94 143 TYR B CA 1
ATOM 2994 C C . TYR B 1 143 ? 13.461 13.875 8.008 1 98.94 143 TYR B C 1
ATOM 2996 O O . TYR B 1 143 ? 14.43 13.133 8.188 1 98.94 143 TYR B O 1
ATOM 3004 N N . VAL B 1 144 ? 12.531 13.516 7.18 1 98.94 144 VAL B N 1
ATOM 3005 C CA . VAL B 1 144 ? 12.414 12.227 6.504 1 98.94 144 VAL B CA 1
ATOM 3006 C C . VAL B 1 144 ? 13.586 12.031 5.543 1 98.94 144 VAL B C 1
ATOM 3008 O O . VAL B 1 144 ? 14.234 10.984 5.551 1 98.94 144 VAL B O 1
ATOM 3011 N N . PHE B 1 145 ? 13.906 13.055 4.762 1 98.94 145 PHE B N 1
ATOM 3012 C CA . PHE B 1 145 ? 14.867 12.875 3.68 1 98.94 145 PHE B CA 1
ATOM 3013 C C . PHE B 1 145 ? 16.281 13.141 4.168 1 98.94 145 PHE B C 1
ATOM 3015 O O . PHE B 1 145 ? 17.234 12.492 3.719 1 98.94 145 PHE B O 1
ATOM 3022 N N . GLU B 1 146 ? 16.469 14.055 5.082 1 98.81 146 GLU B N 1
ATOM 3023 C CA . GLU B 1 146 ? 17.828 14.477 5.414 1 98.81 146 GLU B CA 1
ATOM 3024 C C . GLU B 1 146 ? 18.312 13.805 6.699 1 98.81 146 GLU B C 1
ATOM 3026 O O . GLU B 1 146 ? 19.484 13.461 6.82 1 98.81 146 GLU B O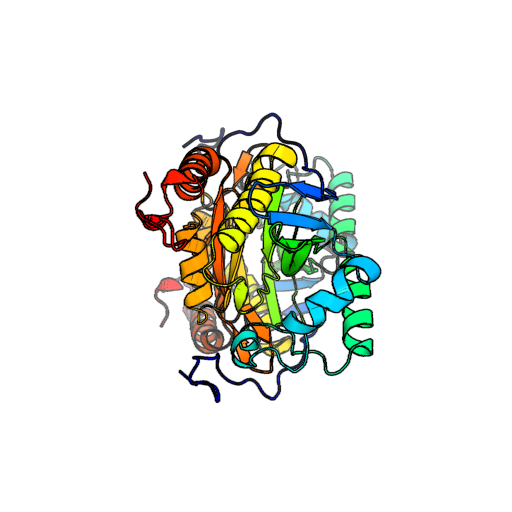 1
ATOM 3031 N N . THR B 1 147 ? 17.453 13.672 7.68 1 98.81 147 THR B N 1
ATOM 3032 C CA . THR B 1 147 ? 17.844 13.055 8.938 1 98.81 147 THR B CA 1
ATOM 3033 C C . THR B 1 147 ? 17.672 11.539 8.875 1 98.81 147 THR B C 1
ATOM 3035 O O . THR B 1 147 ? 18.625 10.789 9.102 1 98.81 147 THR B O 1
ATOM 3038 N N . LEU B 1 148 ? 16.469 11.102 8.547 1 98.81 148 LEU B N 1
ATOM 3039 C CA . LEU B 1 148 ? 16.203 9.664 8.508 1 98.81 148 LEU B CA 1
ATOM 3040 C C . LEU B 1 148 ? 16.75 9.047 7.23 1 98.81 148 LEU B C 1
ATOM 3042 O O . LEU B 1 148 ? 16.938 7.828 7.156 1 98.81 148 LEU B O 1
ATOM 3046 N N . ARG B 1 149 ? 16.891 9.859 6.148 1 98.44 149 ARG B N 1
ATOM 3047 C CA . ARG B 1 149 ? 17.469 9.453 4.871 1 98.44 149 ARG B CA 1
ATOM 3048 C C . ARG B 1 149 ? 16.609 8.398 4.188 1 98.44 149 ARG B C 1
ATOM 3050 O O . ARG B 1 149 ? 17.125 7.398 3.684 1 98.44 149 ARG B O 1
ATOM 3057 N N . TYR B 1 150 ? 15.391 8.539 4.328 1 98.88 150 TYR B N 1
ATOM 3058 C CA . TYR B 1 150 ? 14.469 7.699 3.578 1 98.88 150 TYR B CA 1
ATOM 3059 C C . TYR B 1 150 ? 14.484 8.055 2.096 1 98.88 150 TYR B C 1
ATOM 3061 O O . TYR B 1 150 ? 14.906 9.148 1.72 1 98.88 150 TYR B O 1
ATOM 3069 N N . ARG B 1 151 ? 14.07 7.129 1.26 1 98.69 151 ARG B N 1
ATOM 3070 C CA . ARG B 1 151 ? 14.156 7.324 -0.184 1 98.69 151 ARG B CA 1
ATOM 3071 C C . ARG B 1 151 ? 12.781 7.637 -0.773 1 98.69 151 ARG B C 1
ATOM 3073 O O . ARG B 1 151 ? 12.68 8.156 -1.886 1 98.69 151 ARG B O 1
ATOM 3080 N N . ARG B 1 152 ? 11.734 7.277 -0.109 1 98.94 152 ARG B N 1
ATOM 3081 C CA . ARG B 1 152 ? 10.359 7.441 -0.571 1 98.94 152 ARG B CA 1
ATOM 3082 C C . ARG B 1 152 ? 9.461 7.934 0.556 1 98.94 152 ARG B C 1
ATOM 3084 O O . ARG B 1 152 ? 9.461 7.371 1.651 1 98.94 152 ARG B O 1
ATOM 3091 N N . TYR B 1 153 ? 8.781 9.039 0.339 1 98.94 153 TYR B N 1
ATOM 3092 C CA . TYR B 1 153 ? 7.863 9.711 1.252 1 98.94 153 TYR B CA 1
ATOM 3093 C C . TYR B 1 153 ? 6.453 9.766 0.669 1 98.94 153 TYR B C 1
ATOM 3095 O O . TYR B 1 153 ? 6.223 10.422 -0.352 1 98.94 153 TYR B O 1
ATOM 3103 N N . GLU B 1 154 ? 5.508 9.055 1.351 1 98.94 154 GLU B N 1
ATOM 3104 C CA . GLU B 1 154 ? 4.203 8.805 0.738 1 98.94 154 GLU B CA 1
ATOM 3105 C C . GLU B 1 154 ? 3.129 9.695 1.358 1 98.94 154 GLU B C 1
ATOM 3107 O O . GLU B 1 154 ? 3.268 10.141 2.5 1 98.94 154 GLU B O 1
ATOM 3112 N N . TRP B 1 155 ? 2.16 9.992 0.551 1 98.88 155 TRP B N 1
ATOM 3113 C CA . TRP B 1 155 ? 0.902 10.648 0.89 1 98.88 155 TRP B CA 1
ATOM 3114 C C . TRP B 1 155 ? -0.282 9.898 0.293 1 98.88 155 TRP B C 1
ATOM 3116 O O . TRP B 1 155 ? -0.25 9.5 -0.875 1 98.88 155 TRP B O 1
ATOM 3126 N N . LYS B 1 156 ? -1.258 9.539 1.149 1 98.75 156 LYS B N 1
ATOM 3127 C CA . LYS B 1 156 ? -2.488 8.969 0.604 1 98.75 156 LYS B CA 1
ATOM 3128 C C . LYS B 1 156 ? -3.717 9.664 1.188 1 98.75 156 LYS B C 1
ATOM 3130 O O . LYS B 1 156 ? -3.686 10.141 2.322 1 98.75 156 LYS B O 1
ATOM 3135 N N . CYS B 1 157 ? -4.789 9.664 0.421 1 98.69 157 CYS B N 1
ATOM 3136 C CA . CYS B 1 157 ? -6.039 10.266 0.875 1 98.69 157 CYS B CA 1
ATOM 3137 C C . CYS B 1 157 ? -7.234 9.633 0.167 1 98.69 157 CYS B C 1
ATOM 3139 O O . CYS B 1 157 ? -7.066 8.867 -0.779 1 98.69 157 CYS B O 1
ATOM 3141 N N . ASP B 1 158 ? -8.406 9.867 0.752 1 98.69 158 ASP B N 1
ATOM 3142 C CA . ASP B 1 158 ? -9.633 9.562 0.018 1 98.69 158 ASP B CA 1
ATOM 3143 C C . ASP B 1 158 ? -9.633 10.234 -1.355 1 98.69 158 ASP B C 1
ATOM 3145 O O . ASP B 1 158 ? -9.406 11.438 -1.466 1 98.69 158 ASP B O 1
ATOM 3149 N N . ALA B 1 159 ? -9.852 9.414 -2.383 1 98.69 159 ALA B N 1
ATOM 3150 C CA . ALA B 1 159 ? -9.773 9.93 -3.748 1 98.69 159 ALA B CA 1
ATOM 3151 C C . ALA B 1 159 ? -10.781 11.062 -3.961 1 98.69 159 ALA B C 1
ATOM 3153 O O . ALA B 1 159 ? -10.625 11.867 -4.879 1 98.69 159 ALA B O 1
ATOM 3154 N N . LEU B 1 160 ? -11.797 11.148 -3.139 1 98.62 160 LEU B N 1
ATOM 3155 C CA . LEU B 1 160 ? -12.82 12.18 -3.244 1 98.62 160 LEU B CA 1
ATOM 3156 C C . LEU B 1 160 ? -12.438 13.422 -2.445 1 98.62 160 LEU B C 1
ATOM 3158 O O . LEU B 1 160 ? -13.109 14.445 -2.516 1 98.62 160 LEU B O 1
ATOM 3162 N N . ASN B 1 161 ? -11.406 13.328 -1.604 1 98.31 161 ASN B N 1
ATOM 3163 C CA . ASN B 1 161 ? -10.891 14.477 -0.856 1 98.31 161 ASN B CA 1
ATOM 3164 C C . ASN B 1 161 ? -10.008 15.367 -1.729 1 98.31 161 ASN B C 1
ATOM 3166 O O . ASN B 1 161 ? -8.781 15.328 -1.616 1 98.31 161 ASN B O 1
ATOM 3170 N N . GLN B 1 162 ? -10.617 16.203 -2.488 1 97.75 162 GLN B N 1
ATOM 3171 C CA . GLN B 1 162 ? -9.906 17.016 -3.477 1 97.75 162 GLN B CA 1
ATOM 3172 C C . GLN B 1 162 ? -8.938 17.984 -2.805 1 97.75 162 GLN B C 1
ATOM 3174 O O . GLN B 1 162 ? -7.863 18.266 -3.34 1 97.75 162 GLN B O 1
ATOM 3179 N N . ALA B 1 163 ? -9.336 18.531 -1.689 1 97 163 ALA B N 1
ATOM 3180 C CA . ALA B 1 163 ? -8.445 19.453 -0.969 1 97 163 ALA B CA 1
ATOM 3181 C C . ALA B 1 163 ? -7.137 18.75 -0.595 1 97 163 ALA B C 1
ATOM 3183 O O . ALA B 1 163 ? -6.059 19.328 -0.743 1 97 163 ALA B O 1
ATOM 3184 N N . SER B 1 164 ? -7.223 17.547 -0.127 1 98.12 164 SER B N 1
ATOM 3185 C CA . SER B 1 164 ? -6.035 16.781 0.238 1 98.12 164 SER B CA 1
ATOM 3186 C C . SER B 1 164 ? -5.188 16.453 -0.987 1 98.12 164 SER B C 1
ATOM 3188 O O . SER B 1 164 ? -3.957 16.547 -0.938 1 98.12 164 SER B O 1
ATOM 3190 N N . ARG B 1 165 ? -5.797 16.094 -2.074 1 98.56 165 ARG B N 1
ATOM 3191 C CA . ARG B 1 165 ? -5.074 15.828 -3.314 1 98.56 165 ARG B CA 1
ATOM 3192 C C . ARG B 1 165 ? -4.297 17.047 -3.775 1 98.56 165 ARG B C 1
ATOM 3194 O O . ARG B 1 165 ? -3.113 16.953 -4.109 1 98.56 165 ARG B O 1
ATOM 3201 N N . ARG B 1 166 ? -4.93 18.156 -3.742 1 97.88 166 ARG B N 1
ATOM 3202 C CA . ARG B 1 166 ? -4.297 19.406 -4.156 1 97.88 166 ARG B CA 1
ATOM 3203 C C . ARG B 1 166 ? -3.131 19.75 -3.242 1 97.88 166 ARG B C 1
ATOM 3205 O O . ARG B 1 166 ? -2.107 20.266 -3.703 1 97.88 166 ARG B O 1
ATOM 3212 N N . ALA B 1 167 ? -3.332 19.516 -1.966 1 98 167 ALA B N 1
ATOM 3213 C CA . ALA B 1 167 ? -2.262 19.797 -1.009 1 98 167 ALA B CA 1
ATOM 3214 C C . ALA B 1 167 ? -1.029 18.938 -1.312 1 98 167 ALA B C 1
ATOM 3216 O O . ALA B 1 167 ? 0.095 19.453 -1.309 1 98 167 ALA B O 1
ATOM 3217 N N . ALA B 1 168 ? -1.239 17.672 -1.567 1 98.5 168 ALA B N 1
ATOM 3218 C CA . ALA B 1 168 ? -0.13 16.781 -1.9 1 98.5 168 ALA B CA 1
ATOM 3219 C C . ALA B 1 168 ? 0.647 17.297 -3.107 1 98.5 168 ALA B C 1
ATOM 3221 O O . ALA B 1 168 ? 1.873 17.422 -3.059 1 98.5 168 ALA B O 1
ATOM 3222 N N . GLU B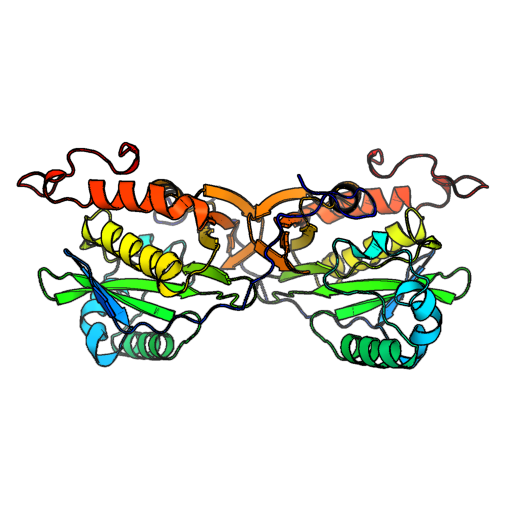 1 169 ? -0.068 17.641 -4.098 1 98.12 169 GLU B N 1
ATOM 3223 C CA . GLU B 1 169 ? 0.561 18.125 -5.324 1 98.12 169 GLU B CA 1
ATOM 3224 C C . GLU B 1 169 ? 1.276 19.453 -5.086 1 98.12 169 GLU B C 1
ATOM 3226 O O . GLU B 1 169 ? 2.396 19.656 -5.562 1 98.12 169 GLU B O 1
ATOM 3231 N N . ARG B 1 170 ? 0.608 20.328 -4.367 1 97.81 170 ARG B N 1
ATOM 3232 C CA . ARG B 1 170 ? 1.194 21.625 -4.035 1 97.81 170 ARG B CA 1
ATOM 3233 C C . ARG B 1 170 ? 2.525 21.453 -3.312 1 97.81 170 ARG B C 1
ATOM 3235 O O . ARG B 1 170 ? 3.475 22.203 -3.562 1 97.81 170 ARG B O 1
ATOM 3242 N N . LEU B 1 171 ? 2.613 20.5 -2.459 1 98.12 171 LEU B N 1
ATOM 3243 C CA . LEU B 1 171 ? 3.783 20.297 -1.612 1 98.12 171 LEU B CA 1
ATOM 3244 C C . LEU B 1 171 ? 4.906 19.625 -2.395 1 98.12 171 LEU B C 1
ATOM 3246 O O . LEU B 1 171 ? 6.051 19.594 -1.946 1 98.12 171 LEU B O 1
ATOM 3250 N N . GLY B 1 172 ? 4.57 19 -3.553 1 97.81 172 GLY B N 1
ATOM 3251 C CA . GLY B 1 172 ? 5.613 18.406 -4.387 1 97.81 172 GLY B CA 1
ATOM 3252 C C . GLY B 1 172 ? 5.477 16.906 -4.547 1 97.81 172 GLY B C 1
ATOM 3253 O O . GLY B 1 172 ? 6.285 16.281 -5.23 1 97.81 172 GLY B O 1
ATOM 3254 N N . PHE B 1 173 ? 4.477 16.344 -3.953 1 98.75 173 PHE B N 1
ATOM 3255 C CA . PHE B 1 173 ? 4.227 14.93 -4.176 1 98.75 173 PHE B CA 1
ATOM 3256 C C . PHE B 1 173 ? 3.701 14.688 -5.586 1 98.75 173 PHE B C 1
ATOM 3258 O O . PHE B 1 173 ? 2.934 15.492 -6.113 1 98.75 173 PHE B O 1
ATOM 3265 N N . ARG B 1 174 ? 4.066 13.539 -6.125 1 98.69 174 ARG B N 1
ATOM 3266 C CA . ARG B 1 174 ? 3.588 13.148 -7.449 1 98.69 174 ARG B CA 1
ATOM 3267 C C . ARG B 1 174 ? 2.514 12.07 -7.352 1 98.69 174 ARG B C 1
ATOM 3269 O O . ARG B 1 174 ? 2.65 11.117 -6.574 1 98.69 174 ARG B O 1
ATOM 3276 N N . PHE B 1 175 ? 1.48 12.258 -8.125 1 98.88 175 PHE B N 1
ATOM 3277 C CA . PHE B 1 175 ? 0.393 11.289 -8.18 1 98.88 175 PHE B CA 1
ATOM 3278 C C . PHE B 1 175 ? 0.882 9.961 -8.75 1 98.88 175 PHE B C 1
ATOM 3280 O O . PHE B 1 175 ? 1.594 9.93 -9.758 1 98.88 175 PHE B O 1
ATOM 3287 N N . GLU B 1 176 ? 0.462 8.828 -8.078 1 98.88 176 GLU B N 1
ATOM 3288 C CA . GLU B 1 176 ? 0.964 7.543 -8.547 1 98.88 176 GLU B CA 1
ATOM 3289 C C . GLU B 1 176 ? -0.183 6.598 -8.898 1 98.88 176 GLU B C 1
ATOM 3291 O O . GLU B 1 176 ? 0.038 5.535 -9.484 1 98.88 176 GLU B O 1
ATOM 3296 N N . GLY B 1 177 ? -1.406 6.891 -8.508 1 98.75 177 GLY B N 1
ATOM 3297 C CA . GLY B 1 177 ? -2.551 6.086 -8.906 1 98.75 177 GLY B CA 1
ATOM 3298 C C . GLY B 1 177 ? -3.629 6.016 -7.84 1 98.75 177 GLY B C 1
ATOM 3299 O O . GLY B 1 177 ? -3.447 6.52 -6.73 1 98.75 177 GLY B O 1
ATOM 3300 N N . VAL B 1 178 ? -4.742 5.441 -8.188 1 98.88 178 VAL B N 1
ATOM 3301 C CA . VAL B 1 178 ? -5.871 5.254 -7.281 1 98.88 178 VAL B CA 1
ATOM 3302 C C . VAL B 1 178 ? -6.102 3.764 -7.043 1 98.88 178 VAL B C 1
ATOM 3304 O O . VAL B 1 178 ? -6.234 2.988 -7.992 1 98.88 178 VAL B O 1
ATOM 3307 N N . PHE B 1 179 ? -6.07 3.332 -5.797 1 98.94 179 PHE B N 1
ATOM 3308 C CA . PHE B 1 179 ? -6.5 1.993 -5.406 1 98.94 179 PHE B CA 1
ATOM 3309 C C . PHE B 1 179 ? -8 1.959 -5.152 1 98.94 179 PHE B C 1
ATOM 3311 O O . PHE B 1 179 ? -8.484 2.543 -4.184 1 98.94 179 PHE B O 1
ATOM 3318 N N . ARG B 1 180 ? -8.711 1.297 -6.008 1 98.81 180 ARG B N 1
ATOM 3319 C CA . ARG B 1 180 ? -10.164 1.196 -5.875 1 98.81 180 ARG B CA 1
ATOM 3320 C C . ARG B 1 180 ? -10.547 0.255 -4.738 1 98.81 180 ARG B C 1
ATOM 3322 O O . ARG B 1 180 ? -9.867 -0.75 -4.504 1 98.81 180 ARG B O 1
ATOM 3329 N N . GLN B 1 181 ? -11.617 0.66 -4 1 98.81 181 GLN B N 1
ATOM 3330 C CA . GLN B 1 181 ? -12.172 -0.145 -2.914 1 98.81 181 GLN B CA 1
ATOM 3331 C C . GLN B 1 181 ? -11.086 -0.545 -1.919 1 98.81 181 GLN B C 1
ATOM 3333 O O . GLN B 1 181 ? -11.039 -1.692 -1.471 1 98.81 181 GLN B O 1
ATOM 3338 N N . ALA B 1 182 ? -10.188 0.378 -1.562 1 98.75 182 ALA B N 1
ATOM 3339 C CA . ALA B 1 182 ? -9.023 0.063 -0.742 1 98.75 182 ALA B CA 1
ATOM 3340 C C . ALA B 1 182 ? -9.383 0.047 0.741 1 98.75 182 ALA B C 1
ATOM 3342 O O . ALA B 1 182 ? -8.781 -0.693 1.524 1 98.75 182 ALA B O 1
ATOM 3343 N N . VAL B 1 183 ? -10.359 0.86 1.135 1 98.62 183 VAL B N 1
ATOM 3344 C CA . VAL B 1 183 ? -10.641 1.041 2.555 1 98.62 183 VAL B CA 1
ATOM 3345 C C . VAL B 1 183 ? -12.148 1.16 2.768 1 98.62 183 VAL B C 1
ATOM 3347 O O . VAL B 1 183 ? -12.867 1.641 1.89 1 98.62 183 VAL B O 1
ATOM 3350 N N . VAL B 1 184 ? -12.617 0.672 3.855 1 98.31 184 VAL B N 1
ATOM 3351 C CA . VAL B 1 184 ? -13.953 0.952 4.355 1 98.31 184 VAL B CA 1
ATOM 3352 C C . 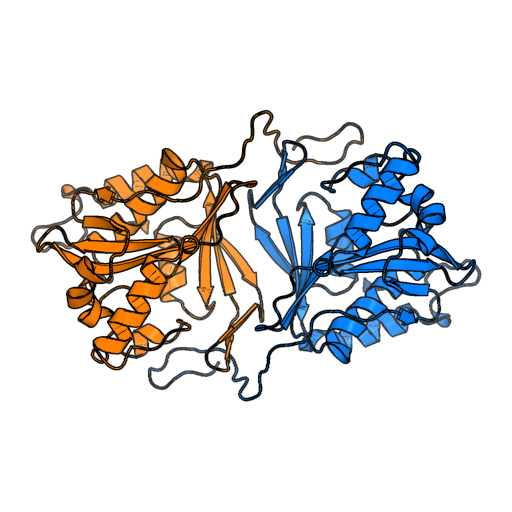VAL B 1 184 ? -13.867 1.741 5.66 1 98.31 184 VAL B C 1
ATOM 3354 O O . VAL B 1 184 ? -13.211 1.309 6.613 1 98.31 184 VAL B O 1
ATOM 3357 N N . TYR B 1 185 ? -14.406 2.861 5.652 1 97.06 185 TYR B N 1
ATOM 3358 C CA . TYR B 1 185 ? -14.516 3.627 6.891 1 97.06 185 TYR B CA 1
ATOM 3359 C C . TYR B 1 185 ? -15.836 4.383 6.949 1 97.06 185 TYR B C 1
ATOM 3361 O O . TYR B 1 185 ? -16.406 4.734 5.91 1 97.06 185 TYR B O 1
ATOM 3369 N N . LYS B 1 186 ? -16.359 4.551 8.117 1 95.38 186 LYS B N 1
ATOM 3370 C CA . LYS B 1 186 ? -17.625 5.246 8.367 1 95.38 186 LYS B CA 1
ATOM 3371 C C . LYS B 1 186 ? -18.75 4.637 7.547 1 95.38 186 LYS B C 1
ATOM 3373 O O . LYS B 1 186 ? -19.625 5.355 7.047 1 95.38 186 LYS B O 1
ATOM 3378 N N . GLY B 1 187 ? -18.594 3.293 7.277 1 95.88 187 GLY B N 1
ATOM 3379 C CA . GLY B 1 187 ? -19.641 2.543 6.605 1 95.88 187 GLY B CA 1
ATOM 3380 C C . GLY B 1 187 ? -19.703 2.803 5.113 1 95.88 187 GLY B C 1
ATOM 3381 O O . GLY B 1 187 ? -20.719 2.545 4.473 1 95.88 187 GLY B O 1
ATOM 3382 N N . ARG B 1 188 ? -18.594 3.408 4.594 1 97.44 188 ARG B N 1
ATOM 3383 C CA . ARG B 1 188 ? -18.578 3.723 3.17 1 97.44 188 ARG B CA 1
ATOM 3384 C C . ARG B 1 188 ? -17.281 3.246 2.516 1 97.44 188 ARG B C 1
ATOM 3386 O O . ARG B 1 188 ? -16.281 3.049 3.193 1 97.44 188 ARG B O 1
ATOM 3393 N N . ASN B 1 189 ? -17.375 3.094 1.218 1 98.19 189 ASN B N 1
ATOM 3394 C CA . ASN B 1 189 ? -16.203 2.738 0.42 1 98.19 189 ASN B CA 1
ATOM 3395 C C . ASN B 1 189 ? -15.258 3.924 0.25 1 98.19 189 ASN B C 1
ATOM 3397 O O . ASN B 1 189 ? -15.703 5.055 0.05 1 98.19 189 ASN B O 1
ATOM 3401 N N . ARG B 1 190 ? -14.016 3.682 0.318 1 98.5 190 ARG B N 1
ATOM 3402 C CA . ARG B 1 190 ? -13.008 4.68 -0.027 1 98.5 190 ARG B CA 1
ATOM 3403 C C . ARG B 1 190 ? -12.078 4.164 -1.12 1 98.5 190 ARG B C 1
ATOM 3405 O O . ARG B 1 190 ? -11.375 3.17 -0.925 1 98.5 190 ARG B O 1
ATOM 3412 N N . ASP B 1 191 ? -12.125 4.766 -2.273 1 98.81 191 ASP B N 1
ATOM 3413 C CA . ASP B 1 191 ? -10.977 4.723 -3.168 1 98.81 191 ASP B CA 1
ATOM 3414 C C . ASP B 1 191 ? -9.836 5.59 -2.639 1 98.81 191 ASP B C 1
ATOM 3416 O O . ASP B 1 191 ? -10.07 6.691 -2.133 1 98.81 191 ASP B O 1
ATOM 3420 N N . THR B 1 192 ? -8.617 5.086 -2.711 1 98.88 192 THR B N 1
ATOM 3421 C CA . THR B 1 192 ? -7.492 5.793 -2.113 1 98.88 192 THR B CA 1
ATOM 3422 C C . THR B 1 192 ? -6.555 6.324 -3.191 1 98.88 192 THR B C 1
ATOM 3424 O O . THR B 1 192 ? -6.062 5.562 -4.027 1 98.88 192 THR B O 1
ATOM 3427 N N . ALA B 1 193 ? -6.324 7.598 -3.23 1 98.94 193 ALA B N 1
ATOM 3428 C CA . ALA B 1 193 ? -5.332 8.219 -4.102 1 98.94 193 ALA B CA 1
ATOM 3429 C C . ALA B 1 193 ? -3.951 8.219 -3.449 1 98.94 193 ALA B C 1
ATOM 3431 O O . ALA B 1 193 ? -3.82 8.508 -2.258 1 98.94 193 ALA B O 1
ATOM 3432 N N . TRP B 1 194 ? -2.961 7.902 -4.27 1 98.94 194 TRP B N 1
ATOM 3433 C CA . TRP B 1 194 ? -1.6 7.766 -3.764 1 98.94 194 TRP B CA 1
ATOM 3434 C C . TRP B 1 194 ? -0.668 8.781 -4.418 1 98.94 194 TRP B C 1
ATOM 3436 O O . TRP B 1 194 ? -0.746 9.016 -5.629 1 98.94 194 TRP B O 1
ATOM 3446 N N . PHE B 1 195 ? 0.221 9.344 -3.629 1 98.94 195 PHE B N 1
ATOM 3447 C CA . PHE B 1 195 ? 1.272 10.266 -4.035 1 98.94 195 PHE B CA 1
ATOM 3448 C C . PHE B 1 195 ? 2.582 9.945 -3.326 1 98.94 195 PHE B C 1
ATOM 3450 O O . PHE B 1 195 ? 2.578 9.375 -2.234 1 98.94 195 PHE B O 1
ATOM 3457 N N . ALA B 1 196 ? 3.672 10.375 -3.969 1 98.94 196 ALA B N 1
ATOM 3458 C CA . ALA B 1 196 ? 4.949 10.18 -3.287 1 98.94 196 ALA B CA 1
ATOM 3459 C C . ALA B 1 196 ? 5.969 11.227 -3.717 1 98.94 196 ALA B C 1
ATOM 3461 O O . ALA B 1 196 ? 5.867 11.789 -4.812 1 98.94 196 ALA B O 1
ATOM 3462 N N . MET B 1 197 ? 6.793 11.531 -2.826 1 98.75 197 MET B N 1
ATOM 3463 C CA . MET B 1 197 ? 8.023 12.289 -3.039 1 98.75 197 MET B CA 1
ATOM 3464 C C . MET B 1 197 ? 9.25 11.383 -2.885 1 98.75 197 MET B C 1
ATOM 3466 O O . MET B 1 197 ? 9.297 10.555 -1.977 1 98.75 197 MET B O 1
ATOM 3470 N N . LEU B 1 198 ? 10.195 11.5 -3.779 1 98.81 198 LEU B N 1
ATOM 3471 C CA . LEU B 1 198 ? 11.398 10.672 -3.703 1 98.81 198 LEU B CA 1
ATOM 3472 C C . LEU B 1 198 ? 12.602 11.5 -3.252 1 98.81 198 LEU B C 1
ATOM 3474 O O . LEU B 1 198 ? 12.586 12.734 -3.359 1 98.81 198 LEU B O 1
ATOM 3478 N N . ASP B 1 199 ? 13.594 10.805 -2.766 1 98.44 199 ASP B N 1
ATOM 3479 C CA . ASP B 1 199 ? 14.812 11.477 -2.309 1 98.44 199 ASP B CA 1
ATOM 3480 C C . ASP B 1 199 ? 15.438 12.297 -3.432 1 98.44 199 ASP B C 1
ATOM 3482 O O . ASP B 1 199 ? 15.922 13.406 -3.199 1 98.44 199 ASP B O 1
ATOM 3486 N N . ALA B 1 200 ? 15.359 11.828 -4.648 1 97.62 200 ALA B N 1
ATOM 3487 C CA . ALA B 1 200 ? 15.945 12.547 -5.781 1 97.62 200 ALA B CA 1
ATOM 3488 C C . ALA B 1 200 ? 15.18 13.828 -6.07 1 97.62 200 ALA B C 1
ATOM 3490 O O . ALA B 1 200 ? 15.719 14.766 -6.664 1 97.62 200 ALA B O 1
ATOM 3491 N N . ASP B 1 201 ? 13.906 13.898 -5.668 1 97.06 201 ASP B N 1
ATOM 3492 C CA . ASP B 1 201 ? 13.055 15.062 -5.883 1 97.06 201 ASP B CA 1
ATOM 3493 C C . ASP B 1 201 ? 13.312 16.141 -4.828 1 97.06 201 ASP B C 1
ATOM 3495 O O . ASP B 1 201 ? 13.039 17.312 -5.051 1 97.06 201 ASP B O 1
ATOM 3499 N N . TRP B 1 202 ? 13.789 15.812 -3.68 1 98.38 202 TRP B N 1
ATOM 3500 C CA . TRP B 1 202 ? 13.742 16.609 -2.455 1 98.38 202 TRP B CA 1
ATOM 3501 C C . TRP B 1 202 ? 14.578 17.875 -2.598 1 98.38 202 TRP B C 1
ATOM 3503 O O . TRP B 1 202 ? 14.125 18.969 -2.229 1 98.38 202 TRP B O 1
ATOM 3513 N N . PRO B 1 203 ? 15.805 17.812 -3.24 1 98.12 203 PRO B N 1
ATOM 3514 C CA . PRO B 1 203 ? 16.594 19.047 -3.301 1 98.12 203 PRO B CA 1
ATOM 3515 C C . PRO B 1 203 ? 15.852 20.172 -4.004 1 98.12 203 PRO B C 1
ATOM 3517 O O . PRO B 1 203 ? 15.867 21.312 -3.525 1 98.12 203 PRO B O 1
ATOM 3520 N N . GLN B 1 204 ? 15.188 19.875 -5.055 1 97.81 204 GLN B N 1
ATOM 3521 C CA . GLN B 1 204 ? 14.438 20.891 -5.773 1 97.81 204 GLN B CA 1
ATOM 3522 C C . GLN B 1 204 ? 13.203 21.328 -4.988 1 97.81 204 GLN B C 1
ATOM 3524 O O . GLN B 1 204 ? 12.891 22.516 -4.918 1 97.81 204 GLN B O 1
ATOM 3529 N N . ILE B 1 205 ? 12.516 20.438 -4.445 1 98.31 205 ILE B N 1
ATOM 3530 C CA . ILE B 1 205 ? 11.32 20.734 -3.66 1 98.31 205 ILE B CA 1
ATOM 3531 C C . ILE B 1 205 ? 11.695 21.562 -2.441 1 98.31 205 ILE B C 1
ATOM 3533 O O . ILE B 1 205 ? 11.016 22.547 -2.115 1 98.31 205 ILE B O 1
ATOM 3537 N N . LYS B 1 206 ? 12.797 21.156 -1.784 1 98.31 206 LYS B N 1
ATOM 3538 C CA . LYS B 1 206 ? 13.297 21.906 -0.632 1 98.31 206 LYS B CA 1
ATOM 3539 C C . LYS B 1 206 ? 13.555 23.359 -0.989 1 98.31 206 LYS B C 1
ATOM 3541 O O . LYS B 1 206 ? 13.102 24.266 -0.286 1 98.31 206 LYS B O 1
ATOM 3546 N N . ARG B 1 207 ? 14.234 23.547 -2.074 1 97.81 207 ARG B N 1
ATOM 3547 C CA . ARG B 1 207 ? 14.555 24.906 -2.512 1 97.81 207 ARG B CA 1
ATOM 3548 C C . ARG B 1 207 ? 13.281 25.703 -2.764 1 97.81 207 ARG B C 1
ATOM 3550 O O . ARG B 1 207 ? 13.18 26.859 -2.346 1 97.81 207 ARG B O 1
ATOM 3557 N N . ARG B 1 208 ? 12.367 25.109 -3.434 1 97.75 208 ARG B N 1
ATOM 3558 C CA . ARG B 1 208 ? 11.102 25.75 -3.746 1 97.75 208 ARG B CA 1
ATOM 3559 C C . ARG B 1 208 ? 10.352 26.141 -2.475 1 97.75 208 ARG B C 1
ATOM 3561 O O . ARG B 1 208 ? 9.852 27.25 -2.357 1 97.75 208 ARG B O 1
ATOM 3568 N N . MET B 1 209 ? 10.273 25.266 -1.523 1 98.19 209 MET B N 1
ATOM 3569 C CA . MET B 1 209 ? 9.547 25.516 -0.279 1 98.19 209 MET B CA 1
ATOM 3570 C C . MET B 1 209 ? 10.25 26.578 0.554 1 98.19 209 MET B C 1
ATOM 3572 O O . MET B 1 209 ? 9.602 27.438 1.154 1 98.19 209 MET B O 1
ATOM 3576 N N . GLN B 1 210 ? 11.594 26.5 0.581 1 98 210 GLN B N 1
ATOM 3577 C CA . GLN B 1 210 ? 12.352 27.5 1.324 1 98 210 GLN B CA 1
ATOM 3578 C C . GLN B 1 210 ? 12.141 28.891 0.743 1 98 210 GLN B C 1
ATOM 3580 O O . GLN B 1 210 ? 11.984 29.875 1.485 1 98 210 GLN B O 1
ATOM 3585 N N . ARG B 1 211 ? 12.156 28.969 -0.578 1 97.62 211 ARG B N 1
ATOM 3586 C CA . ARG B 1 211 ? 11.906 30.25 -1.223 1 97.62 211 ARG B CA 1
ATOM 3587 C C . ARG B 1 211 ? 10.508 30.766 -0.896 1 97.62 211 ARG B C 1
ATOM 3589 O O . ARG B 1 211 ? 10.328 31.953 -0.614 1 97.62 211 ARG B O 1
ATOM 3596 N N . TRP B 1 212 ? 9.562 29.906 -0.973 1 98.06 212 TRP B N 1
ATOM 3597 C CA . TRP B 1 212 ? 8.188 30.297 -0.664 1 98.06 212 TRP B CA 1
ATOM 3598 C C . TRP B 1 212 ? 8.07 30.75 0.786 1 98.06 212 TRP B C 1
ATOM 3600 O O . TRP B 1 212 ? 7.355 31.719 1.083 1 98.06 212 TRP B O 1
ATOM 3610 N N . LEU B 1 213 ? 8.773 30.109 1.684 1 97.88 213 LEU B N 1
ATOM 3611 C CA . LEU B 1 213 ? 8.672 30.359 3.117 1 97.88 213 LEU B CA 1
ATOM 3612 C C . LEU B 1 213 ? 9.453 31.625 3.504 1 97.88 213 LEU B C 1
ATOM 3614 O O . LEU B 1 213 ? 9.328 32.094 4.629 1 97.88 213 LEU B O 1
ATOM 3618 N N . ALA B 1 214 ? 10.242 32.094 2.633 1 97.06 214 ALA B N 1
ATOM 3619 C CA . ALA B 1 214 ? 11.047 33.281 2.918 1 97.06 214 ALA B CA 1
ATOM 3620 C C . ALA B 1 214 ? 10.156 34.469 3.291 1 97.06 214 ALA B C 1
ATOM 3622 O O . ALA B 1 214 ? 9.078 34.656 2.719 1 97.06 214 ALA B O 1
ATOM 3623 N N . GLU B 1 215 ? 10.641 35.281 4.23 1 95.31 215 GLU B N 1
ATOM 3624 C CA . GLU B 1 215 ? 9.891 36.438 4.707 1 95.31 215 GLU B CA 1
ATOM 3625 C C . GLU B 1 215 ? 9.484 37.375 3.551 1 95.31 215 GLU B C 1
ATOM 3627 O O . GLU B 1 215 ? 8.398 37.938 3.555 1 95.31 215 GLU B O 1
ATOM 3632 N N . GLY B 1 216 ? 10.32 37.469 2.605 1 95.38 216 GLY B N 1
ATOM 3633 C CA . GLY B 1 216 ? 10.117 38.375 1.48 1 95.38 216 GLY B CA 1
ATOM 3634 C C . GLY B 1 216 ? 8.969 37.938 0.582 1 95.38 216 GLY B C 1
ATOM 3635 O O . GLY B 1 216 ? 8.5 38.75 -0.238 1 95.38 216 GLY B O 1
ATOM 3636 N N . ASN B 1 217 ? 8.578 36.719 0.702 1 97.12 217 ASN B N 1
ATOM 3637 C CA . ASN B 1 217 ? 7.473 36.281 -0.131 1 97.12 217 ASN B CA 1
ATOM 3638 C C . ASN B 1 217 ? 6.121 36.625 0.478 1 97.12 217 ASN B C 1
ATOM 3640 O O . ASN B 1 217 ? 5.078 36.25 -0.033 1 97.12 217 ASN B O 1
ATOM 3644 N N . PHE B 1 218 ? 6.094 37.312 1.621 1 96 218 PHE B N 1
ATOM 3645 C CA . PHE B 1 218 ? 4.848 37.688 2.277 1 96 218 PHE B CA 1
ATOM 3646 C C . PHE B 1 218 ? 4.805 39.188 2.51 1 96 218 PHE B C 1
ATOM 3648 O O . PHE B 1 218 ? 5.816 39.812 2.869 1 96 218 PHE B O 1
ATOM 3655 N N . ASP B 1 219 ? 3.699 39.781 2.324 1 94.88 219 ASP B N 1
ATOM 3656 C CA . ASP B 1 219 ? 3.557 41.219 2.521 1 94.88 219 ASP B CA 1
ATOM 3657 C C . ASP B 1 219 ? 3.221 41.531 3.977 1 94.88 219 ASP B C 1
ATOM 3659 O O . ASP B 1 219 ? 3.279 40.656 4.84 1 94.88 219 ASP B O 1
ATOM 3663 N N . GLU B 1 220 ? 2.846 42.75 4.234 1 91.25 220 GLU B N 1
ATOM 3664 C CA . GLU B 1 220 ? 2.641 43.219 5.598 1 91.25 220 GLU B CA 1
ATOM 3665 C C . GLU B 1 220 ? 1.384 42.625 6.215 1 91.25 220 GLU B C 1
ATOM 3667 O O . GLU B 1 220 ? 1.256 42.562 7.438 1 91.25 220 GLU B O 1
ATOM 3672 N N . GLN B 1 221 ? 0.515 42.094 5.348 1 90.38 221 GLN B N 1
ATOM 3673 C CA . GLN B 1 221 ? -0.731 41.5 5.824 1 90.38 221 GLN B CA 1
ATOM 3674 C C . GLN B 1 221 ? -0.616 39.969 5.926 1 90.38 221 GLN B C 1
ATOM 3676 O O . GLN B 1 221 ? -1.588 39.281 6.258 1 90.38 221 GLN B O 1
ATOM 3681 N N . GLY B 1 222 ? 0.543 39.438 5.551 1 88.31 222 GLY B N 1
ATOM 3682 C CA . GLY B 1 222 ? 0.762 38 5.668 1 88.31 222 GLY B CA 1
ATOM 3683 C C . GLY B 1 222 ? 0.339 37.219 4.434 1 88.31 222 GLY B C 1
ATOM 3684 O O . GLY B 1 222 ? 0.294 36 4.449 1 88.31 222 GLY B O 1
ATOM 3685 N N . ARG B 1 223 ? 0.038 38.031 3.377 1 91.25 223 ARG B N 1
ATOM 3686 C CA . ARG B 1 223 ? -0.363 37.375 2.131 1 91.25 223 ARG B CA 1
ATOM 3687 C C . ARG B 1 223 ? 0.853 37.031 1.272 1 91.25 223 ARG B C 1
ATOM 3689 O O . ARG B 1 223 ? 1.759 37.844 1.122 1 91.25 223 ARG B O 1
ATOM 3696 N N . GLN B 1 224 ? 0.801 35.875 0.746 1 94.06 224 GLN B N 1
ATOM 3697 C CA . GLN B 1 224 ? 1.913 35.438 -0.099 1 94.06 224 GLN B CA 1
ATOM 3698 C C . GLN B 1 224 ? 1.948 36.25 -1.4 1 94.06 224 GLN B C 1
ATOM 3700 O O . GLN B 1 224 ? 0.902 36.531 -1.976 1 94.06 224 GLN B O 1
ATOM 3705 N N . ARG B 1 225 ? 3.152 36.562 -1.899 1 95.25 225 ARG B N 1
ATOM 3706 C CA . ARG B 1 225 ? 3.354 37.25 -3.168 1 95.25 225 ARG B CA 1
ATOM 3707 C C . ARG B 1 225 ? 3.367 36.25 -4.332 1 95.25 225 ARG B C 1
ATOM 3709 O O . ARG B 1 225 ? 2.768 36.531 -5.379 1 95.25 225 ARG B O 1
ATOM 3716 N N . VAL B 1 226 ? 4.113 35.188 -4.18 1 95.38 226 VAL B N 1
ATOM 3717 C CA . VAL B 1 226 ? 4.195 34.094 -5.172 1 95.38 226 VAL B CA 1
ATOM 3718 C C . VAL B 1 226 ? 3.719 32.781 -4.555 1 95.38 226 VAL B C 1
ATOM 3720 O O . VAL B 1 226 ? 4.215 32.375 -3.508 1 95.38 226 VAL B O 1
ATOM 3723 N N . PRO B 1 227 ? 2.691 32.219 -5.207 1 95.94 227 PRO B N 1
ATOM 3724 C CA . PRO B 1 227 ? 2.232 30.938 -4.672 1 95.94 227 PRO B CA 1
ATOM 3725 C C . PRO B 1 227 ? 3.264 29.812 -4.84 1 95.94 227 PRO B C 1
ATOM 3727 O O . PRO B 1 227 ? 4.086 29.875 -5.758 1 95.94 227 PRO B O 1
ATOM 3730 N N . LEU B 1 228 ? 3.156 28.844 -3.936 1 95.75 228 LEU B N 1
ATOM 3731 C CA . LEU B 1 228 ? 4.148 27.781 -3.908 1 95.75 228 LEU B CA 1
ATOM 3732 C C . LEU B 1 228 ? 4.191 27.047 -5.246 1 95.75 228 LEU B C 1
ATOM 3734 O O . LEU B 1 228 ? 5.27 26.688 -5.723 1 95.75 228 LEU B O 1
ATOM 3738 N N . GLN B 1 229 ? 3.086 26.859 -5.922 1 92.38 229 GLN B N 1
ATOM 3739 C CA . GLN B 1 229 ? 2.988 26.125 -7.18 1 92.38 229 GLN B CA 1
ATOM 3740 C C . GLN B 1 229 ? 3.758 26.828 -8.289 1 92.38 229 GLN B C 1
ATOM 3742 O O . GLN B 1 229 ? 4.098 26.219 -9.305 1 92.38 229 GLN B O 1
ATOM 3747 N N . GLU B 1 230 ? 4.031 28.094 -8.086 1 90.81 230 GLU B N 1
ATOM 3748 C CA . GLU B 1 230 ? 4.695 28.906 -9.102 1 90.81 230 GLU B CA 1
ATOM 3749 C C . GLU B 1 230 ? 6.152 29.172 -8.727 1 90.81 230 GLU B C 1
ATOM 3751 O O . GLU B 1 230 ? 6.875 29.844 -9.469 1 90.81 230 GLU B O 1
ATOM 3756 N N . MET B 1 231 ? 6.434 28.703 -7.602 1 89.38 231 MET B N 1
ATOM 3757 C CA . MET B 1 231 ? 7.812 28.891 -7.16 1 89.38 231 MET B CA 1
ATOM 3758 C C . MET B 1 231 ? 8.766 28.031 -7.973 1 89.38 231 MET B C 1
ATOM 3760 O O . MET B 1 231 ? 8.461 26.875 -8.281 1 89.38 231 MET B O 1
ATOM 3764 N N . GLU B 1 232 ? 9.859 28.531 -8.57 1 81.06 232 GLU B N 1
ATOM 3765 C CA . GLU B 1 232 ? 10.875 27.797 -9.312 1 81.06 232 GLU B CA 1
ATOM 3766 C C . GLU B 1 232 ? 11.922 27.203 -8.375 1 81.06 232 GLU B C 1
ATOM 3768 O O . GLU B 1 232 ? 12.234 27.781 -7.332 1 81.06 232 GLU B O 1
#